Protein AF-A0A353G1X0-F1 (afdb_monomer)

Radius of gyration: 25.72 Å; Cα contacts (8 Å, |Δi|>4): 770; chains: 1; bounding box: 74×75×64 Å

Foldseek 3Di:
DDDDPPPQQALVNLLVVLQVLLVVLLCVVCVVVVVVVVDCPVDDDPVVLCVAFWSVLLLLLLLLLLLLQQLLLLLQCLLLVNLQDGCQLQQLLLQLLLQLLCCVQVPVVVVPPQSLVSLLVRSVVSNVQLVVQCVVVVVNSVSSSVSRVVNNVVSNLNSLVSLVVPVVCNLVSLLQQLWASGGRGNPLSVVSVVQSVVLLVVSLVCLVVSQQCVCPPVSSVVVPRPSVVSSVSSNSSSSSSQSSSCSRTHDAPQSSSQLLLSNVSSPQVGSNSSSPSSSSSSSSLSSSQVSVCVVVCPDPLVSQHSSLSNLLVNLVSCLVSLVVDPPDDPPPVCPPPVPPPPPVPPVVVVVVVVVVVVVVLVCQQQWDADPVRDIDGHDPVCCVVRNQQRVLLSLLVVLVVLLQVLQLLLQCLLLVHNPDGCLLLLLQLLLLVQLLCLLVVPPDCDPVSSCVSSVVRSVVSVVQLVVSCVVVVSNSVSSSSNRNSNNSSSVSVLSSVSSVPDPVSVVSSCVVSVDSSPGGPVNSVVSNVVSVVSVVVSVVCVVVSNQNNVDPVSVD

Solvent-accessible surface area (backbone atoms only — not comparable to full-atom values): 28224 Å² total; per-residue (Å²): 141,78,89,77,86,75,83,69,58,40,29,68,56,51,22,48,50,35,36,50,53,17,49,49,45,45,44,63,69,44,52,89,55,51,64,53,76,76,56,80,82,88,66,94,51,71,66,49,47,44,44,67,26,25,50,50,26,19,52,49,34,29,34,52,42,17,21,32,30,1,36,22,9,40,44,39,18,56,72,51,73,29,80,73,33,22,50,68,42,35,6,24,45,29,18,14,50,28,34,43,52,48,41,64,72,78,38,65,90,50,81,79,61,59,56,43,58,43,7,34,50,22,17,49,52,32,37,49,54,17,48,59,61,8,53,80,58,76,58,36,51,68,50,30,43,48,38,3,46,53,47,21,53,51,30,44,51,53,36,49,52,58,34,68,76,36,72,92,49,30,68,63,54,50,44,38,52,36,3,32,60,84,36,80,41,55,65,58,40,65,58,43,51,62,54,48,52,54,49,48,52,52,54,58,70,39,35,62,67,58,51,42,54,72,60,38,73,69,51,23,42,73,74,71,43,58,62,70,59,55,45,52,52,45,47,52,49,23,47,48,38,41,15,49,38,32,48,72,30,24,41,64,46,47,40,18,34,45,20,30,51,52,20,40,74,21,63,30,75,50,60,66,45,31,70,53,37,2,15,45,29,8,12,11,51,38,28,30,52,48,34,54,47,57,66,71,37,77,63,98,55,76,58,58,25,44,17,19,53,39,21,44,58,33,23,61,53,49,61,69,43,50,86,77,51,86,77,80,81,73,75,67,77,67,72,71,68,70,76,74,71,82,69,70,70,52,70,65,58,54,50,49,52,52,51,51,50,50,52,51,54,54,44,62,69,39,45,44,68,47,99,89,66,48,83,42,72,64,52,77,89,48,43,84,78,44,43,75,64,41,49,18,23,56,46,31,49,50,23,51,52,52,39,54,52,51,50,24,56,50,40,19,33,74,49,69,28,93,77,39,33,51,63,47,44,10,28,50,37,22,19,51,51,16,32,47,49,28,59,72,75,34,98,73,60,46,73,68,48,32,51,51,32,14,49,49,24,22,48,53,41,49,50,53,44,49,62,58,19,64,83,55,73,56,40,49,69,59,41,42,49,47,9,43,29,50,18,44,24,41,49,16,52,50,52,43,48,48,42,69,70,49,73,67,31,55,54,50,53,52,53,72,68,67,56,47,84,83,39,41,59,70,56,16,51,52,38,42,52,50,29,51,54,52,49,52,52,51,60,72,43,37,68,58,54,68,29,59,59,66,38,77,85,61,65,114

pLDDT: mean 83.43, std 12.91, range [32.78, 98.31]

Nearest PDB structures (foldseek):
  5b58-assembly1_B  TM=8.266E-01  e=7.595E-09  Burkholderia cenocepacia J2315
  4dbl-assembly1_B  TM=8.399E-01  e=7.032E-09  Escherichia coli K-12
  5b57-assembly1_A  TM=8.097E-01  e=7.032E-09  Burkholderia cenocepacia J2315
  1l7v-assembly1_B  TM=7.731E-01  e=4.429E-09  Escherichia coli
  4dbl-assembly2_F  TM=8.059E-01  e=1.519E-08  Escherichia coli K-12

Structure (mmCIF, N/CA/C/O backbone):
data_AF-A0A353G1X0-F1
#
_entry.id   AF-A0A353G1X0-F1
#
loop_
_atom_site.group_PDB
_atom_site.id
_atom_site.type_symbol
_atom_site.label_atom_id
_atom_site.label_alt_id
_atom_site.label_comp_id
_atom_site.label_asym_id
_atom_site.label_entity_id
_atom_site.label_seq_id
_atom_site.pdbx_PDB_ins_code
_atom_site.Cartn_x
_atom_site.Cartn_y
_atom_site.Cartn_z
_atom_site.occupancy
_atom_site.B_iso_or_equiv
_atom_site.auth_seq_id
_atom_site.auth_comp_id
_atom_site.auth_asym_id
_atom_site.auth_atom_id
_atom_site.pdbx_PDB_model_num
ATOM 1 N N . MET A 1 1 ? -39.323 1.837 5.795 1.00 32.78 1 MET A N 1
ATOM 2 C CA . MET A 1 1 ? -39.291 0.677 6.709 1.00 32.78 1 MET A CA 1
ATOM 3 C C . MET A 1 1 ? -38.899 -0.532 5.864 1.00 32.78 1 MET A C 1
ATOM 5 O O . MET A 1 1 ? -39.750 -1.093 5.199 1.00 32.78 1 MET A O 1
ATOM 9 N N . LEU A 1 2 ? -37.599 -0.821 5.734 1.00 34.31 2 LEU A N 1
ATOM 10 C CA . LEU A 1 2 ? -37.089 -1.928 4.909 1.00 34.31 2 LEU A CA 1
ATOM 11 C C . LEU A 1 2 ? -36.498 -2.986 5.839 1.00 34.31 2 LEU A C 1
ATOM 13 O O . LEU A 1 2 ? -35.667 -2.683 6.698 1.00 34.31 2 LEU A O 1
ATOM 17 N N . ILE A 1 3 ? -37.014 -4.197 5.680 1.00 37.78 3 ILE A N 1
ATOM 18 C CA . ILE A 1 3 ? -36.817 -5.381 6.508 1.00 37.78 3 ILE A CA 1
ATOM 19 C C . ILE A 1 3 ? -35.321 -5.720 6.578 1.00 37.78 3 ILE A C 1
ATOM 21 O O . ILE A 1 3 ? -34.691 -6.087 5.591 1.00 37.78 3 ILE A O 1
ATOM 25 N N . ARG A 1 4 ? -34.739 -5.553 7.772 1.00 43.59 4 ARG A N 1
ATOM 26 C CA . ARG A 1 4 ? -33.404 -6.043 8.134 1.00 43.59 4 ARG A CA 1
ATOM 27 C C . ARG A 1 4 ? -33.522 -7.523 8.485 1.00 43.59 4 ARG A C 1
ATOM 29 O O . ARG A 1 4 ? -33.844 -7.851 9.622 1.00 43.59 4 ARG A O 1
ATOM 36 N N . THR A 1 5 ? -33.208 -8.410 7.552 1.00 38.62 5 THR A N 1
ATOM 37 C CA . THR A 1 5 ? -32.872 -9.800 7.884 1.00 38.62 5 THR A CA 1
ATOM 38 C C . THR A 1 5 ? -31.467 -9.818 8.494 1.00 38.62 5 THR A C 1
ATOM 40 O O . THR A 1 5 ? -30.458 -9.958 7.805 1.00 38.62 5 THR A O 1
ATOM 43 N N . HIS A 1 6 ? -31.394 -9.566 9.803 1.00 46.25 6 HIS A N 1
ATOM 44 C CA . HIS A 1 6 ? -30.173 -9.666 10.600 1.00 46.25 6 HIS A CA 1
ATOM 45 C C . HIS A 1 6 ? -29.895 -11.128 10.950 1.00 46.25 6 HIS A C 1
ATOM 47 O O . HIS A 1 6 ? -30.206 -11.584 12.042 1.00 46.25 6 HIS A O 1
ATOM 53 N N . THR A 1 7 ? -29.214 -11.837 10.061 1.00 46.59 7 THR A N 1
ATOM 54 C CA . THR A 1 7 ? -28.217 -12.825 10.494 1.00 46.59 7 THR A CA 1
ATOM 55 C C . THR A 1 7 ? -26.862 -12.118 10.501 1.00 46.59 7 THR A C 1
ATOM 57 O O . THR A 1 7 ? -25.974 -12.427 9.709 1.00 46.59 7 THR A O 1
ATOM 60 N N . SER A 1 8 ? -26.719 -11.054 11.306 1.00 64.88 8 SER A N 1
ATOM 61 C CA . SER A 1 8 ? -25.439 -10.347 11.386 1.00 64.88 8 SER A CA 1
ATOM 62 C C . SER A 1 8 ? -24.472 -11.197 12.197 1.00 64.88 8 SER A C 1
ATOM 64 O O . SER A 1 8 ? -24.572 -11.249 13.424 1.00 64.88 8 SER A O 1
ATOM 66 N N . ILE A 1 9 ? -23.553 -11.870 11.509 1.00 77.56 9 ILE A N 1
ATOM 67 C CA . ILE A 1 9 ? -22.416 -12.544 12.134 1.00 77.56 9 ILE A CA 1
ATOM 68 C C . ILE A 1 9 ? -21.716 -11.514 13.031 1.00 77.56 9 ILE A C 1
ATOM 70 O O . ILE A 1 9 ? -21.383 -10.414 12.584 1.00 77.56 9 ILE A O 1
ATOM 74 N N . SER A 1 10 ? -21.566 -11.841 14.313 1.00 91.19 10 SER A N 1
ATOM 75 C CA . SER A 1 10 ? -20.977 -10.935 15.295 1.00 91.19 10 SER A CA 1
ATOM 76 C C . SER A 1 10 ? -19.471 -10.782 15.046 1.00 91.19 10 SER A C 1
ATOM 78 O O . SER A 1 10 ? -18.814 -11.710 14.579 1.00 91.19 10 SER A O 1
ATOM 80 N N . ALA A 1 11 ? -18.893 -9.624 15.373 1.00 91.00 11 ALA A N 1
ATOM 81 C CA . ALA A 1 11 ? -17.448 -9.401 15.244 1.00 91.00 11 ALA A CA 1
ATOM 82 C C . ALA A 1 11 ? -16.581 -10.486 15.928 1.00 91.00 11 ALA A C 1
ATOM 84 O O . ALA A 1 11 ? -15.605 -10.904 15.305 1.00 91.00 11 ALA A O 1
ATOM 85 N N . PRO A 1 12 ? -16.944 -11.013 17.121 1.00 93.38 12 PRO A N 1
ATOM 86 C CA . PRO A 1 12 ? -16.279 -12.180 17.696 1.00 93.38 12 PRO A CA 1
ATOM 87 C C . PRO A 1 12 ? -16.339 -13.422 16.804 1.00 93.38 12 PRO A C 1
ATOM 89 O O . PRO A 1 12 ? -15.327 -14.090 16.627 1.00 93.38 12 PRO A O 1
ATOM 92 N N . ALA A 1 13 ? -17.502 -13.721 16.216 1.00 93.62 13 ALA A N 1
ATOM 93 C CA . ALA A 1 13 ? -17.670 -14.882 15.348 1.00 93.62 13 ALA A CA 1
ATOM 94 C C . ALA A 1 13 ? -16.868 -14.746 14.045 1.00 93.62 13 ALA A C 1
ATOM 96 O O . ALA A 1 13 ? -16.266 -15.720 13.608 1.00 93.62 13 ALA A O 1
ATOM 97 N N . VAL A 1 14 ? -16.790 -13.544 13.457 1.00 94.00 14 VAL A N 1
ATOM 98 C CA . VAL A 1 14 ? -15.938 -13.295 12.279 1.00 94.00 14 VAL A CA 1
ATOM 99 C C . VAL A 1 14 ? -14.457 -13.440 12.627 1.00 94.00 14 VAL A C 1
ATOM 101 O O . VAL A 1 14 ? -13.727 -14.110 11.902 1.00 94.00 14 VAL A O 1
ATOM 104 N N . ALA A 1 15 ? -14.012 -12.839 13.736 1.00 94.94 15 ALA A N 1
ATOM 105 C CA . ALA A 1 15 ? -12.626 -12.941 14.189 1.00 94.94 15 ALA A CA 1
ATOM 106 C C . ALA A 1 15 ? -12.233 -14.402 14.447 1.00 94.94 15 ALA A C 1
ATOM 108 O O . ALA A 1 15 ? -11.213 -14.864 13.945 1.00 94.94 15 ALA A O 1
ATOM 109 N N . MET A 1 16 ? -13.079 -15.137 15.173 1.00 95.06 16 MET A N 1
ATOM 110 C CA . MET A 1 16 ? -12.867 -16.552 15.455 1.00 95.06 16 MET A CA 1
ATOM 111 C C . MET A 1 16 ? -12.892 -17.388 14.175 1.00 95.06 16 MET A C 1
ATOM 113 O O . MET A 1 16 ? -12.013 -18.213 13.986 1.00 95.06 16 MET A O 1
ATOM 117 N N . GLY A 1 17 ? -13.839 -17.148 13.265 1.00 95.56 17 GLY A N 1
ATOM 118 C CA . GLY A 1 17 ? -13.915 -17.861 11.989 1.00 95.56 17 GLY A CA 1
ATOM 119 C C . GLY A 1 17 ? -12.646 -17.700 11.150 1.00 95.56 17 GLY A C 1
ATOM 120 O O . GLY A 1 17 ? -12.100 -18.691 10.679 1.00 95.56 17 GLY A O 1
ATOM 121 N N . LEU A 1 18 ? -12.125 -16.475 11.026 1.00 94.69 18 LEU A N 1
ATOM 122 C CA . LEU A 1 18 ? -10.877 -16.215 10.299 1.00 94.69 18 LEU A CA 1
ATOM 123 C C . LEU A 1 18 ? -9.658 -16.839 10.984 1.00 94.69 18 LEU A C 1
ATOM 125 O O . LEU A 1 18 ? -8.819 -17.425 10.306 1.00 94.69 18 LEU A O 1
ATOM 129 N N . LEU A 1 19 ? -9.566 -16.743 12.314 1.00 95.88 19 LEU A N 1
ATOM 130 C CA . LEU A 1 19 ? -8.476 -17.354 13.080 1.00 95.88 19 LEU A CA 1
ATOM 131 C C . LEU A 1 19 ? -8.524 -18.884 13.030 1.00 95.88 19 LEU A C 1
ATOM 133 O O . LEU A 1 19 ? -7.478 -19.509 12.921 1.00 95.88 19 LEU A O 1
ATOM 137 N N . LEU A 1 20 ? -9.714 -19.488 13.066 1.00 95.62 20 LEU A N 1
ATOM 138 C CA . LEU A 1 20 ? -9.888 -20.933 12.931 1.00 95.62 20 LEU A CA 1
ATOM 139 C C . LEU A 1 20 ? -9.569 -21.405 11.515 1.00 95.62 20 LEU A C 1
ATOM 141 O O . LEU A 1 20 ? -8.879 -22.403 11.369 1.00 95.62 20 LEU A O 1
ATOM 145 N N . MET A 1 21 ? -10.016 -20.693 10.474 1.00 95.06 21 MET A N 1
ATOM 146 C CA . MET A 1 21 ? -9.662 -21.030 9.091 1.00 95.06 21 MET A CA 1
ATOM 147 C C . MET A 1 21 ? -8.153 -20.901 8.856 1.00 95.06 21 MET A C 1
ATOM 149 O O . MET A 1 21 ? -7.542 -21.827 8.334 1.00 95.06 21 MET A O 1
ATOM 153 N N . GLY A 1 22 ? -7.539 -19.791 9.283 1.00 92.81 22 GLY A N 1
ATOM 154 C CA . GLY A 1 22 ? -6.090 -19.602 9.182 1.00 92.81 22 GLY A CA 1
ATOM 155 C C . GLY A 1 22 ? -5.314 -20.627 10.010 1.00 92.81 22 GLY A C 1
ATOM 156 O O . GLY A 1 22 ? -4.346 -21.200 9.528 1.00 92.81 22 GLY A O 1
ATOM 157 N N . GLY A 1 23 ? -5.784 -20.924 11.224 1.00 93.81 23 GLY A N 1
ATOM 158 C CA . GLY A 1 23 ? -5.211 -21.944 12.100 1.00 93.81 23 GLY A CA 1
ATOM 159 C C . GLY A 1 23 ? -5.347 -23.364 11.550 1.00 93.81 23 GLY A C 1
ATOM 160 O O . GLY A 1 23 ? -4.427 -24.156 11.710 1.00 93.81 23 GLY A O 1
ATOM 161 N N . LEU A 1 24 ? -6.446 -23.682 10.859 1.00 94.94 24 LEU A N 1
ATOM 162 C CA . LEU A 1 24 ? -6.628 -24.959 10.168 1.00 94.94 24 LEU A CA 1
ATOM 163 C C . LEU A 1 24 ? -5.620 -25.104 9.023 1.00 94.94 24 LEU A C 1
ATOM 165 O O . LEU A 1 24 ? -4.977 -26.143 8.925 1.00 94.94 24 LEU A O 1
ATOM 169 N N . LEU A 1 25 ? -5.448 -24.075 8.184 1.00 93.12 25 LEU A N 1
ATOM 170 C CA . LEU A 1 25 ? -4.446 -24.113 7.110 1.00 93.12 25 LEU A CA 1
ATOM 171 C C . LEU A 1 25 ? -3.026 -24.225 7.677 1.00 93.12 25 LEU A C 1
ATOM 173 O O . LEU A 1 25 ? -2.271 -25.083 7.228 1.00 93.12 25 LEU A O 1
ATOM 177 N N . ALA A 1 26 ? -2.704 -23.446 8.716 1.00 92.19 26 ALA A N 1
ATOM 178 C CA . ALA A 1 26 ? -1.427 -23.539 9.422 1.00 92.19 26 ALA A CA 1
ATOM 179 C C . ALA A 1 26 ? -1.197 -24.945 9.993 1.00 92.19 26 ALA A C 1
ATOM 181 O O . ALA A 1 26 ? -0.107 -25.503 9.888 1.00 92.19 26 ALA A O 1
ATOM 182 N N . PHE A 1 27 ? -2.235 -25.548 10.574 1.00 92.50 27 PHE A N 1
ATOM 183 C CA . PHE A 1 27 ? -2.170 -26.908 11.085 1.00 92.50 27 PHE A CA 1
ATOM 184 C C . PHE A 1 27 ? -1.917 -27.915 9.964 1.00 92.50 27 PHE A C 1
ATOM 186 O O . PHE A 1 27 ? -1.032 -28.745 10.114 1.00 92.50 27 PHE A O 1
ATOM 193 N N . ILE A 1 28 ? -2.625 -27.825 8.833 1.00 91.44 28 ILE A N 1
ATOM 194 C CA . ILE A 1 28 ? -2.405 -28.715 7.681 1.00 91.44 28 ILE A CA 1
ATOM 195 C C . ILE A 1 28 ? -0.983 -28.547 7.127 1.00 91.44 28 ILE A C 1
ATOM 197 O O . ILE A 1 28 ? -0.349 -29.537 6.771 1.00 91.44 28 ILE A O 1
ATOM 201 N N . HIS A 1 29 ? -0.466 -27.318 7.089 1.00 88.56 29 HIS A N 1
ATOM 202 C CA . HIS A 1 29 ? 0.890 -27.014 6.638 1.00 88.56 29 HIS A CA 1
ATOM 203 C C . HIS A 1 29 ? 1.959 -27.618 7.566 1.00 88.56 29 HIS A C 1
ATOM 205 O O . HIS A 1 29 ? 2.927 -28.198 7.086 1.00 88.56 29 HIS A O 1
ATOM 211 N N . VAL A 1 30 ? 1.771 -27.547 8.888 1.00 89.94 30 VAL A N 1
ATOM 212 C CA . VAL A 1 30 ? 2.735 -28.065 9.881 1.00 89.94 30 VAL A CA 1
ATOM 213 C C . VAL A 1 30 ? 2.563 -29.560 10.161 1.00 89.94 30 VAL A C 1
ATOM 215 O O . VAL A 1 30 ? 3.513 -30.219 10.582 1.00 89.94 30 VAL A O 1
ATOM 218 N N . TRP A 1 31 ? 1.373 -30.119 9.931 1.00 90.19 31 TRP A N 1
ATOM 219 C CA . TRP A 1 31 ? 1.015 -31.499 10.274 1.00 90.19 31 TRP A CA 1
ATOM 220 C C . TRP A 1 31 ? 2.047 -32.556 9.836 1.00 90.19 31 TRP A C 1
ATOM 222 O O . TRP A 1 31 ? 2.406 -33.387 10.675 1.00 90.19 31 TRP A O 1
ATOM 232 N N . PRO A 1 32 ? 2.598 -32.530 8.602 1.00 88.06 32 PRO A N 1
ATOM 233 C CA . PRO A 1 32 ? 3.578 -33.526 8.154 1.00 88.06 32 PRO A CA 1
ATOM 234 C C . PRO A 1 32 ? 4.895 -33.516 8.941 1.00 88.06 32 PRO A C 1
ATOM 236 O O . PRO A 1 32 ? 5.613 -34.519 8.953 1.00 88.06 32 PRO A O 1
ATOM 239 N N . ASP A 1 33 ? 5.229 -32.384 9.562 1.00 86.56 33 ASP A N 1
ATOM 240 C CA . ASP A 1 33 ? 6.465 -32.145 10.306 1.00 86.56 33 ASP A CA 1
ATOM 241 C C . ASP A 1 33 ? 6.234 -32.068 11.825 1.00 86.56 33 ASP A C 1
ATOM 243 O O . ASP A 1 33 ? 7.193 -31.965 12.588 1.00 86.56 33 ASP A O 1
ATOM 247 N N . LEU A 1 34 ? 4.986 -32.170 12.295 1.00 86.44 34 LEU A N 1
ATOM 248 C CA . LEU A 1 34 ? 4.636 -31.978 13.704 1.00 86.44 34 LEU A CA 1
ATOM 249 C C . LEU A 1 34 ? 5.283 -33.028 14.622 1.00 86.44 34 LEU A C 1
ATOM 251 O O . LEU A 1 34 ? 5.772 -32.692 15.700 1.00 86.44 34 LEU A O 1
ATOM 255 N N . SER A 1 35 ? 5.359 -34.287 14.179 1.00 85.25 35 SER A N 1
ATOM 256 C CA . SER A 1 35 ? 6.019 -35.371 14.924 1.00 85.25 35 SER A CA 1
ATOM 257 C C . SER A 1 35 ? 7.525 -35.138 15.114 1.00 85.25 35 SER A C 1
ATOM 259 O O . SER A 1 35 ? 8.102 -35.616 16.093 1.00 85.25 35 SER A O 1
ATOM 261 N N . ARG A 1 36 ? 8.155 -34.338 14.238 1.00 83.88 36 ARG A N 1
ATOM 262 C CA . ARG A 1 36 ? 9.577 -33.952 14.323 1.00 83.88 36 ARG A CA 1
ATOM 263 C C . ARG A 1 36 ? 9.857 -32.962 15.459 1.00 83.88 36 ARG A C 1
ATOM 265 O O . ARG A 1 36 ? 11.015 -32.729 15.799 1.00 83.88 36 ARG A O 1
ATOM 272 N N . LEU A 1 37 ? 8.824 -32.360 16.060 1.00 82.88 37 LEU A N 1
ATOM 273 C CA . LEU A 1 37 ? 8.983 -31.530 17.260 1.00 82.88 37 LEU A CA 1
ATOM 274 C C . LEU A 1 37 ? 9.165 -32.374 18.524 1.00 82.88 37 LEU A C 1
ATOM 276 O O . LEU A 1 37 ? 9.876 -31.951 19.434 1.00 82.88 37 LEU A O 1
ATOM 280 N N . THR A 1 38 ? 8.528 -33.546 18.578 1.00 79.44 38 THR A N 1
ATOM 281 C CA . THR A 1 38 ? 8.500 -34.420 19.758 1.00 79.44 38 THR A CA 1
ATOM 282 C C . THR A 1 38 ? 9.549 -35.526 19.714 1.00 79.44 38 THR A C 1
ATOM 284 O O . THR A 1 38 ? 10.069 -35.902 20.760 1.00 79.44 38 THR A O 1
ATOM 287 N N . VAL A 1 39 ? 9.881 -36.043 18.526 1.00 70.88 39 VAL A N 1
ATOM 288 C CA . VAL A 1 39 ? 10.902 -37.087 18.361 1.00 70.88 39 VAL A CA 1
ATOM 289 C C . VAL A 1 39 ? 12.263 -36.421 18.155 1.00 70.88 39 VAL A C 1
ATOM 291 O O . VAL A 1 39 ? 12.541 -35.844 17.105 1.00 70.88 39 VAL A O 1
ATOM 294 N N . TYR A 1 40 ? 13.099 -36.444 19.195 1.00 66.81 40 TYR A N 1
ATOM 295 C CA . TYR A 1 40 ? 14.468 -35.931 19.148 1.00 66.81 40 TYR A CA 1
ATOM 296 C C . TYR A 1 40 ? 15.435 -37.076 18.833 1.00 66.81 40 TYR A C 1
ATOM 298 O O . TYR A 1 40 ? 15.916 -37.738 19.745 1.00 66.81 40 TYR A O 1
ATOM 306 N N . ASP A 1 41 ? 15.759 -37.280 17.557 1.00 66.62 41 ASP A N 1
ATOM 307 C CA . ASP A 1 41 ? 16.715 -38.326 17.149 1.00 66.62 41 ASP A CA 1
ATOM 308 C C . ASP A 1 41 ? 18.195 -37.905 17.270 1.00 66.62 41 ASP A C 1
ATOM 310 O O . ASP A 1 41 ? 19.085 -38.600 16.790 1.00 66.62 41 ASP A O 1
ATOM 314 N N . GLY A 1 42 ? 18.511 -36.762 17.892 1.00 71.06 42 GLY A N 1
ATOM 315 C CA . GLY A 1 42 ? 19.894 -36.280 18.079 1.00 71.06 42 GLY A CA 1
ATOM 316 C C . GLY A 1 42 ? 20.660 -35.907 16.797 1.00 71.06 42 GLY A C 1
ATOM 317 O O . GLY A 1 42 ? 21.681 -35.228 16.881 1.00 71.06 42 GLY A O 1
ATOM 318 N N . GLY A 1 43 ? 20.170 -36.295 15.616 1.00 78.62 43 GLY A N 1
ATOM 319 C CA . GLY A 1 43 ? 20.731 -35.968 14.306 1.00 78.62 43 GLY A CA 1
ATOM 320 C C . GLY A 1 43 ? 20.281 -34.615 13.738 1.00 78.62 43 GLY A C 1
ATOM 321 O O . GLY A 1 43 ? 19.310 -34.003 14.189 1.00 78.62 43 GLY A O 1
ATOM 322 N N . TYR A 1 44 ? 20.997 -34.150 12.711 1.00 82.00 44 TYR A N 1
ATOM 323 C CA . TYR A 1 44 ? 20.648 -32.957 11.935 1.00 82.00 44 TYR A CA 1
ATOM 324 C C . TYR A 1 44 ? 19.428 -33.233 11.041 1.00 82.00 44 TYR A C 1
ATOM 326 O O . TYR A 1 44 ? 19.529 -33.981 10.071 1.00 82.00 44 TYR A O 1
ATOM 334 N N . ASP A 1 45 ? 18.285 -32.615 11.357 1.00 86.56 45 ASP A N 1
ATOM 335 C CA . ASP A 1 45 ? 17.057 -32.683 10.552 1.00 86.56 45 ASP A CA 1
ATOM 336 C C . ASP A 1 45 ? 16.734 -31.305 9.928 1.00 86.56 45 ASP A C 1
ATOM 338 O O . ASP A 1 45 ? 16.226 -30.411 10.620 1.00 86.56 45 ASP A O 1
ATOM 342 N N . PRO A 1 46 ? 16.980 -31.120 8.614 1.00 85.69 46 PRO A N 1
ATOM 343 C CA . PRO A 1 46 ? 16.670 -29.880 7.905 1.00 85.69 46 PRO A CA 1
ATOM 344 C C . PRO A 1 46 ? 15.198 -29.465 7.997 1.00 85.69 46 PRO A C 1
ATOM 346 O O . PRO A 1 46 ? 14.901 -28.275 8.099 1.00 85.69 46 PRO A O 1
ATOM 349 N N . ARG A 1 47 ? 14.258 -30.420 7.978 1.00 87.38 47 ARG A N 1
ATOM 350 C CA . ARG A 1 47 ? 12.818 -30.112 7.981 1.00 87.38 47 ARG A CA 1
ATOM 351 C C . ARG A 1 47 ? 12.379 -29.571 9.329 1.00 87.38 47 ARG A C 1
ATOM 353 O O . ARG A 1 47 ? 11.643 -28.588 9.395 1.00 87.38 47 ARG A O 1
ATOM 360 N N . ARG A 1 48 ? 12.921 -30.136 10.408 1.00 88.81 48 ARG A N 1
ATOM 361 C CA . ARG A 1 48 ? 12.731 -29.601 11.757 1.00 88.81 48 ARG A CA 1
ATOM 362 C C . ARG A 1 48 ? 13.267 -28.174 11.885 1.00 88.81 48 ARG A C 1
ATOM 364 O O . ARG A 1 48 ? 12.618 -27.340 12.514 1.00 88.81 48 ARG A O 1
ATOM 371 N N . MET A 1 49 ? 14.419 -27.870 11.280 1.00 87.88 49 MET A N 1
ATOM 372 C CA . MET A 1 49 ? 14.968 -26.508 11.287 1.00 87.88 49 MET A CA 1
ATOM 373 C C . MET A 1 49 ? 14.079 -25.525 10.519 1.00 87.88 49 MET A C 1
ATOM 375 O O . MET A 1 49 ? 13.814 -24.435 11.024 1.00 87.88 49 MET A O 1
ATOM 379 N N . VAL A 1 50 ? 13.568 -25.910 9.346 1.00 89.25 50 VAL A N 1
ATOM 380 C CA . VAL A 1 50 ? 12.615 -25.091 8.575 1.00 89.25 50 VAL A CA 1
ATOM 381 C C . VAL A 1 50 ? 11.332 -24.850 9.370 1.00 89.25 50 VAL A C 1
ATOM 383 O O . VAL A 1 50 ? 10.846 -23.718 9.421 1.00 89.25 50 VAL A O 1
ATOM 386 N N . LEU A 1 51 ? 10.803 -25.868 10.052 1.00 90.00 51 LEU A N 1
ATOM 387 C CA . LEU A 1 51 ? 9.623 -25.718 10.899 1.00 90.00 51 LEU A CA 1
ATOM 388 C C . LEU A 1 51 ? 9.874 -24.725 12.049 1.00 90.00 51 LEU A C 1
ATOM 390 O O . LEU A 1 51 ? 9.131 -23.755 12.206 1.00 90.00 51 LEU A O 1
ATOM 394 N N . LEU A 1 52 ? 10.946 -24.929 12.821 1.00 90.62 52 LEU A N 1
ATOM 395 C CA . LEU A 1 52 ? 11.239 -24.147 14.027 1.00 90.62 52 LEU A CA 1
ATOM 396 C C . LEU A 1 52 ? 11.715 -22.719 13.751 1.00 90.62 52 LEU A C 1
ATOM 398 O O . LEU A 1 52 ? 11.393 -21.829 14.534 1.00 90.62 52 LEU A O 1
ATOM 402 N N . TYR A 1 53 ? 12.488 -22.492 12.688 1.00 90.81 53 TYR A N 1
ATOM 403 C CA . TYR A 1 53 ? 13.155 -21.207 12.444 1.00 90.81 53 TYR A CA 1
ATOM 404 C C . TYR A 1 53 ? 12.621 -20.440 11.235 1.00 90.81 53 TYR A C 1
ATOM 406 O O . TYR A 1 53 ? 12.894 -19.247 11.124 1.00 90.81 53 TYR A O 1
ATOM 414 N N . SER A 1 54 ? 11.827 -21.074 10.370 1.00 90.75 54 SER A N 1
ATOM 415 C CA . SER A 1 54 ? 11.191 -20.386 9.244 1.00 90.75 54 SER A CA 1
ATOM 416 C C . SER A 1 54 ? 9.670 -20.354 9.365 1.00 90.75 54 SER A C 1
ATOM 418 O O . SER A 1 54 ? 9.086 -19.274 9.399 1.00 90.75 54 SER A O 1
ATOM 420 N N . THR A 1 55 ? 9.031 -21.512 9.530 1.00 91.50 55 THR A N 1
ATOM 421 C CA . THR A 1 55 ? 7.567 -21.657 9.446 1.00 91.50 55 THR A CA 1
ATOM 422 C C . THR A 1 55 ? 6.852 -21.058 10.660 1.00 91.50 55 THR A C 1
ATOM 424 O O . THR A 1 55 ? 6.018 -20.166 10.514 1.00 91.50 55 THR A O 1
ATOM 427 N N . LEU A 1 56 ? 7.220 -21.469 11.879 1.00 93.94 56 LEU A N 1
ATOM 428 C CA . LEU A 1 56 ? 6.583 -20.958 13.099 1.00 93.94 56 LEU A CA 1
ATOM 429 C C . LEU A 1 56 ? 6.842 -19.453 13.341 1.00 93.94 56 LEU A C 1
ATOM 431 O O . LEU A 1 56 ? 5.884 -18.732 13.639 1.00 93.94 56 LEU A O 1
ATOM 435 N N . PRO A 1 57 ? 8.073 -18.918 13.167 1.00 95.38 57 PRO A N 1
ATOM 436 C CA . PRO A 1 57 ? 8.302 -17.475 13.256 1.00 95.38 57 PRO A CA 1
ATOM 437 C C . PRO A 1 57 ? 7.529 -16.677 12.203 1.00 95.38 57 PRO A C 1
ATOM 439 O O . PRO A 1 57 ? 7.067 -15.573 12.501 1.00 95.38 57 PRO A O 1
ATOM 442 N N . ARG A 1 58 ? 7.352 -17.221 10.991 1.00 94.12 58 ARG A N 1
ATOM 443 C CA . ARG A 1 58 ? 6.551 -16.604 9.924 1.00 94.12 58 ARG A CA 1
ATOM 444 C C . ARG A 1 58 ? 5.083 -16.484 10.330 1.00 94.12 58 ARG A C 1
ATOM 446 O O . ARG A 1 58 ? 4.554 -15.374 10.299 1.00 94.12 58 ARG A O 1
ATOM 453 N N . MET A 1 59 ? 4.474 -17.557 10.840 1.00 95.44 59 MET A N 1
ATOM 454 C CA . MET A 1 59 ? 3.099 -17.543 11.367 1.00 95.44 59 MET A CA 1
ATOM 455 C C . MET A 1 59 ? 2.922 -16.542 12.518 1.00 95.44 59 MET A C 1
ATOM 457 O O . MET A 1 59 ? 1.972 -15.756 12.536 1.00 95.44 59 MET A O 1
ATOM 461 N N . ALA A 1 60 ? 3.862 -16.524 13.470 1.00 97.19 60 ALA A N 1
ATOM 462 C CA . ALA A 1 60 ? 3.838 -15.575 14.583 1.00 97.19 60 ALA A CA 1
ATOM 463 C C . ALA A 1 60 ? 3.932 -14.123 14.087 1.00 97.19 60 ALA A C 1
ATOM 465 O O . ALA A 1 60 ? 3.184 -13.251 14.532 1.00 97.19 60 ALA A O 1
ATOM 466 N N . THR A 1 61 ? 4.813 -13.869 13.121 1.00 96.94 61 THR A N 1
ATOM 467 C CA . THR A 1 61 ? 4.966 -12.554 12.493 1.00 96.94 61 THR A CA 1
ATOM 468 C C . THR A 1 61 ? 3.707 -12.143 11.727 1.00 96.94 61 THR A C 1
ATOM 470 O O . THR A 1 61 ? 3.310 -10.983 11.812 1.00 96.94 61 THR A O 1
ATOM 473 N N . ALA A 1 62 ? 3.040 -13.073 11.037 1.00 96.56 62 ALA A N 1
ATOM 474 C CA . ALA A 1 62 ? 1.779 -12.823 10.339 1.00 96.56 62 ALA A CA 1
ATOM 475 C C . ALA A 1 62 ? 0.678 -12.362 11.309 1.00 96.56 62 ALA A C 1
ATOM 477 O O . ALA A 1 62 ? 0.028 -11.339 11.087 1.00 96.56 62 ALA A O 1
ATOM 478 N N . LEU A 1 63 ? 0.510 -13.067 12.431 1.00 98.00 63 LEU A N 1
ATOM 479 C CA . LEU A 1 63 ? -0.470 -12.712 13.460 1.00 98.00 63 LEU A CA 1
ATOM 480 C C . LEU A 1 63 ? -0.187 -11.331 14.069 1.00 98.00 63 LEU A C 1
ATOM 482 O O . LEU A 1 63 ? -1.088 -10.494 14.164 1.00 98.00 63 LEU A O 1
ATOM 486 N N . LEU A 1 64 ? 1.067 -11.078 14.456 1.00 98.19 64 LEU A N 1
ATOM 487 C CA . LEU A 1 64 ? 1.482 -9.825 15.092 1.00 98.19 64 LEU A CA 1
ATOM 488 C C . LEU A 1 64 ? 1.354 -8.629 14.144 1.00 98.19 64 LEU A C 1
ATOM 490 O O . LEU A 1 64 ? 0.737 -7.621 14.499 1.00 98.19 64 LEU A O 1
ATOM 494 N N . SER A 1 65 ? 1.881 -8.752 12.927 1.00 97.44 65 SER A N 1
ATOM 495 C CA . SER A 1 65 ? 1.814 -7.702 11.908 1.00 97.44 65 SER A CA 1
ATOM 496 C C . SER A 1 65 ? 0.372 -7.407 11.502 1.00 97.44 65 SER A C 1
ATOM 498 O O . SER A 1 65 ? -0.019 -6.243 11.413 1.00 97.44 65 SER A O 1
ATOM 500 N N . GLY A 1 66 ? -0.455 -8.444 11.334 1.00 97.50 66 GLY A N 1
ATOM 501 C CA . GLY A 1 66 ? -1.865 -8.291 10.988 1.00 97.50 66 GLY A CA 1
ATOM 502 C C . GLY A 1 66 ? -2.651 -7.558 12.075 1.00 97.50 66 GLY A C 1
ATOM 503 O O . GLY A 1 66 ? -3.417 -6.637 11.776 1.00 97.50 66 GLY A O 1
ATOM 504 N N . ALA A 1 67 ? -2.407 -7.901 13.345 1.00 98.31 67 ALA A N 1
ATOM 505 C CA . ALA A 1 67 ? -2.999 -7.210 14.486 1.00 98.31 67 ALA A CA 1
ATOM 506 C C . ALA A 1 67 ? -2.569 -5.741 14.567 1.00 98.31 67 ALA A C 1
ATOM 508 O O . ALA A 1 67 ? -3.416 -4.861 14.734 1.00 98.31 67 ALA A O 1
ATOM 509 N N . ALA A 1 68 ? -1.272 -5.465 14.425 1.00 97.88 68 ALA A N 1
ATOM 510 C CA . ALA A 1 68 ? -0.720 -4.119 14.519 1.00 97.88 68 ALA A CA 1
ATOM 511 C C . ALA A 1 68 ? -1.206 -3.197 13.391 1.00 97.88 68 ALA A C 1
ATOM 513 O O . ALA A 1 68 ? -1.618 -2.069 13.669 1.00 97.88 68 ALA A O 1
ATOM 514 N N . LEU A 1 69 ? -1.234 -3.675 12.141 1.00 97.06 69 LEU A N 1
ATOM 515 C CA . LEU A 1 69 ? -1.729 -2.894 11.001 1.00 97.06 69 LEU A CA 1
ATOM 516 C C . LEU A 1 69 ? -3.226 -2.601 11.126 1.00 97.06 69 LEU A C 1
ATOM 518 O O . LEU A 1 69 ? -3.660 -1.471 10.901 1.00 97.06 69 LEU A O 1
ATOM 522 N N . ALA A 1 70 ? -4.028 -3.586 11.539 1.00 97.50 70 ALA A N 1
ATOM 523 C CA . ALA A 1 70 ? -5.454 -3.381 11.778 1.00 97.50 70 ALA A CA 1
ATOM 524 C C . ALA A 1 70 ? -5.729 -2.448 12.968 1.00 97.50 70 ALA A C 1
ATOM 526 O O . ALA A 1 70 ? -6.657 -1.638 12.910 1.00 97.50 70 ALA A O 1
ATOM 527 N N . LEU A 1 71 ? -4.904 -2.501 14.018 1.00 97.88 71 LEU A N 1
ATOM 528 C CA . LEU A 1 71 ? -4.968 -1.556 15.129 1.00 97.88 71 LEU A CA 1
ATOM 529 C C . LEU A 1 71 ? -4.651 -0.129 14.662 1.00 97.88 71 LEU A C 1
ATOM 531 O O . LEU A 1 71 ? -5.456 0.773 14.901 1.00 97.88 71 LEU A O 1
ATOM 535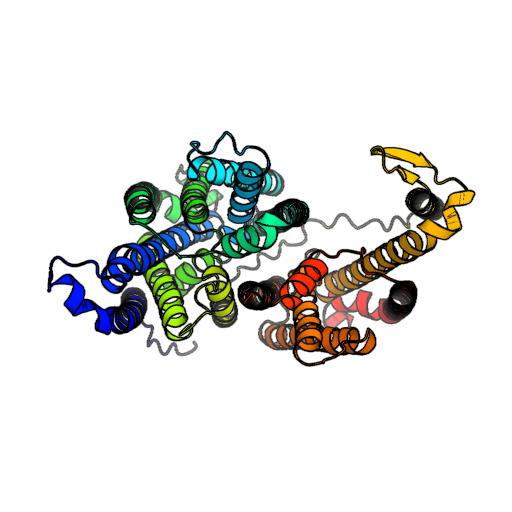 N N . ALA A 1 72 ? -3.537 0.067 13.951 1.00 97.06 72 ALA A N 1
ATOM 536 C CA . ALA A 1 72 ? -3.147 1.358 13.383 1.00 97.06 72 ALA A CA 1
ATOM 537 C C . ALA A 1 72 ? -4.251 1.921 12.476 1.00 97.06 72 ALA A C 1
ATOM 539 O O . ALA A 1 72 ? -4.668 3.069 12.626 1.00 97.06 72 ALA A O 1
ATOM 540 N N . GLY A 1 73 ? -4.801 1.079 11.601 1.00 95.19 73 GLY A N 1
ATOM 541 C CA . GLY A 1 73 ? -5.936 1.411 10.751 1.00 95.19 73 GLY A CA 1
ATOM 542 C C . GLY A 1 73 ? -7.177 1.832 11.537 1.00 95.19 73 GLY A C 1
ATOM 543 O O . GLY A 1 73 ? -7.780 2.858 11.236 1.00 95.19 73 GLY A O 1
ATOM 544 N N . SER A 1 74 ? -7.543 1.105 12.596 1.00 95.50 74 SER A N 1
ATOM 545 C CA . SER A 1 74 ? -8.705 1.456 13.425 1.00 95.50 74 SER A CA 1
ATOM 546 C C . SER A 1 74 ? -8.559 2.830 14.095 1.00 95.50 74 SER A C 1
ATOM 548 O O . SER A 1 74 ? -9.512 3.613 14.113 1.00 95.50 74 SER A O 1
ATOM 550 N N . VAL A 1 75 ? -7.353 3.161 14.572 1.00 95.62 75 VAL A N 1
ATOM 551 C CA . VAL A 1 75 ? -7.039 4.456 15.191 1.00 95.62 75 VAL A CA 1
ATOM 552 C C . VAL A 1 75 ? -7.044 5.575 14.144 1.00 95.62 75 VAL A C 1
ATOM 554 O O . VAL A 1 75 ? -7.678 6.609 14.370 1.00 95.62 75 VAL A O 1
ATOM 557 N N . LEU A 1 76 ? -6.416 5.364 12.979 1.00 92.75 76 LEU A N 1
ATOM 558 C CA . LEU A 1 76 ? -6.405 6.325 11.868 1.00 92.75 76 LEU A CA 1
ATOM 559 C C . LEU A 1 76 ? -7.813 6.622 11.344 1.00 92.75 76 LEU A C 1
ATOM 561 O O . LEU A 1 76 ? -8.178 7.785 11.164 1.00 92.75 76 LEU A O 1
ATOM 565 N N . GLN A 1 77 ? -8.632 5.592 11.135 1.00 91.88 77 GLN A N 1
ATOM 566 C CA . GLN A 1 77 ? -9.993 5.764 10.626 1.00 91.88 77 GLN A CA 1
ATOM 567 C C . GLN A 1 77 ? -10.877 6.531 11.607 1.00 91.88 77 GLN A C 1
ATOM 569 O O . GLN A 1 77 ? -11.683 7.365 11.185 1.00 91.88 77 GLN A O 1
ATOM 574 N N . GLN A 1 78 ? -10.691 6.298 12.909 1.00 91.06 78 GLN A N 1
ATOM 575 C CA . GLN A 1 78 ? -11.404 7.013 13.960 1.00 91.06 78 GLN A CA 1
ATOM 576 C C . GLN A 1 78 ? -10.984 8.486 14.030 1.00 91.06 78 GLN A C 1
ATOM 578 O O . GLN A 1 78 ? -11.827 9.382 13.989 1.00 91.06 78 GLN A O 1
ATOM 583 N N . VAL A 1 79 ? -9.678 8.752 14.115 1.00 89.38 79 VAL A N 1
ATOM 584 C CA . VAL A 1 79 ? -9.150 10.107 14.334 1.00 89.38 79 VAL A CA 1
ATOM 585 C C . VAL A 1 79 ? -9.350 11.018 13.120 1.00 89.38 79 VAL A C 1
ATOM 587 O O . VAL A 1 79 ? -9.592 12.219 13.277 1.00 89.38 79 VAL A O 1
ATOM 590 N N . LEU A 1 80 ? -9.283 10.450 11.912 1.00 85.62 80 LEU A N 1
ATOM 591 C CA . LEU A 1 80 ? -9.505 11.166 10.656 1.00 85.62 80 LEU A CA 1
ATOM 592 C C . LEU A 1 80 ? -10.974 11.170 10.226 1.00 85.62 80 LEU A C 1
ATOM 594 O O . LEU A 1 80 ? -11.303 11.810 9.230 1.00 85.62 80 LEU A O 1
ATOM 598 N N . ARG A 1 81 ? -11.857 10.465 10.948 1.00 83.31 81 ARG A N 1
ATOM 599 C CA . ARG A 1 81 ? -13.265 10.238 10.571 1.00 83.31 81 ARG A CA 1
ATOM 600 C C . ARG A 1 81 ? -13.417 9.828 9.106 1.00 83.31 81 ARG A C 1
ATOM 602 O O . ARG A 1 81 ? -14.337 10.260 8.411 1.00 83.31 81 ARG A O 1
ATOM 609 N N . ASN A 1 82 ? -12.484 9.010 8.640 1.00 82.75 82 ASN A N 1
ATOM 610 C CA . ASN A 1 82 ? -12.437 8.549 7.271 1.00 82.75 82 ASN A CA 1
ATOM 611 C C . ASN A 1 82 ? -12.241 7.038 7.285 1.00 82.75 82 ASN A C 1
ATOM 613 O O . ASN A 1 82 ? -11.160 6.582 7.654 1.00 82.75 82 ASN A O 1
ATOM 617 N N . PRO A 1 83 ? -13.247 6.249 6.874 1.00 81.88 83 PRO A N 1
ATOM 618 C CA . PRO A 1 83 ? -13.142 4.797 6.899 1.00 81.88 83 PRO A CA 1
ATOM 619 C C . PRO A 1 83 ? -12.119 4.252 5.889 1.00 81.88 83 PRO A C 1
ATOM 621 O O . PRO A 1 83 ? -11.906 3.046 5.854 1.00 81.88 83 PRO A O 1
ATOM 624 N N . LEU A 1 84 ? -11.515 5.130 5.082 1.00 79.62 84 LEU A N 1
ATOM 625 C CA . LEU A 1 84 ? -10.505 4.817 4.078 1.00 79.62 84 LEU A CA 1
ATOM 626 C C . LEU A 1 84 ? -9.086 5.145 4.535 1.00 79.62 84 LEU A C 1
ATOM 628 O O . LEU A 1 84 ? -8.142 4.910 3.794 1.00 79.62 84 LEU A O 1
ATOM 632 N N . ALA A 1 85 ? -8.929 5.708 5.733 1.00 85.69 85 ALA A N 1
ATOM 633 C CA . ALA A 1 85 ? -7.610 5.980 6.265 1.00 85.69 85 ALA A CA 1
ATOM 634 C C . ALA A 1 85 ? -6.881 4.671 6.606 1.00 85.69 85 ALA A C 1
ATOM 636 O O . ALA A 1 85 ? -7.388 3.812 7.328 1.00 85.69 85 ALA A O 1
ATOM 637 N N . SER A 1 86 ? -5.661 4.561 6.110 1.00 89.56 86 SER A N 1
ATOM 638 C CA . SER A 1 86 ? -4.669 3.544 6.447 1.00 89.56 86 SER A CA 1
ATOM 639 C C . SER A 1 86 ? -3.270 4.148 6.335 1.00 89.56 86 SER A C 1
ATOM 641 O O . SER A 1 86 ? -3.081 5.215 5.747 1.00 89.56 86 SER A O 1
ATOM 643 N N . ASP A 1 87 ? -2.283 3.443 6.866 1.00 88.38 87 ASP A N 1
ATOM 644 C CA . ASP A 1 87 ? -0.861 3.749 6.727 1.00 88.38 87 ASP A CA 1
ATOM 645 C C . ASP A 1 87 ? -0.426 3.897 5.257 1.00 88.38 87 ASP A C 1
ATOM 647 O O . ASP A 1 87 ? 0.249 4.870 4.910 1.00 88.38 87 ASP A O 1
ATOM 651 N N . THR A 1 88 ? -0.906 3.012 4.378 1.00 85.06 88 THR A N 1
ATOM 652 C CA . THR A 1 88 ? -0.609 3.057 2.938 1.00 85.06 88 THR A CA 1
ATOM 653 C C . THR A 1 88 ? -1.249 4.248 2.221 1.00 85.06 88 THR A C 1
ATOM 655 O O . THR A 1 88 ? -0.630 4.842 1.340 1.00 85.06 88 THR A O 1
ATOM 658 N N . THR A 1 89 ? -2.461 4.656 2.614 1.00 83.25 89 THR A N 1
ATOM 659 C CA . THR A 1 89 ? -3.136 5.827 2.011 1.00 83.25 89 THR A CA 1
ATOM 660 C C . THR A 1 89 ? -2.560 7.165 2.473 1.00 83.25 89 THR A C 1
ATOM 662 O O . THR A 1 89 ? -2.672 8.156 1.759 1.00 83.25 89 THR A O 1
ATOM 665 N N . LEU A 1 90 ? -1.937 7.208 3.655 1.00 84.50 90 LEU A N 1
ATOM 666 C CA . LEU A 1 90 ? -1.307 8.411 4.205 1.00 84.50 90 LEU A CA 1
ATOM 667 C C . LEU A 1 90 ? 0.183 8.530 3.849 1.00 84.50 90 LEU A C 1
ATOM 669 O O . LEU A 1 90 ? 0.841 9.437 4.346 1.00 84.50 90 LEU A O 1
ATOM 673 N N . GLY A 1 91 ? 0.737 7.621 3.043 1.00 85.50 91 GLY A N 1
ATOM 674 C CA . GLY A 1 91 ? 2.154 7.636 2.657 1.00 85.50 91 GLY A CA 1
ATOM 675 C C . GLY A 1 91 ? 3.141 7.342 3.778 1.00 85.50 91 GLY A C 1
ATOM 676 O O . GLY A 1 91 ? 4.344 7.506 3.591 1.00 85.50 91 GLY A O 1
ATOM 677 N N . ILE A 1 92 ? 2.655 6.849 4.918 1.00 90.56 92 ILE A N 1
ATOM 678 C CA . ILE A 1 92 ? 3.478 6.499 6.080 1.00 90.56 92 ILE A CA 1
ATOM 679 C C . ILE A 1 92 ? 4.416 5.344 5.702 1.00 90.56 92 ILE A C 1
ATOM 681 O O . ILE A 1 92 ? 5.634 5.470 5.815 1.00 90.56 92 ILE A O 1
ATOM 685 N N . SER A 1 93 ? 3.864 4.256 5.160 1.00 90.62 93 SER A N 1
ATOM 686 C CA . SER A 1 93 ? 4.624 3.054 4.783 1.00 90.62 93 SER A CA 1
ATOM 687 C C . SER A 1 93 ? 5.566 3.315 3.598 1.00 90.62 93 SER A C 1
ATOM 689 O O . SER A 1 93 ? 6.661 2.761 3.544 1.00 90.62 93 SER A O 1
ATOM 691 N N . ALA A 1 94 ? 5.191 4.222 2.685 1.00 89.88 94 ALA A N 1
ATOM 692 C CA . ALA A 1 94 ? 6.051 4.659 1.583 1.00 89.88 94 ALA A CA 1
ATOM 693 C C . ALA A 1 94 ? 7.277 5.445 2.083 1.00 89.88 94 ALA A C 1
ATOM 695 O O . ALA A 1 94 ? 8.385 5.235 1.590 1.00 89.88 94 ALA A O 1
ATOM 696 N N . GLY A 1 95 ? 7.097 6.302 3.096 1.00 93.19 95 GLY A N 1
ATOM 697 C CA . GLY A 1 95 ? 8.193 7.002 3.770 1.00 93.19 95 GLY A CA 1
ATOM 698 C C . GLY A 1 95 ? 9.150 6.056 4.498 1.00 93.19 95 GLY A C 1
ATOM 699 O O . GLY A 1 95 ? 10.364 6.204 4.367 1.00 93.19 95 GLY A O 1
ATOM 700 N N . ALA A 1 96 ? 8.622 5.057 5.219 1.00 92.56 96 ALA A N 1
ATOM 701 C CA . ALA A 1 96 ? 9.436 3.990 5.814 1.00 92.56 96 ALA A CA 1
ATOM 702 C C . ALA A 1 96 ? 10.253 3.239 4.758 1.00 92.56 96 ALA A C 1
ATOM 704 O O . ALA A 1 96 ? 11.462 3.088 4.921 1.00 92.56 96 ALA A O 1
ATOM 705 N N . ASN A 1 97 ? 9.603 2.797 3.676 1.00 91.06 97 ASN A N 1
ATOM 706 C CA . ASN A 1 97 ? 10.259 2.055 2.603 1.00 91.06 97 ASN A CA 1
ATOM 707 C C . ASN A 1 97 ? 11.399 2.869 1.973 1.00 91.06 97 ASN A C 1
ATOM 709 O O . ASN A 1 97 ? 12.526 2.391 1.884 1.00 91.06 97 ASN A O 1
ATOM 713 N N . LEU A 1 98 ? 11.141 4.132 1.619 1.00 91.94 98 LEU A N 1
ATOM 714 C CA . LEU A 1 98 ? 12.164 5.018 1.067 1.00 91.94 98 LEU A CA 1
ATOM 715 C C . LEU A 1 98 ? 13.351 5.197 2.025 1.00 91.94 98 LEU A C 1
ATOM 717 O O . LEU A 1 98 ? 14.498 5.111 1.595 1.00 91.94 98 LEU A O 1
ATOM 721 N N . ALA A 1 99 ? 13.097 5.437 3.314 1.00 92.19 99 ALA A N 1
ATOM 722 C CA . ALA A 1 99 ? 14.170 5.610 4.291 1.00 92.19 99 ALA A CA 1
ATOM 723 C C . ALA A 1 99 ? 15.022 4.344 4.448 1.00 92.19 99 ALA A C 1
ATOM 725 O O . ALA A 1 99 ? 16.242 4.446 4.557 1.00 92.19 99 ALA A O 1
ATOM 726 N N . LEU A 1 100 ? 14.401 3.162 4.412 1.00 88.88 100 LEU A N 1
ATOM 727 C CA . LEU A 1 100 ? 15.107 1.883 4.472 1.00 88.88 100 LEU A CA 1
ATOM 728 C C . LEU A 1 100 ? 15.939 1.637 3.208 1.00 88.88 100 LEU A C 1
ATOM 730 O O . LEU A 1 100 ? 17.106 1.275 3.327 1.00 88.88 100 LEU A O 1
ATOM 734 N N . VAL A 1 101 ? 15.399 1.930 2.020 1.00 88.06 101 VAL A N 1
ATOM 735 C CA . VAL A 1 101 ? 16.147 1.868 0.750 1.00 88.06 101 VAL A CA 1
ATOM 736 C C . VAL A 1 101 ? 17.344 2.826 0.766 1.00 88.06 101 VAL A C 1
ATOM 738 O O . VAL A 1 101 ? 18.451 2.428 0.411 1.00 88.06 101 VAL A O 1
ATOM 741 N N . ILE A 1 102 ? 17.161 4.070 1.226 1.00 89.25 102 ILE A N 1
ATOM 742 C CA . ILE A 1 102 ? 18.256 5.044 1.357 1.00 89.25 102 ILE A CA 1
ATOM 743 C C . ILE A 1 102 ? 19.309 4.547 2.349 1.00 89.25 102 ILE A C 1
ATOM 745 O O . ILE A 1 102 ? 20.495 4.596 2.040 1.00 89.25 102 ILE A O 1
ATOM 749 N N . ALA A 1 103 ? 18.902 4.064 3.525 1.00 87.62 103 ALA A N 1
ATOM 750 C CA . ALA A 1 103 ? 19.836 3.574 4.534 1.00 87.62 103 ALA A CA 1
ATOM 751 C C . ALA A 1 103 ? 20.661 2.389 4.013 1.00 87.62 103 ALA A C 1
ATOM 753 O O . ALA A 1 103 ? 21.880 2.385 4.167 1.00 87.62 103 ALA A O 1
ATOM 754 N N . MET A 1 104 ? 20.013 1.437 3.335 1.00 80.31 104 MET A N 1
ATOM 755 C CA . MET A 1 104 ? 20.666 0.263 2.752 1.00 80.31 104 MET A CA 1
ATOM 756 C C . MET A 1 104 ? 21.665 0.619 1.644 1.00 80.31 104 MET A C 1
ATOM 758 O O . MET A 1 104 ? 22.716 -0.009 1.556 1.00 80.31 104 MET A O 1
ATOM 762 N N . LEU A 1 105 ? 21.355 1.608 0.799 1.00 82.06 105 LEU A N 1
ATOM 763 C CA . LEU A 1 105 ? 22.188 1.954 -0.360 1.00 82.06 105 LEU A CA 1
ATOM 764 C C . LEU A 1 105 ? 23.264 3.001 -0.049 1.00 82.06 105 LEU A C 1
ATOM 766 O O . LEU A 1 105 ? 24.393 2.881 -0.516 1.00 82.06 105 LEU A O 1
ATOM 770 N N . ALA A 1 106 ? 22.925 4.043 0.713 1.00 79.81 106 ALA A N 1
ATOM 771 C CA . ALA A 1 106 ? 23.804 5.188 0.948 1.00 79.81 106 ALA A CA 1
ATOM 772 C C . ALA A 1 106 ? 24.640 5.061 2.229 1.00 79.81 106 ALA A C 1
ATOM 774 O O . ALA A 1 106 ? 25.703 5.673 2.322 1.00 79.81 106 ALA A O 1
ATOM 775 N N . PHE A 1 107 ? 24.189 4.267 3.206 1.00 79.62 107 PHE A N 1
ATOM 776 C CA . PHE A 1 107 ? 24.864 4.134 4.496 1.00 79.62 107 PHE A CA 1
ATOM 777 C C . PHE A 1 107 ? 25.075 2.672 4.932 1.00 79.62 107 PHE A C 1
ATOM 779 O O . PHE A 1 107 ? 24.645 2.306 6.028 1.00 79.62 107 PHE A O 1
ATOM 786 N N . PRO A 1 108 ? 25.812 1.838 4.164 1.00 71.50 108 PRO A N 1
ATOM 787 C CA . PRO A 1 108 ? 26.125 0.466 4.581 1.00 71.50 108 PRO A CA 1
ATOM 788 C C . PRO A 1 108 ? 26.856 0.390 5.931 1.00 71.50 108 PRO A C 1
ATOM 790 O O . PRO A 1 108 ? 26.747 -0.596 6.643 1.00 71.50 108 PRO A O 1
ATOM 793 N N . ALA A 1 109 ? 27.577 1.447 6.321 1.00 64.94 109 ALA A N 1
ATOM 794 C CA . ALA A 1 109 ? 28.262 1.533 7.614 1.00 64.94 109 ALA A CA 1
ATOM 795 C C . ALA A 1 109 ? 27.309 1.654 8.824 1.00 64.94 109 ALA A C 1
ATOM 797 O O . ALA A 1 109 ? 27.745 1.496 9.961 1.00 64.94 109 ALA A O 1
ATOM 798 N N . LEU A 1 110 ? 26.017 1.932 8.603 1.00 64.19 110 LEU A N 1
ATOM 799 C CA . LEU A 1 110 ? 24.989 1.986 9.646 1.00 64.19 110 LEU A CA 1
ATOM 800 C C . LEU A 1 110 ? 24.323 0.621 9.898 1.00 64.19 110 LEU A C 1
ATOM 802 O O . LEU A 1 110 ? 23.244 0.591 10.487 1.00 64.19 110 LEU A O 1
ATOM 806 N N . ASP A 1 111 ? 24.947 -0.500 9.517 1.00 58.53 111 ASP A N 1
ATOM 807 C CA . ASP A 1 111 ? 24.393 -1.869 9.633 1.00 58.53 111 ASP A CA 1
ATOM 808 C C . ASP A 1 111 ? 24.113 -2.347 11.085 1.00 58.53 111 ASP A C 1
ATOM 810 O O . ASP A 1 111 ? 23.729 -3.488 11.322 1.00 58.53 111 ASP A O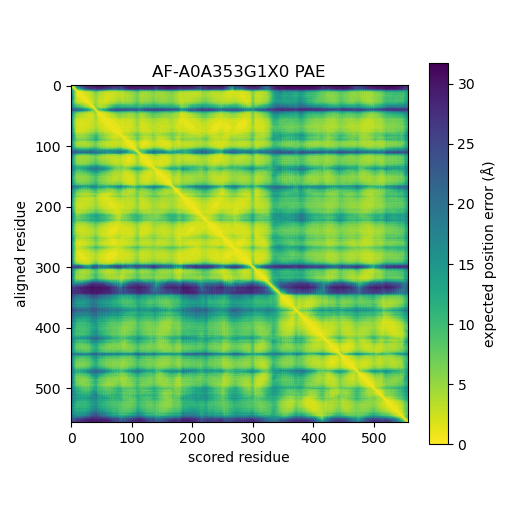 1
ATOM 814 N N . GLY A 1 112 ? 24.257 -1.464 12.082 1.00 59.94 112 GLY A N 1
ATOM 815 C CA . GLY A 1 112 ? 23.844 -1.666 13.477 1.00 59.94 112 GLY A CA 1
ATOM 816 C C . GLY A 1 112 ? 22.757 -0.703 13.982 1.00 59.94 112 GLY A C 1
ATOM 817 O O . GLY A 1 112 ? 22.287 -0.854 15.111 1.00 59.94 112 GLY A O 1
ATOM 818 N N . LEU A 1 113 ? 22.336 0.291 13.188 1.00 68.56 113 LEU A N 1
ATOM 819 C CA . LEU A 1 113 ? 21.224 1.166 13.555 1.00 68.56 113 LEU A CA 1
ATOM 820 C C . LEU A 1 113 ? 19.926 0.350 13.502 1.00 68.56 113 LEU A C 1
ATOM 822 O O . LEU A 1 113 ? 19.662 -0.355 12.527 1.00 68.56 113 LEU A O 1
ATOM 826 N N . SER A 1 114 ? 19.089 0.436 14.540 1.00 80.75 114 SER A N 1
ATOM 827 C CA . SER A 1 114 ? 17.836 -0.323 14.571 1.00 80.75 114 SER A CA 1
ATOM 828 C C . SER A 1 114 ? 16.988 0.017 13.339 1.00 80.75 114 SER A C 1
ATOM 830 O O . SER A 1 114 ? 16.592 1.175 13.178 1.00 80.75 114 SER A O 1
ATOM 832 N N . ARG A 1 115 ? 16.681 -0.982 12.497 1.00 83.38 115 ARG A N 1
ATOM 833 C CA . ARG A 1 115 ? 15.838 -0.825 11.291 1.00 83.38 115 ARG A CA 1
ATOM 834 C C . ARG A 1 115 ? 14.521 -0.109 11.600 1.00 83.38 115 ARG A C 1
ATOM 836 O O . ARG A 1 115 ? 14.055 0.710 10.815 1.00 83.38 115 ARG A O 1
ATOM 843 N N . ASP A 1 116 ? 13.974 -0.350 12.787 1.00 85.94 116 ASP A N 1
ATOM 844 C CA . ASP A 1 116 ? 12.767 0.309 13.287 1.00 85.94 116 ASP A CA 1
ATOM 845 C C . ASP A 1 116 ? 12.917 1.826 13.400 1.00 85.94 116 ASP A C 1
ATOM 847 O O . ASP A 1 116 ? 11.994 2.550 13.046 1.00 85.94 116 ASP A O 1
ATOM 851 N N . ALA A 1 117 ? 14.069 2.328 13.858 1.00 89.75 117 ALA A N 1
ATOM 852 C CA . ALA A 1 117 ? 14.311 3.765 13.969 1.00 89.75 117 ALA A CA 1
ATOM 853 C C . ALA A 1 117 ? 14.381 4.427 12.590 1.00 89.75 117 ALA A C 1
ATOM 855 O O . ALA A 1 117 ? 13.812 5.500 12.405 1.00 89.75 117 ALA A O 1
ATOM 856 N N . VAL A 1 118 ? 15.012 3.769 11.611 1.00 91.56 118 VAL A N 1
ATOM 857 C CA . VAL A 1 118 ? 15.063 4.249 10.220 1.00 91.56 118 VAL A CA 1
ATOM 858 C C . VAL A 1 118 ? 13.659 4.305 9.621 1.00 91.56 118 VAL A C 1
ATOM 860 O O . VAL A 1 118 ? 13.252 5.332 9.076 1.00 91.56 118 VAL A O 1
ATOM 863 N N . ALA A 1 119 ? 12.892 3.225 9.774 1.00 91.50 119 ALA A N 1
ATOM 864 C CA . ALA A 1 119 ? 11.524 3.149 9.277 1.00 91.50 119 ALA A CA 1
ATOM 865 C C . ALA A 1 119 ? 10.616 4.186 9.946 1.00 91.50 119 ALA A C 1
ATOM 867 O O . ALA A 1 119 ? 9.835 4.862 9.272 1.00 91.50 119 ALA A O 1
ATOM 868 N N . LEU A 1 120 ? 10.737 4.342 11.268 1.00 92.50 120 LEU A N 1
ATOM 869 C CA . LEU A 1 120 ? 9.979 5.314 12.047 1.00 92.50 120 LEU A CA 1
ATOM 870 C C . LEU A 1 120 ? 10.329 6.742 11.634 1.00 92.50 120 LEU A C 1
ATOM 872 O O . LEU A 1 120 ? 9.426 7.557 11.474 1.00 92.50 120 LEU A O 1
ATOM 876 N N . PHE A 1 121 ? 11.609 7.034 11.413 1.00 93.50 121 PHE A N 1
ATOM 877 C CA . PHE A 1 121 ? 12.073 8.337 10.950 1.00 93.50 121 PHE A CA 1
ATOM 878 C C . PHE A 1 121 ? 11.509 8.679 9.566 1.00 93.50 121 PHE A C 1
ATOM 880 O O . PHE A 1 121 ? 10.893 9.733 9.399 1.00 93.50 121 PHE A O 1
ATOM 887 N N . GLY A 1 122 ? 11.624 7.763 8.599 1.00 93.62 122 GLY A N 1
ATOM 888 C CA . GLY A 1 122 ? 11.046 7.938 7.263 1.00 93.62 122 GLY A CA 1
ATOM 889 C C . GLY A 1 122 ? 9.531 8.132 7.293 1.00 93.62 122 GLY A C 1
ATOM 890 O O . GLY A 1 122 ? 8.995 9.053 6.673 1.00 93.62 122 GLY A O 1
ATOM 891 N N . SER A 1 123 ? 8.841 7.312 8.086 1.00 93.62 123 SER A N 1
ATOM 892 C CA . SER A 1 123 ? 7.393 7.398 8.292 1.00 93.62 123 SER A CA 1
ATOM 893 C C . SER A 1 123 ? 6.969 8.715 8.943 1.00 93.62 123 SER A C 1
ATOM 895 O O . SER A 1 123 ? 5.966 9.310 8.551 1.00 93.62 123 SER A O 1
ATOM 897 N N . ALA A 1 124 ? 7.729 9.187 9.934 1.00 93.50 124 ALA A N 1
ATOM 898 C CA . ALA A 1 124 ? 7.462 10.434 10.638 1.00 93.50 124 ALA A CA 1
ATOM 899 C C . ALA A 1 124 ? 7.651 11.649 9.725 1.00 93.50 124 ALA A C 1
ATOM 901 O O . ALA A 1 124 ? 6.826 12.559 9.770 1.00 93.50 124 ALA A O 1
ATOM 902 N N . ILE A 1 125 ? 8.676 11.654 8.863 1.00 95.06 125 ILE A N 1
ATOM 903 C CA . ILE A 1 125 ? 8.870 12.710 7.857 1.00 95.06 125 ILE A CA 1
ATOM 904 C C . ILE A 1 125 ? 7.709 12.723 6.863 1.00 95.06 125 ILE A C 1
ATOM 906 O O . ILE A 1 125 ? 7.120 13.780 6.629 1.00 95.06 125 ILE A O 1
ATOM 910 N N . ALA A 1 126 ? 7.344 11.563 6.311 1.00 93.31 126 ALA A N 1
ATOM 911 C CA . ALA A 1 126 ? 6.229 11.467 5.372 1.00 93.31 126 ALA A CA 1
ATOM 912 C C . ALA A 1 126 ? 4.923 11.963 6.009 1.00 93.31 126 ALA A C 1
ATOM 914 O O . ALA A 1 126 ? 4.249 12.836 5.458 1.00 93.31 126 ALA A O 1
ATOM 915 N N . ALA A 1 127 ? 4.611 11.500 7.222 1.00 90.00 127 ALA A N 1
ATOM 916 C CA . ALA A 1 127 ? 3.454 11.975 7.965 1.00 90.00 127 ALA A CA 1
ATOM 917 C C . ALA A 1 127 ? 3.528 13.481 8.246 1.00 90.00 127 ALA A C 1
ATOM 919 O O . ALA A 1 127 ? 2.542 14.186 8.051 1.00 90.00 127 ALA A O 1
ATOM 920 N N . LEU A 1 128 ? 4.680 14.014 8.655 1.00 91.50 128 LEU A N 1
ATOM 921 C CA . LEU A 1 128 ? 4.843 15.446 8.897 1.00 91.50 128 LEU A CA 1
ATOM 922 C C . LEU A 1 128 ? 4.492 16.259 7.645 1.00 91.50 128 LEU A C 1
ATOM 924 O O . LEU A 1 128 ? 3.730 17.220 7.748 1.00 91.50 128 LEU A O 1
ATOM 928 N N . ILE A 1 129 ? 4.969 15.849 6.466 1.00 91.88 129 ILE A N 1
ATOM 929 C CA . ILE A 1 129 ? 4.643 16.497 5.186 1.00 91.88 129 ILE A CA 1
ATOM 930 C C . ILE A 1 129 ? 3.130 16.465 4.932 1.00 91.88 129 ILE A C 1
ATOM 932 O O . ILE A 1 129 ? 2.523 17.510 4.683 1.00 91.88 129 ILE A O 1
ATOM 936 N N . VAL A 1 130 ? 2.497 15.298 5.074 1.00 89.19 130 VAL A N 1
ATOM 937 C CA . VAL A 1 130 ? 1.046 15.130 4.884 1.00 89.19 130 VAL A CA 1
ATOM 938 C C . VAL A 1 130 ? 0.246 16.015 5.840 1.00 89.19 130 VAL A C 1
ATOM 940 O O . VAL A 1 130 ? -0.689 16.705 5.426 1.00 89.19 130 VAL A O 1
ATOM 943 N N . PHE A 1 131 ? 0.631 16.055 7.115 1.00 84.19 131 PHE A N 1
ATOM 944 C CA . PHE A 1 131 ? -0.043 16.858 8.129 1.00 84.19 131 PHE A CA 1
ATOM 945 C C . PHE A 1 131 ? 0.199 18.357 7.943 1.00 84.19 131 PHE A C 1
ATOM 947 O O . PHE A 1 131 ? -0.724 19.130 8.186 1.00 84.19 131 PHE A O 1
ATOM 954 N N . MET A 1 132 ? 1.373 18.789 7.472 1.00 88.44 132 MET A N 1
ATOM 955 C CA . MET A 1 132 ? 1.626 20.193 7.122 1.00 88.44 132 MET A CA 1
ATOM 956 C C . MET A 1 132 ? 0.728 20.655 5.969 1.00 88.44 132 MET A C 1
ATOM 958 O O . MET A 1 132 ? 0.139 21.737 6.041 1.00 88.44 132 MET A O 1
ATOM 962 N N . ILE A 1 133 ? 0.566 19.824 4.934 1.00 85.75 133 ILE A N 1
ATOM 963 C CA . ILE A 1 133 ? -0.338 20.109 3.811 1.00 85.75 133 ILE A CA 1
ATOM 964 C C . ILE A 1 133 ? -1.796 20.124 4.297 1.00 85.75 133 ILE A C 1
ATOM 966 O O . ILE A 1 133 ? -2.546 21.059 4.004 1.00 85.75 133 ILE A O 1
ATOM 970 N N . GLY A 1 134 ? -2.191 19.132 5.099 1.00 80.75 134 GLY A N 1
ATOM 971 C CA . GLY A 1 134 ? -3.540 19.023 5.654 1.00 80.75 134 GLY A CA 1
ATOM 972 C C . GLY A 1 134 ? -3.898 20.143 6.635 1.00 80.75 134 GLY A C 1
ATOM 973 O O . GLY A 1 134 ? -5.039 20.608 6.639 1.00 80.75 134 GLY A O 1
ATOM 974 N N . ALA A 1 135 ? -2.941 20.632 7.428 1.00 80.56 135 ALA A N 1
ATOM 975 C CA . ALA A 1 135 ? -3.152 21.700 8.405 1.00 80.56 135 ALA A CA 1
ATOM 976 C C . ALA A 1 135 ? -3.622 23.001 7.742 1.00 80.56 135 ALA A C 1
ATOM 978 O O . ALA A 1 135 ? -4.524 23.658 8.260 1.00 80.56 135 ALA A O 1
ATOM 979 N N . ARG A 1 136 ? -3.090 23.329 6.554 1.00 80.12 136 ARG A N 1
ATOM 980 C CA . ARG A 1 136 ? -3.518 24.500 5.765 1.00 80.12 136 ARG A CA 1
ATOM 981 C C . ARG A 1 136 ? -4.977 24.418 5.307 1.00 80.12 136 ARG A C 1
ATOM 983 O O . ARG A 1 136 ? -5.578 25.442 5.007 1.00 80.12 136 ARG A O 1
ATOM 990 N N . ARG A 1 137 ? -5.552 23.212 5.263 1.00 76.81 137 ARG A N 1
ATOM 991 C CA . ARG A 1 137 ? -6.947 22.939 4.876 1.00 76.81 137 ARG A CA 1
ATOM 992 C C . ARG A 1 137 ? -7.807 22.481 6.063 1.00 76.81 137 ARG A C 1
ATOM 994 O O . ARG A 1 137 ? -8.783 21.757 5.871 1.00 76.81 137 ARG A O 1
ATOM 1001 N N . GLY A 1 138 ? -7.431 22.853 7.291 1.00 70.88 138 GLY A N 1
ATOM 1002 C CA . GLY A 1 138 ? -8.196 22.543 8.505 1.00 70.88 138 GLY A CA 1
ATOM 1003 C C . GLY A 1 138 ? -8.241 21.053 8.858 1.00 70.88 138 GLY A C 1
ATOM 1004 O O . GLY A 1 138 ? -9.193 20.607 9.492 1.00 70.88 138 GLY A O 1
ATOM 1005 N N . PHE A 1 139 ? -7.237 20.275 8.435 1.00 71.06 139 PHE A N 1
ATOM 1006 C CA . PHE A 1 139 ? -7.205 18.811 8.548 1.00 71.06 139 PHE A CA 1
ATOM 1007 C C . PHE A 1 139 ? -8.419 18.131 7.906 1.00 71.06 139 PHE A C 1
ATOM 1009 O O . PHE A 1 139 ? -8.919 17.129 8.424 1.00 71.06 139 PHE A O 1
ATOM 1016 N N . SER A 1 140 ? -8.908 18.667 6.783 1.00 72.75 140 SER A N 1
ATOM 1017 C CA . SER A 1 140 ? -9.981 17.999 6.054 1.00 72.75 140 SER A CA 1
ATOM 1018 C C . SER A 1 140 ? -9.535 16.578 5.659 1.00 72.75 140 SER A C 1
ATOM 1020 O O . SER A 1 140 ? -8.422 16.403 5.148 1.00 72.75 140 SER A O 1
ATOM 1022 N N . PRO A 1 141 ? -10.364 15.541 5.891 1.00 71.00 141 PRO A N 1
ATOM 1023 C CA . PRO A 1 141 ? -9.961 14.158 5.632 1.00 71.00 141 PRO A CA 1
ATOM 1024 C C . PRO A 1 141 ? -9.565 13.912 4.174 1.00 71.00 141 PRO A C 1
ATOM 1026 O O . PRO A 1 141 ? -8.632 13.165 3.898 1.00 71.00 141 PRO A O 1
ATOM 1029 N N . PHE A 1 142 ? -10.236 14.598 3.250 1.00 71.81 142 PHE A N 1
ATOM 1030 C CA . PHE A 1 142 ? -9.929 14.579 1.824 1.00 71.81 142 PHE A CA 1
ATOM 1031 C C . PHE A 1 142 ? -8.538 15.148 1.510 1.00 71.81 142 PHE A C 1
ATOM 1033 O O . PHE A 1 142 ? -7.777 14.530 0.772 1.00 71.81 142 PHE A O 1
ATOM 1040 N N . ALA A 1 143 ? -8.164 16.287 2.110 1.00 78.25 143 ALA A N 1
ATOM 1041 C CA . ALA A 1 143 ? -6.838 16.870 1.905 1.00 78.25 143 ALA A CA 1
ATOM 1042 C C . ALA A 1 143 ? -5.719 15.975 2.446 1.00 78.25 143 ALA A C 1
ATOM 1044 O O . ALA A 1 143 ? -4.663 15.898 1.829 1.00 78.25 143 ALA A O 1
ATOM 1045 N N . LEU A 1 144 ? -5.951 15.298 3.575 1.00 79.06 144 LEU A N 1
ATOM 1046 C CA . LEU A 1 144 ? -4.975 14.377 4.158 1.00 79.06 144 LEU A CA 1
ATOM 1047 C C . LEU A 1 144 ? -4.773 13.129 3.295 1.00 79.06 144 LEU A C 1
ATOM 1049 O O . LEU A 1 144 ? -3.632 12.735 3.088 1.00 79.06 144 LEU A O 1
ATOM 1053 N N . VAL A 1 145 ? -5.848 12.546 2.753 1.00 76.75 145 VAL A N 1
ATOM 1054 C CA . VAL A 1 145 ? -5.736 11.399 1.834 1.00 76.75 145 VAL A CA 1
ATOM 1055 C C . VAL A 1 145 ? -5.021 11.794 0.545 1.00 76.75 145 VAL A C 1
ATOM 1057 O O . VAL A 1 145 ? -4.133 11.074 0.109 1.00 76.75 145 VAL A O 1
ATOM 1060 N N . LEU A 1 146 ? -5.340 12.953 -0.041 1.00 78.06 146 LEU A N 1
ATOM 1061 C CA . LEU A 1 146 ? -4.653 13.418 -1.249 1.00 78.06 146 LEU A CA 1
ATOM 1062 C C . LEU A 1 146 ? -3.173 13.690 -1.009 1.00 78.06 146 LEU A C 1
ATOM 1064 O O . LEU A 1 146 ? -2.331 13.263 -1.790 1.00 78.06 146 LEU A O 1
ATOM 1068 N N . ALA A 1 147 ? -2.860 14.420 0.062 1.00 85.88 147 ALA A N 1
ATOM 1069 C CA . ALA A 1 147 ? -1.481 14.699 0.427 1.00 85.88 147 ALA A CA 1
ATOM 1070 C C . ALA A 1 147 ? -0.719 13.391 0.677 1.00 85.88 147 ALA A C 1
ATOM 1072 O O . ALA A 1 147 ? 0.400 13.248 0.199 1.00 85.88 147 ALA A O 1
ATOM 1073 N N . GLY A 1 148 ? -1.355 12.431 1.355 1.00 87.88 148 GLY A N 1
ATOM 1074 C CA . GLY A 1 148 ? -0.841 11.079 1.549 1.00 87.88 148 GLY A CA 1
ATOM 1075 C C . GLY A 1 148 ? -0.535 10.370 0.237 1.00 87.88 148 GLY A C 1
ATOM 1076 O O . GLY A 1 148 ? 0.586 9.919 0.051 1.00 87.88 148 GLY A O 1
ATOM 1077 N N . LEU A 1 149 ? -1.485 10.348 -0.700 1.00 83.12 149 LEU A N 1
ATOM 1078 C CA . LEU A 1 149 ? -1.314 9.743 -2.021 1.00 83.12 149 LEU A CA 1
ATOM 1079 C C . LEU A 1 149 ? -0.166 10.390 -2.810 1.00 83.12 149 LEU A C 1
ATOM 1081 O O . LEU A 1 149 ? 0.656 9.677 -3.379 1.00 83.12 149 LEU A O 1
ATOM 1085 N N . ILE A 1 150 ? -0.060 11.723 -2.798 1.00 85.62 150 ILE A N 1
ATOM 1086 C CA . ILE A 1 150 ? 1.045 12.441 -3.451 1.00 85.62 150 ILE A CA 1
ATOM 1087 C C . ILE A 1 150 ? 2.383 12.042 -2.822 1.00 85.62 150 ILE A C 1
ATOM 1089 O O . ILE A 1 150 ? 3.316 11.701 -3.544 1.00 85.62 150 ILE A O 1
ATOM 1093 N N . VAL A 1 151 ? 2.477 12.048 -1.489 1.00 90.44 151 VAL A N 1
ATOM 1094 C CA . VAL A 1 151 ? 3.697 11.656 -0.768 1.00 90.44 151 VAL A CA 1
ATOM 1095 C C . VAL A 1 151 ? 4.048 10.191 -1.039 1.00 90.44 151 VAL A C 1
ATOM 1097 O O . VAL A 1 151 ? 5.213 9.902 -1.298 1.00 90.44 151 VAL A O 1
ATOM 1100 N N . SER A 1 152 ? 3.067 9.283 -1.074 1.00 88.12 152 SER A N 1
ATOM 1101 C CA . SER A 1 152 ? 3.266 7.874 -1.440 1.00 88.12 152 SER A CA 1
ATOM 1102 C C . SER A 1 152 ? 3.891 7.723 -2.821 1.00 88.12 152 SER A C 1
ATOM 1104 O O . SER A 1 152 ? 4.897 7.031 -2.956 1.00 88.12 152 SER A O 1
ATOM 1106 N N . ILE A 1 153 ? 3.319 8.378 -3.838 1.00 84.69 153 ILE A N 1
ATOM 1107 C CA . ILE A 1 153 ? 3.814 8.303 -5.220 1.00 84.69 153 ILE A CA 1
ATOM 1108 C C . ILE A 1 153 ? 5.224 8.892 -5.310 1.00 84.69 153 ILE A C 1
ATOM 1110 O O . ILE A 1 153 ? 6.090 8.320 -5.971 1.00 84.69 153 ILE A O 1
ATOM 1114 N N . TRP A 1 154 ? 5.487 9.999 -4.611 1.00 89.81 154 TRP A N 1
ATOM 1115 C CA . TRP A 1 154 ? 6.794 10.657 -4.618 1.00 89.81 154 TRP A CA 1
ATOM 1116 C C . TRP A 1 154 ? 7.874 9.802 -3.944 1.00 89.81 154 TRP A C 1
ATOM 1118 O O . TRP A 1 154 ? 8.934 9.567 -4.525 1.00 89.81 154 TRP A O 1
ATOM 1128 N N . CYS A 1 155 ? 7.589 9.274 -2.749 1.00 90.06 155 CYS A N 1
ATOM 1129 C CA . CYS A 1 155 ? 8.490 8.373 -2.035 1.00 90.06 155 CYS A CA 1
ATOM 1130 C C . CYS A 1 155 ? 8.716 7.067 -2.804 1.00 90.06 155 CYS A C 1
ATOM 1132 O O . CYS A 1 155 ? 9.855 6.619 -2.909 1.00 90.06 155 CYS A O 1
ATOM 1134 N N . GLY A 1 156 ? 7.656 6.488 -3.375 1.00 86.19 156 GLY A N 1
ATOM 1135 C CA . GLY A 1 156 ? 7.734 5.283 -4.199 1.00 86.19 156 GLY A CA 1
ATOM 1136 C C . GLY A 1 156 ? 8.574 5.491 -5.457 1.00 86.19 156 GLY A C 1
ATOM 1137 O O . GLY A 1 156 ? 9.440 4.672 -5.746 1.00 86.19 156 GLY A O 1
ATOM 1138 N N . SER A 1 157 ? 8.397 6.619 -6.153 1.00 85.12 157 SER A N 1
ATOM 1139 C CA . SER A 1 157 ? 9.193 6.968 -7.338 1.00 85.12 157 SER A CA 1
ATOM 1140 C C . SER A 1 157 ? 10.671 7.147 -6.995 1.00 85.12 157 SER A C 1
ATOM 1142 O O . SER A 1 157 ? 11.535 6.639 -7.704 1.00 85.12 157 SER A O 1
ATOM 1144 N N . LEU A 1 158 ? 10.982 7.826 -5.886 1.00 88.56 158 LEU A N 1
ATOM 1145 C CA . LEU A 1 158 ? 12.368 8.006 -5.454 1.00 88.56 158 LEU A CA 1
ATOM 1146 C C . LEU A 1 158 ? 13.009 6.675 -5.037 1.00 88.56 158 LEU A C 1
ATOM 1148 O O . LEU A 1 158 ? 14.147 6.405 -5.413 1.00 88.56 158 LEU A O 1
ATOM 1152 N N . ALA A 1 159 ? 12.269 5.819 -4.324 1.00 85.19 159 ALA A N 1
ATOM 1153 C CA . ALA A 1 159 ? 12.723 4.474 -3.983 1.00 85.19 159 ALA A CA 1
ATOM 1154 C C . ALA A 1 159 ? 12.972 3.642 -5.250 1.00 85.19 159 ALA A C 1
ATOM 1156 O O . ALA A 1 159 ? 14.024 3.024 -5.369 1.00 85.19 159 ALA A O 1
ATOM 1157 N N . ALA A 1 160 ? 12.062 3.689 -6.228 1.00 79.50 160 ALA A N 1
ATOM 1158 C CA . ALA A 1 160 ? 12.211 2.995 -7.504 1.00 79.50 160 ALA A CA 1
ATOM 1159 C C . ALA A 1 160 ? 13.445 3.469 -8.285 1.00 79.50 160 ALA A C 1
ATOM 1161 O O . ALA A 1 160 ? 14.188 2.634 -8.790 1.00 79.50 160 ALA A O 1
ATOM 1162 N N . ILE A 1 161 ? 13.715 4.781 -8.340 1.00 82.38 161 ILE A N 1
ATOM 1163 C CA . ILE A 1 161 ? 14.929 5.329 -8.971 1.00 82.38 161 ILE A CA 1
ATOM 1164 C C . ILE A 1 161 ? 16.184 4.782 -8.287 1.00 82.38 161 ILE A C 1
ATOM 1166 O O . ILE A 1 161 ? 17.087 4.300 -8.965 1.00 82.38 161 ILE A O 1
ATOM 1170 N N . LEU A 1 162 ? 16.241 4.829 -6.954 1.00 83.69 162 LEU A N 1
ATOM 1171 C CA . LEU A 1 162 ? 17.393 4.336 -6.197 1.00 83.69 162 LEU A CA 1
ATOM 1172 C C . LEU A 1 162 ? 17.625 2.839 -6.420 1.00 83.69 162 LEU A C 1
ATOM 1174 O O . LEU A 1 162 ? 18.765 2.414 -6.595 1.00 83.69 162 LEU A O 1
ATOM 1178 N N . VAL A 1 163 ? 16.547 2.058 -6.451 1.00 78.19 163 VAL A N 1
ATOM 1179 C CA . VAL A 1 163 ? 16.578 0.625 -6.749 1.00 78.19 163 VAL A CA 1
ATOM 1180 C C . VAL A 1 163 ? 17.102 0.401 -8.173 1.00 78.19 163 VAL A C 1
ATOM 1182 O O . VAL A 1 163 ? 18.087 -0.312 -8.337 1.00 78.19 163 VAL A O 1
ATOM 1185 N N . LEU A 1 164 ? 16.540 1.078 -9.182 1.00 75.75 164 LEU A N 1
ATOM 1186 C CA . LEU A 1 164 ? 16.941 0.966 -10.595 1.00 75.75 164 LEU A CA 1
ATOM 1187 C C . LEU A 1 164 ? 18.387 1.388 -10.867 1.00 75.75 164 LEU A C 1
ATOM 1189 O O . LEU A 1 164 ? 19.015 0.852 -11.769 1.00 75.75 164 LEU A O 1
ATOM 1193 N N . MET A 1 165 ? 18.927 2.338 -10.105 1.00 78.44 165 MET A N 1
ATOM 1194 C CA . MET A 1 165 ? 20.336 2.728 -10.213 1.00 78.44 165 MET A CA 1
ATOM 1195 C C . MET A 1 165 ? 21.297 1.672 -9.643 1.00 78.44 165 MET A C 1
ATOM 1197 O O . MET A 1 165 ? 22.501 1.763 -9.875 1.00 78.44 165 MET A O 1
ATOM 1201 N N . ASN A 1 166 ? 20.792 0.691 -8.891 1.00 76.31 166 ASN A N 1
ATOM 1202 C CA . ASN A 1 166 ? 21.579 -0.309 -8.178 1.00 76.31 166 ASN A CA 1
ATOM 1203 C C . ASN A 1 166 ? 21.191 -1.734 -8.609 1.00 76.31 166 ASN A C 1
ATOM 1205 O O . ASN A 1 166 ? 20.666 -2.516 -7.813 1.00 76.31 166 ASN A O 1
ATOM 1209 N N . ASP A 1 167 ? 21.521 -2.088 -9.858 1.00 65.62 167 ASP A N 1
ATOM 1210 C CA . ASP A 1 167 ? 21.178 -3.357 -10.535 1.00 65.62 167 ASP A CA 1
ATOM 1211 C C . ASP A 1 167 ? 21.352 -4.626 -9.681 1.00 65.62 167 ASP A C 1
ATOM 1213 O O . ASP A 1 167 ? 20.552 -5.556 -9.767 1.00 65.62 167 ASP A O 1
ATOM 1217 N N . ARG A 1 168 ? 22.369 -4.672 -8.810 1.00 64.25 168 ARG A N 1
ATOM 1218 C CA . ARG A 1 168 ? 22.653 -5.834 -7.945 1.00 64.25 168 ARG A CA 1
ATOM 1219 C C . ARG A 1 168 ? 21.622 -6.068 -6.838 1.00 64.25 168 ARG A C 1
ATOM 1221 O O . ARG A 1 168 ? 21.455 -7.205 -6.411 1.00 64.25 168 ARG A O 1
ATOM 1228 N N . TYR A 1 169 ? 20.944 -5.022 -6.371 1.00 65.44 169 TYR A N 1
ATOM 1229 C CA . TYR A 1 169 ? 19.975 -5.092 -5.268 1.00 65.44 169 TYR A CA 1
ATOM 1230 C C . TYR A 1 169 ? 18.524 -4.968 -5.749 1.00 65.44 169 TYR A C 1
ATOM 1232 O O . TYR A 1 169 ? 17.593 -5.042 -4.945 1.00 65.44 169 TYR A O 1
ATOM 1240 N N . LEU A 1 170 ? 18.341 -4.810 -7.062 1.00 67.38 170 LEU A N 1
ATOM 1241 C CA . LEU A 1 170 ? 17.105 -4.383 -7.707 1.00 67.38 170 LEU A CA 1
ATOM 1242 C C . LEU A 1 170 ? 15.925 -5.316 -7.385 1.00 67.38 170 LEU A C 1
ATOM 1244 O O . LEU A 1 170 ? 14.914 -4.880 -6.838 1.00 67.38 170 LEU A O 1
ATOM 1248 N N . ALA A 1 171 ? 16.090 -6.619 -7.629 1.00 66.88 171 ALA A N 1
ATOM 1249 C CA . ALA A 1 171 ? 15.040 -7.610 -7.390 1.00 66.88 171 ALA A CA 1
ATOM 1250 C C . ALA A 1 171 ? 14.762 -7.836 -5.892 1.00 66.88 171 ALA A C 1
ATOM 1252 O O . ALA A 1 171 ? 13.606 -7.909 -5.481 1.00 66.88 171 ALA A O 1
ATOM 1253 N N . GLY A 1 172 ? 15.806 -7.901 -5.058 1.00 72.25 172 GLY A N 1
ATOM 1254 C CA . GLY A 1 172 ? 15.664 -8.153 -3.619 1.00 72.25 172 GLY A CA 1
ATOM 1255 C C . GLY A 1 172 ? 14.956 -7.015 -2.879 1.00 72.25 172 GLY A C 1
ATOM 1256 O O . GLY A 1 172 ? 14.039 -7.269 -2.098 1.00 72.25 172 GLY A O 1
ATOM 1257 N N . LEU A 1 173 ? 15.328 -5.761 -3.164 1.00 74.62 173 LEU A N 1
ATOM 1258 C CA . LEU A 1 173 ? 14.679 -4.580 -2.584 1.00 74.62 173 LEU A CA 1
ATOM 1259 C C . LEU A 1 173 ? 13.238 -4.425 -3.073 1.00 74.62 173 LEU A C 1
ATOM 1261 O O . LEU A 1 173 ? 12.377 -4.018 -2.297 1.00 74.62 173 LEU A O 1
ATOM 1265 N N . PHE A 1 174 ? 12.959 -4.783 -4.329 1.00 74.75 174 PHE A N 1
ATOM 1266 C CA . PHE A 1 174 ? 11.605 -4.744 -4.872 1.00 74.75 174 PHE A CA 1
ATOM 1267 C C . PHE A 1 174 ? 10.693 -5.805 -4.234 1.00 74.75 174 PHE A C 1
ATOM 1269 O O . PHE A 1 174 ? 9.592 -5.476 -3.794 1.00 74.75 174 PHE A O 1
ATOM 1276 N N . ILE A 1 175 ? 11.159 -7.056 -4.112 1.00 75.25 175 ILE A N 1
ATOM 1277 C CA . ILE A 1 175 ? 10.401 -8.147 -3.469 1.00 75.25 175 ILE A CA 1
ATOM 1278 C C . ILE A 1 175 ? 10.166 -7.842 -1.985 1.00 75.25 175 ILE A C 1
ATOM 1280 O O . ILE A 1 175 ? 9.052 -8.012 -1.491 1.00 75.25 175 ILE A O 1
ATOM 1284 N N . TRP A 1 176 ? 11.182 -7.350 -1.270 1.00 81.50 176 TRP A N 1
ATOM 1285 C CA . TRP A 1 176 ? 11.022 -6.952 0.130 1.00 81.50 176 TRP A CA 1
ATOM 1286 C C . TRP A 1 176 ? 10.096 -5.733 0.280 1.00 81.50 176 TRP A C 1
ATOM 1288 O O . TRP A 1 176 ? 9.222 -5.728 1.147 1.00 81.50 176 TRP A O 1
ATOM 1298 N N . GLY A 1 177 ? 10.217 -4.735 -0.602 1.00 81.75 177 GLY A N 1
ATOM 1299 C CA . GLY A 1 177 ? 9.350 -3.555 -0.628 1.00 81.75 177 GLY A CA 1
ATOM 1300 C C . GLY A 1 177 ? 7.874 -3.887 -0.874 1.00 81.75 177 GLY A C 1
ATOM 1301 O O . GLY A 1 177 ? 7.007 -3.198 -0.343 1.00 81.75 177 GLY A O 1
ATOM 1302 N N . ALA A 1 178 ? 7.589 -4.975 -1.599 1.00 81.38 178 ALA A N 1
ATOM 1303 C CA . ALA A 1 178 ? 6.242 -5.516 -1.804 1.00 81.38 178 ALA A CA 1
ATOM 1304 C C . ALA A 1 178 ? 5.681 -6.293 -0.591 1.00 81.38 178 ALA A C 1
ATOM 1306 O O . ALA A 1 178 ? 4.545 -6.766 -0.640 1.00 81.38 178 ALA A O 1
ATOM 1307 N N . GLY A 1 179 ? 6.459 -6.421 0.488 1.00 88.69 179 GLY A N 1
ATOM 1308 C CA . GLY A 1 179 ? 6.077 -7.072 1.736 1.00 88.69 179 GLY A CA 1
ATOM 1309 C C . GLY A 1 179 ? 6.325 -8.581 1.724 1.00 88.69 179 GLY A C 1
ATOM 1310 O O . GLY A 1 179 ? 5.689 -9.318 0.972 1.00 88.69 179 GLY A O 1
ATOM 1311 N N . SER A 1 180 ? 7.203 -9.064 2.606 1.00 87.69 180 SER A N 1
ATOM 1312 C CA . SER A 1 180 ? 7.530 -10.484 2.768 1.00 87.69 180 SER A CA 1
ATOM 1313 C C . SER A 1 180 ? 7.494 -10.905 4.235 1.00 87.69 180 SER A C 1
ATOM 1315 O O . SER A 1 180 ? 8.184 -10.341 5.083 1.00 87.69 180 SER A O 1
ATOM 1317 N N . LEU A 1 181 ? 6.707 -11.944 4.525 1.00 90.31 181 LEU A N 1
ATOM 1318 C CA . LEU A 1 181 ? 6.649 -12.571 5.846 1.00 90.31 181 LEU A CA 1
ATOM 1319 C C . LEU A 1 181 ? 7.714 -13.658 6.032 1.00 90.31 181 LEU A C 1
ATOM 1321 O O . LEU A 1 181 ? 7.758 -14.273 7.093 1.00 90.31 181 LEU A O 1
ATOM 1325 N N . ALA A 1 182 ? 8.588 -13.892 5.048 1.00 87.19 182 ALA A N 1
ATOM 1326 C CA . ALA A 1 182 ? 9.649 -14.886 5.158 1.00 87.19 182 ALA A CA 1
ATOM 1327 C C . ALA A 1 182 ? 10.575 -14.575 6.346 1.00 87.19 182 ALA A C 1
ATOM 1329 O O . ALA A 1 182 ? 11.196 -13.515 6.406 1.00 87.19 182 ALA A O 1
ATOM 1330 N N . GLN A 1 183 ? 10.664 -15.514 7.289 1.00 90.00 183 GLN A N 1
ATOM 1331 C CA . GLN A 1 183 ? 11.510 -15.406 8.475 1.00 90.00 183 GLN A CA 1
ATOM 1332 C C . GLN A 1 183 ? 12.594 -16.483 8.469 1.00 90.00 183 GLN A C 1
ATOM 1334 O O . GLN A 1 183 ? 12.418 -17.569 7.912 1.00 90.00 183 GLN A O 1
ATOM 1339 N N . GLN A 1 184 ? 13.714 -16.159 9.114 1.00 88.62 184 GLN A N 1
ATOM 1340 C CA . GLN A 1 184 ? 14.854 -17.063 9.313 1.00 88.62 184 GLN A CA 1
ATOM 1341 C C . GLN A 1 184 ? 15.164 -17.293 10.802 1.00 88.62 184 GLN A C 1
ATOM 1343 O O . GLN A 1 184 ? 16.036 -18.088 11.141 1.00 88.62 184 GLN A O 1
ATOM 1348 N N . SER A 1 185 ? 14.494 -16.571 11.708 1.00 93.19 185 SER A N 1
ATOM 1349 C CA . SER A 1 185 ? 14.667 -16.711 13.154 1.00 93.19 185 SER A CA 1
ATOM 1350 C C . SER A 1 185 ? 13.475 -16.140 13.928 1.00 93.19 185 SER A C 1
ATOM 1352 O O . SER A 1 185 ? 12.643 -15.415 13.383 1.00 93.19 185 SER A O 1
ATOM 1354 N N . TRP A 1 186 ? 13.434 -16.404 15.236 1.00 95.06 186 TRP A N 1
ATOM 1355 C CA . TRP A 1 186 ? 12.454 -15.824 16.163 1.00 95.06 186 TRP A CA 1
ATOM 1356 C C . TRP A 1 186 ? 12.724 -14.359 16.536 1.00 95.06 186 TRP A C 1
ATOM 1358 O O . TRP A 1 186 ? 11.899 -13.751 17.217 1.00 95.06 186 TRP A O 1
ATOM 1368 N N . VAL A 1 187 ? 13.850 -13.780 16.099 1.00 93.44 187 VAL A N 1
ATOM 1369 C CA . VAL A 1 187 ? 14.283 -12.428 16.496 1.00 93.44 187 VAL A CA 1
ATOM 1370 C C . VAL A 1 187 ? 13.208 -11.389 16.183 1.00 93.44 187 VAL A C 1
ATOM 1372 O O . VAL A 1 187 ? 12.860 -10.590 17.048 1.00 93.44 187 VAL A O 1
ATOM 1375 N N . ILE A 1 188 ? 12.639 -11.426 14.976 1.00 92.56 188 ILE A N 1
ATOM 1376 C CA . ILE A 1 188 ? 11.622 -10.465 14.536 1.00 92.56 188 ILE A CA 1
ATOM 1377 C C . ILE A 1 188 ? 10.322 -10.597 15.350 1.00 92.56 188 ILE A C 1
ATOM 1379 O O . ILE A 1 188 ? 9.962 -9.623 16.016 1.00 92.56 188 ILE A O 1
ATOM 1383 N N . PRO A 1 189 ? 9.629 -11.753 15.393 1.00 95.94 189 PRO A N 1
ATOM 1384 C CA . PRO A 1 189 ? 8.377 -11.865 16.145 1.00 95.94 189 PRO A CA 1
ATOM 1385 C C . PRO A 1 189 ? 8.543 -11.605 17.651 1.00 95.94 189 PRO A C 1
ATOM 1387 O O . PRO A 1 189 ? 7.702 -10.926 18.245 1.00 95.94 189 PRO A O 1
ATOM 1390 N N . LEU A 1 190 ? 9.647 -12.048 18.269 1.00 95.75 190 LEU A N 1
ATOM 1391 C CA . LEU A 1 190 ? 9.936 -11.748 19.678 1.00 95.75 190 LEU A CA 1
ATOM 1392 C C . LEU A 1 190 ? 10.209 -10.259 19.924 1.00 95.75 190 LEU A C 1
ATOM 1394 O O . LEU A 1 190 ? 9.869 -9.744 20.986 1.00 95.75 190 LEU A O 1
ATOM 1398 N N . SER A 1 191 ? 10.785 -9.551 18.950 1.00 94.19 191 SER A N 1
ATOM 1399 C CA . SER A 1 191 ? 10.995 -8.102 19.026 1.00 94.19 191 SER A CA 1
ATOM 1400 C C . SER A 1 191 ? 9.699 -7.312 18.801 1.00 94.19 191 SER A C 1
ATOM 1402 O O . SER A 1 191 ? 9.491 -6.272 19.427 1.00 94.19 191 SER A O 1
ATOM 1404 N N . LEU A 1 192 ? 8.811 -7.800 17.928 1.00 95.50 192 LEU A N 1
ATOM 1405 C CA . LEU A 1 192 ? 7.526 -7.172 17.605 1.00 95.50 192 LEU A CA 1
ATOM 1406 C C . LEU A 1 192 ? 6.533 -7.242 18.768 1.00 95.50 192 LEU A C 1
ATOM 1408 O O . LEU A 1 192 ? 5.872 -6.246 19.065 1.00 95.50 192 LEU A O 1
ATOM 1412 N N . LEU A 1 193 ? 6.439 -8.392 19.440 1.00 96.69 193 LEU A N 1
ATOM 1413 C CA . LEU A 1 193 ? 5.451 -8.642 20.490 1.00 96.69 193 LEU A CA 1
ATOM 1414 C C . LEU A 1 193 ? 5.414 -7.553 21.588 1.00 96.69 193 LEU A C 1
ATOM 1416 O O . LEU A 1 193 ? 4.357 -6.940 21.760 1.00 96.69 193 LEU A O 1
ATOM 1420 N N . PRO A 1 194 ? 6.512 -7.236 22.309 1.00 97.06 194 PRO A N 1
ATOM 1421 C CA . PRO A 1 194 ? 6.473 -6.230 23.373 1.00 97.06 194 PRO A CA 1
ATOM 1422 C C . PRO A 1 194 ? 6.188 -4.818 22.841 1.00 97.06 194 PRO A C 1
ATOM 1424 O O . PRO A 1 194 ? 5.486 -4.045 23.494 1.00 97.06 194 PRO A O 1
ATOM 1427 N N . LYS A 1 195 ? 6.673 -4.481 21.637 1.00 96.44 195 LYS A N 1
ATOM 1428 C CA . LYS A 1 195 ? 6.451 -3.167 21.010 1.00 96.44 195 LYS A CA 1
ATOM 1429 C C . LYS A 1 195 ? 4.982 -2.961 20.651 1.00 96.44 195 LYS A C 1
ATOM 1431 O O . LYS A 1 195 ? 4.407 -1.919 20.965 1.00 96.44 195 LYS A O 1
ATOM 1436 N N . ILE A 1 196 ? 4.366 -3.969 20.033 1.00 97.56 196 ILE A N 1
ATOM 1437 C CA . ILE A 1 196 ? 2.950 -3.942 19.659 1.00 97.56 196 ILE A CA 1
ATOM 1438 C C . ILE A 1 196 ? 2.080 -3.907 20.913 1.00 97.56 196 ILE A C 1
ATOM 1440 O O . ILE A 1 196 ? 1.146 -3.113 20.959 1.00 97.56 196 ILE A O 1
ATOM 1444 N N . LEU A 1 197 ? 2.397 -4.692 21.949 1.00 97.62 197 LEU A N 1
ATOM 1445 C CA . LEU A 1 197 ? 1.658 -4.662 23.215 1.00 97.62 197 LEU A CA 1
ATOM 1446 C C . LEU A 1 197 ? 1.730 -3.288 23.896 1.00 97.62 197 LEU A C 1
ATOM 1448 O O . LEU A 1 197 ? 0.700 -2.776 24.336 1.00 97.62 197 LEU A O 1
ATOM 1452 N N . GLY A 1 198 ? 2.908 -2.656 23.932 1.00 97.94 198 GLY A N 1
ATOM 1453 C CA . GLY A 1 198 ? 3.074 -1.307 24.480 1.00 97.94 198 GLY A CA 1
ATOM 1454 C C . GLY A 1 198 ? 2.255 -0.257 23.723 1.00 97.94 198 GLY A C 1
ATOM 1455 O O . GLY A 1 198 ? 1.512 0.518 24.327 1.00 97.94 198 GLY A O 1
ATOM 1456 N N . LEU A 1 199 ? 2.316 -0.264 22.390 1.00 97.69 199 LEU A N 1
ATOM 1457 C CA . LEU A 1 199 ? 1.538 0.656 21.552 1.00 97.69 199 LEU A CA 1
ATOM 1458 C C . LEU A 1 199 ? 0.031 0.366 21.603 1.00 97.69 199 LEU A C 1
ATOM 1460 O O . LEU A 1 199 ? -0.774 1.299 21.599 1.00 97.69 199 LEU A O 1
ATOM 1464 N N . ALA A 1 200 ? -0.362 -0.903 21.713 1.00 97.62 200 ALA A N 1
ATOM 1465 C CA . ALA A 1 200 ? -1.747 -1.299 21.919 1.00 97.62 200 ALA A CA 1
ATOM 1466 C C . ALA A 1 200 ? -2.280 -0.795 23.257 1.00 97.62 200 ALA A C 1
ATOM 1468 O O . ALA A 1 200 ? -3.369 -0.225 23.290 1.00 97.62 200 ALA A O 1
ATOM 1469 N N . ALA A 1 201 ? -1.506 -0.905 24.339 1.00 97.88 201 ALA A N 1
ATOM 1470 C CA . ALA A 1 201 ? -1.881 -0.342 25.632 1.00 97.88 201 ALA A CA 1
ATOM 1471 C C . ALA A 1 201 ? -2.136 1.172 25.530 1.00 97.88 201 ALA A C 1
ATOM 1473 O O . ALA A 1 201 ? -3.174 1.649 25.996 1.00 97.88 201 ALA A O 1
ATOM 1474 N N . ILE A 1 202 ? -1.260 1.915 24.840 1.00 97.50 202 ILE A N 1
ATOM 1475 C CA . ILE A 1 202 ? -1.453 3.351 24.575 1.00 97.50 202 ILE A CA 1
ATOM 1476 C C . ILE A 1 202 ? -2.740 3.590 23.769 1.00 97.50 202 ILE A C 1
ATOM 1478 O O . ILE A 1 202 ? -3.550 4.434 24.151 1.00 97.50 202 ILE A O 1
ATOM 1482 N N . ALA A 1 203 ? -2.995 2.822 22.707 1.00 96.62 203 ALA A N 1
ATOM 1483 C CA . ALA A 1 203 ? -4.234 2.934 21.934 1.00 96.62 203 ALA A CA 1
ATOM 1484 C C . ALA A 1 203 ? -5.489 2.668 22.795 1.00 96.62 203 ALA A C 1
ATOM 1486 O O . ALA A 1 203 ? -6.478 3.399 22.697 1.00 96.62 203 ALA A O 1
ATOM 1487 N N . PHE A 1 204 ? -5.443 1.683 23.699 1.00 96.44 204 PHE A N 1
ATOM 1488 C CA . PHE A 1 204 ? -6.523 1.395 24.647 1.00 96.44 204 PHE A CA 1
ATOM 1489 C C . PHE A 1 204 ? -6.729 2.519 25.669 1.00 96.44 204 PHE A C 1
ATOM 1491 O O . PHE A 1 204 ? -7.876 2.884 25.942 1.00 96.44 204 PHE A O 1
ATOM 1498 N N . LEU A 1 205 ? -5.662 3.132 26.184 1.00 96.56 205 LEU A N 1
ATOM 1499 C CA . LEU A 1 205 ? -5.740 4.322 27.045 1.00 96.56 205 LEU A CA 1
ATOM 1500 C C . LEU A 1 205 ? -6.433 5.493 26.322 1.00 96.56 205 LEU A C 1
ATOM 1502 O O . LEU A 1 205 ? -7.182 6.262 26.928 1.00 96.56 205 LEU A O 1
ATOM 1506 N N . MET A 1 206 ? -6.274 5.579 24.998 1.00 94.81 206 MET A N 1
ATOM 1507 C CA . MET A 1 206 ? -6.916 6.587 24.152 1.00 94.81 206 MET A CA 1
ATOM 1508 C C . MET A 1 206 ? -8.391 6.306 23.814 1.00 94.81 206 MET A C 1
ATOM 1510 O O . MET A 1 206 ? -9.027 7.145 23.175 1.00 94.81 206 MET A O 1
ATOM 1514 N N . THR A 1 207 ? -8.984 5.197 24.276 1.00 95.31 207 THR A N 1
ATOM 1515 C CA . THR A 1 207 ? -10.387 4.824 23.984 1.00 95.31 207 THR A CA 1
ATOM 1516 C C . THR A 1 207 ? -11.371 5.961 24.282 1.00 95.31 207 THR A C 1
ATOM 1518 O O . THR A 1 207 ? -12.240 6.261 23.462 1.00 95.31 207 THR A O 1
ATOM 1521 N N . ARG A 1 208 ? -11.252 6.614 25.448 1.00 93.00 208 ARG A N 1
ATOM 1522 C CA . ARG A 1 208 ? -12.153 7.712 25.849 1.00 93.00 208 ARG A CA 1
ATOM 1523 C C . ARG A 1 208 ? -11.967 8.959 24.964 1.00 93.00 208 ARG A C 1
ATOM 1525 O O . ARG A 1 208 ? -12.954 9.358 24.345 1.00 93.00 208 ARG A O 1
ATOM 1532 N N . PRO A 1 209 ? -10.750 9.531 24.820 1.00 92.94 209 PRO A N 1
ATOM 1533 C CA . PRO A 1 209 ? -10.491 10.625 23.880 1.00 92.94 209 PRO A CA 1
ATOM 1534 C C . PRO A 1 209 ? -10.994 10.357 22.457 1.00 92.94 209 PRO A C 1
ATOM 1536 O O . PRO A 1 209 ? -11.651 11.208 21.865 1.00 92.94 209 PRO A O 1
ATOM 1539 N N . LEU A 1 210 ? -10.738 9.160 21.922 1.00 91.81 210 LEU A N 1
ATOM 1540 C CA . LEU A 1 210 ? -11.142 8.775 20.568 1.00 91.81 210 LEU A CA 1
ATOM 1541 C C . LEU A 1 210 ? -12.664 8.618 20.415 1.00 91.81 210 LEU A C 1
ATOM 1543 O O . LEU A 1 210 ? -13.193 8.903 19.341 1.00 91.81 210 LEU A O 1
ATOM 1547 N N . SER A 1 211 ? -13.370 8.207 21.476 1.00 91.88 211 SER A N 1
ATOM 1548 C CA . SER A 1 211 ? -14.844 8.167 21.498 1.00 91.88 211 SER A CA 1
ATOM 1549 C C . SER A 1 211 ? -15.433 9.577 21.438 1.00 91.88 211 SER A C 1
ATOM 1551 O O . SER A 1 211 ? -16.370 9.831 20.692 1.00 91.88 211 SER A O 1
ATOM 1553 N N . LEU A 1 212 ? -14.866 10.517 22.203 1.00 90.31 212 LEU A N 1
ATOM 1554 C CA . LEU A 1 212 ? -15.330 11.910 22.235 1.00 90.31 212 LEU A CA 1
ATOM 1555 C C . LEU A 1 212 ? -15.131 12.611 20.889 1.00 90.31 212 LEU A C 1
ATOM 1557 O O . LEU A 1 212 ? -15.925 13.473 20.519 1.00 90.31 212 LEU A O 1
ATOM 1561 N N . MET A 1 213 ? -14.124 12.197 20.115 1.00 85.50 213 MET A N 1
ATOM 1562 C CA . MET A 1 213 ? -13.943 12.669 18.746 1.00 85.50 213 MET A CA 1
ATOM 1563 C C . MET A 1 213 ? -15.090 12.263 17.806 1.00 85.50 213 MET A C 1
ATOM 1565 O O . MET A 1 213 ? -15.134 12.788 16.703 1.00 85.50 213 MET A O 1
ATOM 1569 N N . GLU A 1 214 ? -16.048 11.409 18.171 1.00 83.31 214 GLU A N 1
ATOM 1570 C CA . GLU A 1 214 ? -17.235 11.163 17.329 1.00 83.31 214 GLU A CA 1
ATOM 1571 C C . GLU A 1 214 ? -18.224 12.339 17.343 1.00 83.31 214 GLU A C 1
ATOM 1573 O O . GLU A 1 214 ? -18.944 12.540 16.368 1.00 83.31 214 GLU A O 1
ATOM 1578 N N . LEU A 1 215 ? -18.201 13.170 18.393 1.00 83.75 215 LEU A N 1
ATOM 1579 C CA . LEU A 1 215 ? -19.125 14.296 18.606 1.00 83.75 215 LEU A CA 1
ATOM 1580 C C . LEU A 1 215 ? -18.874 15.508 17.687 1.00 83.75 215 LEU A C 1
ATOM 1582 O O . LEU A 1 215 ? -19.556 16.524 17.795 1.00 83.75 215 LEU A O 1
ATOM 1586 N N . GLY A 1 216 ? -17.890 15.439 16.790 1.00 82.56 216 GLY A N 1
ATOM 1587 C CA . GLY A 1 216 ? -17.414 16.606 16.047 1.00 82.56 216 GLY A CA 1
ATOM 1588 C C . GLY A 1 216 ? -16.307 17.358 16.791 1.00 82.56 216 GLY A C 1
ATOM 1589 O O . GLY A 1 216 ? -16.092 17.166 17.985 1.00 82.56 216 GLY A O 1
ATOM 1590 N N . ASP A 1 217 ? -15.561 18.202 16.075 1.00 82.94 217 ASP A N 1
ATOM 1591 C CA . ASP A 1 217 ? -14.407 18.911 16.654 1.00 82.94 217 ASP A CA 1
ATOM 1592 C C . ASP A 1 217 ? -14.877 19.929 17.708 1.00 82.94 217 ASP A C 1
ATOM 1594 O O . ASP A 1 217 ? -14.320 19.960 18.801 1.00 82.94 217 ASP A O 1
ATOM 1598 N N . SER A 1 218 ? -15.967 20.658 17.430 1.00 84.31 218 SER A N 1
ATOM 1599 C CA . SER A 1 218 ? -16.598 21.603 18.365 1.00 84.31 218 SER A CA 1
ATOM 1600 C C . SER A 1 218 ? -17.198 20.918 19.599 1.00 84.31 218 SER A C 1
ATOM 1602 O O . SER A 1 218 ? -17.050 21.416 20.714 1.00 84.31 218 SER A O 1
ATOM 1604 N N . GLY A 1 219 ? -17.844 19.759 19.416 1.00 86.81 219 GLY A N 1
ATOM 1605 C CA . GLY A 1 219 ? -18.424 18.981 20.515 1.00 86.81 219 GLY A CA 1
ATOM 1606 C C . GLY A 1 219 ? -17.352 18.401 21.437 1.00 86.81 219 GLY A C 1
ATOM 1607 O O . GLY A 1 219 ? -17.455 18.503 22.655 1.00 86.81 219 GLY A O 1
ATOM 1608 N N . ALA A 1 220 ? -16.271 17.869 20.861 1.00 87.50 220 ALA A N 1
ATOM 1609 C CA . ALA A 1 220 ? -15.138 17.362 21.626 1.00 87.50 220 ALA A CA 1
ATOM 1610 C C . ALA A 1 220 ? -14.408 18.479 22.395 1.00 87.50 220 ALA A C 1
ATOM 1612 O O . ALA A 1 220 ? -14.097 18.304 23.575 1.00 87.50 220 ALA A O 1
ATOM 1613 N N . SER A 1 221 ? -14.170 19.639 21.766 1.00 88.38 221 SER A N 1
ATOM 1614 C CA . SER A 1 221 ? -13.540 20.779 22.445 1.00 88.38 221 SER A CA 1
ATOM 1615 C C . SER A 1 221 ? -14.409 21.360 23.561 1.00 88.38 221 SER A C 1
ATOM 1617 O O . SER A 1 221 ? -13.870 21.770 24.584 1.00 88.38 221 SER A O 1
ATOM 1619 N N . GLY A 1 222 ? -15.740 21.350 23.404 1.00 88.94 222 GLY A N 1
ATOM 1620 C CA . GLY A 1 222 ? -16.682 21.844 24.416 1.00 88.94 222 GLY A CA 1
ATOM 1621 C C . GLY A 1 222 ? -16.680 21.043 25.724 1.00 88.94 222 GLY A C 1
ATOM 1622 O O . GLY A 1 222 ? -17.032 21.581 26.766 1.00 88.94 222 GLY A O 1
ATOM 1623 N N . ILE A 1 223 ? -16.225 19.785 25.690 1.00 90.69 223 ILE A N 1
ATOM 1624 C CA . ILE A 1 223 ? -16.096 18.902 26.866 1.00 90.69 223 ILE A CA 1
ATOM 1625 C C . ILE A 1 223 ? -14.637 18.906 27.396 1.00 90.69 223 ILE A C 1
ATOM 1627 O O . ILE A 1 223 ? -14.245 18.080 28.215 1.00 90.69 223 ILE A O 1
ATOM 1631 N N . GLY A 1 224 ? -13.797 19.840 26.929 1.00 89.62 224 GLY A N 1
ATOM 1632 C CA . GLY A 1 224 ? -12.418 20.026 27.399 1.00 89.62 224 GLY A CA 1
ATOM 1633 C C . GLY A 1 224 ? -11.364 19.154 26.704 1.00 89.62 224 GLY A C 1
ATOM 1634 O O . GLY A 1 224 ? -10.203 19.147 27.121 1.00 89.62 224 GLY A O 1
ATOM 1635 N N . LEU A 1 225 ? -11.712 18.426 25.632 1.00 91.94 225 LEU A N 1
ATOM 1636 C CA . LEU A 1 225 ? -10.734 17.631 24.886 1.00 91.94 225 LEU A CA 1
ATOM 1637 C C . LEU A 1 225 ? -9.876 18.519 23.977 1.00 91.94 225 LEU A C 1
ATOM 1639 O O . LEU A 1 225 ? -10.372 19.227 23.099 1.00 91.94 225 LEU A O 1
ATOM 1643 N N . SER A 1 226 ? -8.556 18.391 24.092 1.00 90.25 226 SER A N 1
ATOM 1644 C CA . SER A 1 226 ? -7.621 19.021 23.157 1.00 90.25 226 SER A CA 1
ATOM 1645 C C . SER A 1 226 ? -7.527 18.236 21.838 1.00 90.25 226 SER A C 1
ATOM 1647 O O . SER A 1 226 ? -6.584 17.480 21.608 1.00 90.25 226 SER A O 1
ATOM 1649 N N . VAL A 1 227 ? -8.490 18.457 20.933 1.00 87.00 227 VAL A N 1
ATOM 1650 C CA . VAL A 1 227 ? -8.631 17.745 19.640 1.00 87.00 227 VAL A CA 1
ATOM 1651 C C . VAL A 1 227 ? -7.305 17.626 18.879 1.00 87.00 227 VAL A C 1
ATOM 1653 O O . VAL A 1 227 ? -6.954 16.547 18.404 1.00 87.00 227 VAL A O 1
ATOM 1656 N N . LYS A 1 228 ? -6.520 18.712 18.810 1.00 85.56 228 LYS A N 1
ATOM 1657 C CA . LYS A 1 228 ? -5.216 18.727 18.127 1.00 85.56 228 LYS A CA 1
ATOM 1658 C C . LYS A 1 228 ? -4.210 17.758 18.762 1.00 85.56 228 LYS A C 1
ATOM 1660 O O . LYS A 1 228 ? -3.558 17.018 18.033 1.00 85.56 228 LYS A O 1
ATOM 1665 N N . ARG A 1 229 ? -4.090 17.736 20.096 1.00 89.00 229 ARG A N 1
ATOM 1666 C CA . ARG A 1 229 ? -3.139 16.857 20.804 1.00 89.00 229 ARG A CA 1
ATOM 1667 C C . ARG A 1 229 ? -3.556 15.397 20.690 1.00 89.00 229 ARG A C 1
ATOM 1669 O O . ARG A 1 229 ? -2.723 14.560 20.363 1.00 89.00 229 ARG A O 1
ATOM 1676 N N . THR A 1 230 ? -4.843 15.103 20.882 1.00 91.06 230 THR A N 1
ATOM 1677 C CA . THR A 1 230 ? -5.380 13.747 20.698 1.00 91.06 230 THR A CA 1
ATOM 1678 C C . THR A 1 230 ? -5.141 13.251 19.277 1.00 91.06 230 THR A C 1
ATOM 1680 O O . THR A 1 230 ? -4.717 12.111 19.101 1.00 91.06 230 THR A O 1
ATOM 1683 N N . ARG A 1 231 ? -5.339 14.115 18.271 1.00 89.06 231 ARG A N 1
ATOM 1684 C CA . ARG A 1 231 ? -5.084 13.777 16.869 1.00 89.06 231 ARG A CA 1
ATOM 1685 C C . ARG A 1 231 ? -3.617 13.446 16.618 1.00 89.06 231 ARG A C 1
ATOM 1687 O O . ARG A 1 231 ? -3.338 12.395 16.057 1.00 89.06 231 ARG A O 1
ATOM 1694 N N . VAL A 1 232 ? -2.699 14.299 17.074 1.00 88.19 232 VAL A N 1
ATOM 1695 C CA . VAL A 1 232 ? -1.253 14.060 16.940 1.00 88.19 232 VAL A CA 1
ATOM 1696 C C . VAL A 1 232 ? -0.849 12.760 17.636 1.00 88.19 232 VAL A C 1
ATOM 1698 O O . VAL A 1 232 ? -0.196 11.931 17.021 1.00 88.19 232 VAL A O 1
ATOM 1701 N N . MET A 1 233 ? -1.294 12.527 18.872 1.00 92.62 233 MET A N 1
ATOM 1702 C CA . MET A 1 233 ? -0.933 11.321 19.622 1.00 92.62 233 MET A CA 1
ATOM 1703 C C . MET A 1 233 ? -1.459 10.039 18.958 1.00 92.62 233 MET A C 1
ATOM 1705 O O . MET A 1 233 ? -0.716 9.072 18.823 1.00 92.62 233 MET A O 1
ATOM 1709 N N . ALA A 1 234 ? -2.705 10.047 18.476 1.00 93.44 234 ALA A N 1
ATOM 1710 C CA . ALA A 1 234 ? -3.314 8.907 17.786 1.00 93.44 234 ALA A CA 1
ATOM 1711 C C . ALA A 1 234 ? -2.571 8.576 16.485 1.00 93.44 234 ALA A C 1
ATOM 1713 O O . ALA A 1 234 ? -2.329 7.412 16.162 1.00 93.44 234 ALA A O 1
ATOM 1714 N N . VAL A 1 235 ? -2.176 9.618 15.755 1.00 91.25 235 VAL A N 1
ATOM 1715 C CA . VAL A 1 235 ? -1.389 9.508 14.529 1.00 91.25 235 VAL A CA 1
ATOM 1716 C C . VAL A 1 235 ? 0.007 8.975 14.834 1.00 91.25 235 VAL A C 1
ATOM 1718 O O . VAL A 1 235 ? 0.425 8.034 14.175 1.00 91.25 235 VAL A O 1
ATOM 1721 N N . CYS A 1 236 ? 0.692 9.478 15.865 1.00 93.38 236 CYS A N 1
ATOM 1722 C CA . CYS A 1 236 ? 2.002 8.969 16.277 1.00 93.38 236 CYS A CA 1
ATOM 1723 C C . CYS A 1 236 ? 1.958 7.484 16.658 1.00 93.38 236 CYS A C 1
ATOM 1725 O O . CYS A 1 236 ? 2.821 6.727 16.227 1.00 93.38 236 CYS A O 1
ATOM 1727 N N . VAL A 1 237 ? 0.940 7.046 17.409 1.00 96.19 237 VAL A N 1
ATOM 1728 C CA . VAL A 1 237 ? 0.755 5.622 17.750 1.00 96.19 237 VAL A CA 1
ATOM 1729 C C . VAL A 1 237 ? 0.545 4.781 16.491 1.00 96.19 237 VAL A C 1
ATOM 1731 O O . VAL A 1 237 ? 1.146 3.720 16.348 1.00 96.19 237 VAL A O 1
ATOM 1734 N N . SER A 1 238 ? -0.267 5.272 15.555 1.00 95.50 238 SER A N 1
ATOM 1735 C CA . SER A 1 238 ? -0.540 4.572 14.295 1.00 95.50 238 SER A CA 1
ATOM 1736 C C . SER A 1 238 ? 0.697 4.493 13.396 1.00 95.50 238 SER A C 1
ATOM 1738 O O . SER A 1 238 ? 0.965 3.442 12.823 1.00 95.50 238 SER A O 1
ATOM 1740 N N . ILE A 1 239 ? 1.471 5.581 13.314 1.00 94.56 239 ILE A N 1
ATOM 1741 C CA . ILE A 1 239 ? 2.757 5.634 12.609 1.00 94.56 239 ILE A CA 1
ATOM 1742 C C . ILE A 1 239 ? 3.735 4.645 13.232 1.00 94.56 239 ILE A C 1
ATOM 1744 O O . ILE A 1 239 ? 4.358 3.889 12.502 1.00 94.56 239 ILE A O 1
ATOM 1748 N N . ALA A 1 240 ? 3.854 4.614 14.561 1.00 95.81 240 ALA A N 1
ATOM 1749 C CA . ALA A 1 240 ? 4.769 3.707 15.243 1.00 95.81 240 ALA A CA 1
ATOM 1750 C C . ALA A 1 240 ? 4.410 2.234 14.999 1.00 95.81 240 ALA A C 1
ATOM 1752 O O . ALA A 1 240 ? 5.290 1.442 14.673 1.00 95.81 240 ALA A O 1
ATOM 1753 N N . LEU A 1 241 ? 3.121 1.881 15.086 1.00 96.69 241 LEU A N 1
ATOM 1754 C CA . LEU A 1 241 ? 2.638 0.534 14.768 1.00 96.69 241 LEU A CA 1
ATOM 1755 C C . LEU A 1 241 ? 2.962 0.150 13.318 1.00 96.69 241 LEU A C 1
ATOM 1757 O O . LEU A 1 241 ? 3.541 -0.907 13.082 1.00 96.69 241 LEU A O 1
ATOM 1761 N N . ALA A 1 242 ? 2.628 1.013 12.353 1.00 95.12 242 ALA A N 1
ATOM 1762 C CA . ALA A 1 242 ? 2.866 0.743 10.937 1.00 95.12 242 ALA A CA 1
ATOM 1763 C C . ALA A 1 242 ? 4.364 0.690 10.591 1.00 95.12 242 ALA A C 1
ATOM 1765 O O . ALA A 1 242 ? 4.785 -0.185 9.839 1.00 95.12 242 ALA A O 1
ATOM 1766 N N . ALA A 1 243 ? 5.179 1.581 11.159 1.00 94.19 243 ALA A N 1
ATOM 1767 C CA . ALA A 1 243 ? 6.615 1.655 10.903 1.00 94.19 243 ALA A CA 1
ATOM 1768 C C . ALA A 1 243 ? 7.367 0.431 11.437 1.00 94.19 243 ALA A C 1
ATOM 1770 O O . ALA A 1 243 ? 8.220 -0.092 10.729 1.00 94.19 243 ALA A O 1
ATOM 1771 N N . ILE A 1 244 ? 7.029 -0.046 12.642 1.00 94.56 244 ILE A N 1
ATOM 1772 C CA . ILE A 1 244 ? 7.643 -1.240 13.249 1.00 94.56 244 ILE A CA 1
ATOM 1773 C C . ILE A 1 244 ? 7.257 -2.517 12.487 1.00 94.56 244 ILE A C 1
ATOM 1775 O O . ILE A 1 244 ? 8.052 -3.445 12.381 1.00 94.56 244 ILE A O 1
ATOM 1779 N N . VAL A 1 245 ? 6.047 -2.579 11.924 1.00 95.06 245 VAL A N 1
ATOM 1780 C CA . VAL A 1 245 ? 5.684 -3.674 11.013 1.00 95.06 245 VAL A CA 1
ATOM 1781 C C . VAL A 1 245 ? 6.441 -3.539 9.691 1.00 95.06 245 VAL A C 1
ATOM 1783 O O . VAL A 1 245 ? 7.051 -4.498 9.230 1.00 95.06 245 VAL A O 1
ATOM 1786 N N . THR A 1 246 ? 6.472 -2.340 9.106 1.00 92.81 246 THR A N 1
ATOM 1787 C CA . THR A 1 246 ? 7.123 -2.099 7.809 1.00 92.81 246 THR A CA 1
ATOM 1788 C C . THR A 1 246 ? 8.632 -2.359 7.861 1.00 92.81 246 THR A C 1
ATOM 1790 O O . THR A 1 246 ? 9.186 -2.907 6.914 1.00 92.81 246 THR A O 1
ATOM 1793 N N . SER A 1 247 ? 9.311 -2.033 8.967 1.00 91.50 247 SER A N 1
ATOM 1794 C CA . SER A 1 247 ? 10.735 -2.351 9.158 1.00 91.50 247 SER A CA 1
ATOM 1795 C C . SER A 1 247 ? 11.009 -3.852 9.222 1.00 91.50 247 SER A C 1
ATOM 1797 O O . SER A 1 247 ? 12.069 -4.298 8.782 1.00 91.50 247 SER A O 1
ATOM 1799 N N . ALA A 1 248 ? 10.072 -4.622 9.777 1.00 91.06 248 ALA A N 1
ATOM 1800 C CA . ALA A 1 248 ? 10.211 -6.055 9.978 1.00 91.06 248 ALA A CA 1
ATOM 1801 C C . ALA A 1 248 ? 9.912 -6.860 8.707 1.00 91.06 248 ALA A C 1
ATOM 1803 O O . ALA A 1 248 ? 10.649 -7.789 8.385 1.00 91.06 248 ALA A O 1
ATOM 1804 N N . VAL A 1 249 ? 8.833 -6.516 7.998 1.00 91.38 249 VAL A N 1
ATOM 1805 C CA . VAL A 1 249 ? 8.272 -7.357 6.924 1.00 91.38 249 VAL A CA 1
ATOM 1806 C C . VAL A 1 249 ? 8.020 -6.617 5.613 1.00 91.38 249 VAL A C 1
ATOM 1808 O O . VAL A 1 249 ? 7.456 -7.195 4.691 1.00 91.38 249 VAL A O 1
ATOM 1811 N N . GLY A 1 250 ? 8.440 -5.357 5.496 1.00 91.25 250 GLY A N 1
ATOM 1812 C CA . GLY A 1 250 ? 8.153 -4.528 4.326 1.00 91.25 250 GLY A CA 1
ATOM 1813 C C . GLY A 1 250 ? 6.707 -4.024 4.299 1.00 91.25 250 GLY A C 1
ATOM 1814 O O . GLY A 1 250 ? 5.968 -4.115 5.283 1.00 91.25 250 GLY A O 1
ATOM 1815 N N . VAL A 1 251 ? 6.290 -3.442 3.172 1.00 90.25 251 VAL A N 1
ATOM 1816 C CA . VAL A 1 251 ? 4.973 -2.798 3.066 1.00 90.25 251 VAL A CA 1
ATOM 1817 C C . VAL A 1 251 ? 3.885 -3.847 2.832 1.00 90.25 251 VAL A C 1
ATOM 1819 O O . VAL A 1 251 ? 3.779 -4.415 1.750 1.00 90.25 251 VAL A O 1
ATOM 1822 N N . ILE A 1 252 ? 3.031 -4.072 3.834 1.00 91.31 252 ILE A N 1
ATOM 1823 C CA . ILE A 1 252 ? 1.839 -4.924 3.710 1.00 91.31 252 ILE A CA 1
ATOM 1824 C C . ILE A 1 252 ? 0.596 -4.040 3.599 1.00 91.31 252 ILE A C 1
ATOM 1826 O O . ILE A 1 252 ? 0.199 -3.364 4.548 1.00 91.31 252 ILE A O 1
ATOM 1830 N N . GLY A 1 253 ? -0.037 -4.058 2.426 1.00 87.38 253 GLY A N 1
ATOM 1831 C CA . GLY A 1 253 ? -1.224 -3.255 2.144 1.00 87.38 253 GLY A CA 1
ATOM 1832 C C . GLY A 1 253 ? -2.538 -3.871 2.631 1.00 87.38 253 GLY A C 1
ATOM 1833 O O . GLY A 1 253 ? -2.627 -5.053 2.960 1.00 87.38 253 GLY A O 1
ATOM 1834 N N . PHE A 1 254 ? -3.590 -3.047 2.611 1.00 87.50 254 PHE A N 1
ATOM 1835 C CA . PHE A 1 254 ? -5.010 -3.398 2.786 1.00 87.50 254 PHE A CA 1
ATOM 1836 C C . PHE A 1 254 ? -5.462 -3.921 4.155 1.00 87.50 254 PHE A C 1
ATOM 1838 O O . PHE A 1 254 ? -6.606 -3.653 4.522 1.00 87.50 254 PHE A O 1
ATOM 1845 N N . ILE A 1 255 ? -4.613 -4.570 4.955 1.00 94.38 255 ILE A N 1
ATOM 1846 C CA . ILE A 1 255 ? -5.013 -5.105 6.270 1.00 94.38 255 ILE A CA 1
ATOM 1847 C C . ILE A 1 255 ? -5.546 -3.995 7.191 1.00 94.38 255 ILE A C 1
ATOM 1849 O O . ILE A 1 255 ? -6.653 -4.109 7.723 1.00 94.38 255 ILE A O 1
ATOM 1853 N N . GLY A 1 256 ? -4.812 -2.881 7.307 1.00 92.25 256 GLY A N 1
ATOM 1854 C CA . GLY A 1 256 ? -5.221 -1.714 8.100 1.00 92.25 256 GLY A CA 1
ATOM 1855 C C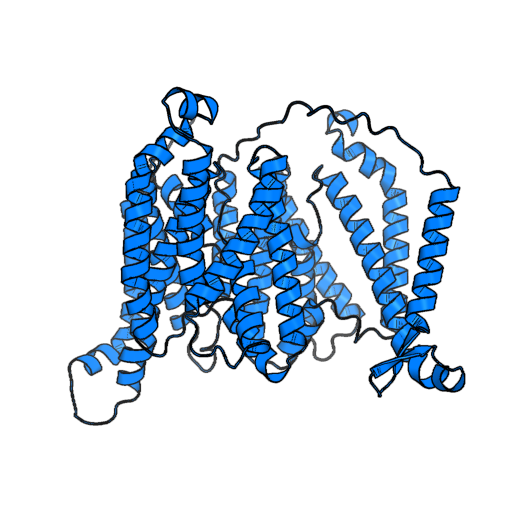 . GLY A 1 256 ? -6.481 -1.012 7.584 1.00 92.25 256 GLY A C 1
ATOM 1856 O O . GLY A 1 256 ? -7.209 -0.379 8.344 1.00 92.25 256 GLY A O 1
ATOM 1857 N N . LEU A 1 257 ? -6.790 -1.159 6.298 1.00 90.19 257 LEU A N 1
ATOM 1858 C CA . LEU A 1 257 ? -7.981 -0.576 5.686 1.00 90.19 257 LEU A CA 1
ATOM 1859 C C . LEU A 1 257 ? -9.221 -1.453 5.923 1.00 90.19 257 LEU A C 1
ATOM 1861 O O . LEU A 1 257 ? -10.273 -0.973 6.353 1.00 90.19 257 LEU A O 1
ATOM 1865 N N . ILE A 1 258 ? -9.076 -2.749 5.661 1.00 92.06 258 ILE A N 1
ATOM 1866 C CA . ILE A 1 258 ? -10.162 -3.720 5.563 1.00 92.06 258 ILE A CA 1
ATOM 1867 C C . ILE A 1 258 ? -10.618 -4.219 6.928 1.00 92.06 258 ILE A C 1
ATOM 1869 O O . ILE A 1 258 ? -11.821 -4.229 7.198 1.00 92.06 258 ILE A O 1
ATOM 1873 N N . ALA A 1 259 ? -9.689 -4.633 7.793 1.00 95.25 259 ALA A N 1
ATOM 1874 C CA . ALA A 1 259 ? -10.034 -5.316 9.038 1.00 95.25 259 ALA A CA 1
ATOM 1875 C C . ALA A 1 259 ? -10.942 -4.471 9.961 1.00 95.25 259 ALA A C 1
ATOM 1877 O O . ALA A 1 259 ? -11.967 -4.994 10.415 1.00 95.25 259 ALA A O 1
ATOM 1878 N N . PRO A 1 260 ? -10.691 -3.158 10.174 1.00 94.19 260 PRO A N 1
ATOM 1879 C CA . PRO A 1 260 ? -11.618 -2.303 10.923 1.00 94.19 260 PRO A CA 1
ATOM 1880 C C . PRO A 1 260 ? -12.989 -2.175 10.245 1.00 94.19 260 PRO A C 1
ATOM 1882 O O . PRO A 1 260 ? -14.030 -2.135 10.908 1.00 94.19 260 PRO A O 1
ATOM 1885 N N . GLY A 1 261 ? -13.013 -2.147 8.910 1.00 91.50 261 GLY A N 1
ATOM 1886 C CA . GLY A 1 261 ? -14.243 -2.138 8.125 1.00 91.50 261 GLY A CA 1
ATOM 1887 C C . GLY A 1 261 ? -15.076 -3.404 8.332 1.00 91.50 261 GLY A C 1
ATOM 1888 O O . GLY A 1 261 ? -16.271 -3.296 8.612 1.00 91.50 261 GLY A O 1
ATOM 1889 N N . ILE A 1 262 ? -14.455 -4.587 8.267 1.00 93.25 262 ILE A N 1
ATOM 1890 C CA . ILE A 1 262 ? -15.118 -5.872 8.538 1.00 93.25 262 ILE A CA 1
ATOM 1891 C C . ILE A 1 262 ? -15.643 -5.884 9.974 1.00 93.25 262 ILE A C 1
ATOM 1893 O O . ILE A 1 262 ? -16.815 -6.190 10.190 1.00 93.25 262 ILE A O 1
ATOM 1897 N N . ALA A 1 263 ? -14.831 -5.459 10.947 1.00 94.44 263 ALA A N 1
ATOM 1898 C CA . ALA A 1 263 ? -15.245 -5.364 12.344 1.00 94.44 263 ALA A CA 1
ATOM 1899 C C . ALA A 1 263 ? -16.500 -4.482 12.513 1.00 94.44 263 ALA A C 1
ATOM 1901 O O . ALA A 1 263 ? -17.433 -4.854 13.230 1.00 94.44 263 ALA A O 1
ATOM 1902 N N . ARG A 1 264 ? -16.574 -3.332 11.819 1.00 90.81 264 ARG A N 1
ATOM 1903 C CA . ARG A 1 264 ? -17.752 -2.440 11.857 1.00 90.81 264 ARG A CA 1
ATOM 1904 C C . ARG A 1 264 ? -18.985 -3.087 11.235 1.00 90.81 264 ARG A C 1
ATOM 1906 O O . ARG A 1 264 ? -20.076 -2.966 11.800 1.00 90.81 264 ARG A O 1
ATOM 1913 N N . LEU A 1 265 ? -18.825 -3.758 10.092 1.00 90.12 265 LEU A N 1
ATOM 1914 C CA . LEU A 1 265 ? -19.914 -4.470 9.415 1.00 90.12 265 LEU A CA 1
ATOM 1915 C C . LEU A 1 265 ? -20.438 -5.642 10.259 1.00 90.12 265 LEU A C 1
ATOM 1917 O O . LEU A 1 265 ? -21.645 -5.861 10.291 1.00 90.12 265 LEU A O 1
ATOM 1921 N N . ALA A 1 266 ? -19.558 -6.306 11.012 1.00 91.00 266 ALA A N 1
ATOM 1922 C CA . ALA A 1 266 ? -19.880 -7.377 11.956 1.00 91.00 266 ALA A CA 1
ATOM 1923 C C . ALA A 1 266 ? -20.416 -6.874 13.320 1.00 91.00 266 ALA A C 1
ATOM 1925 O O . ALA A 1 266 ? -20.615 -7.645 14.257 1.00 91.00 266 ALA A O 1
ATOM 1926 N N . GLY A 1 267 ? -20.654 -5.565 13.466 1.00 89.19 267 GLY A N 1
ATOM 1927 C CA . GLY A 1 267 ? -21.337 -4.988 14.628 1.00 89.19 267 GLY A CA 1
ATOM 1928 C C . GLY A 1 267 ? -20.442 -4.365 15.705 1.00 89.19 267 GLY A C 1
ATOM 1929 O O . GLY A 1 267 ? -20.978 -3.759 16.635 1.00 89.19 267 GLY A O 1
ATOM 1930 N N . ALA A 1 268 ? -19.110 -4.403 15.581 1.00 91.62 268 ALA A N 1
ATOM 1931 C CA . ALA A 1 268 ? -18.209 -3.690 16.492 1.00 91.62 268 ALA A CA 1
ATOM 1932 C C . ALA A 1 268 ? -18.241 -2.178 16.204 1.00 91.62 268 ALA A C 1
ATOM 1934 O O . ALA A 1 268 ? -17.388 -1.647 15.509 1.00 91.62 268 ALA A O 1
ATOM 1935 N N . ARG A 1 269 ? -19.260 -1.456 16.674 1.00 86.69 269 ARG A N 1
ATOM 1936 C CA . ARG A 1 269 ? -19.437 -0.028 16.333 1.00 86.69 269 ARG A CA 1
ATOM 1937 C C . ARG A 1 269 ? -18.760 0.945 17.291 1.00 86.69 269 ARG A C 1
ATOM 1939 O O . ARG A 1 269 ? -18.540 2.085 16.917 1.00 86.69 269 ARG A O 1
ATOM 1946 N N . ARG A 1 270 ? -18.451 0.517 18.517 1.00 90.75 270 ARG A N 1
ATOM 1947 C CA . ARG A 1 270 ? -17.796 1.362 19.529 1.00 90.75 270 ARG A CA 1
ATOM 1948 C C . ARG A 1 270 ? -16.283 1.288 19.358 1.00 90.75 270 ARG A C 1
ATOM 1950 O O . ARG A 1 270 ? -15.769 0.193 19.121 1.00 90.75 270 ARG A O 1
ATOM 1957 N N . ILE A 1 271 ? -15.559 2.378 19.600 1.00 92.12 271 ILE A N 1
ATOM 1958 C CA . ILE A 1 271 ? -14.091 2.370 19.488 1.00 92.12 271 ILE A CA 1
ATOM 1959 C C . ILE A 1 271 ? -13.438 1.298 20.374 1.00 92.12 271 ILE A C 1
ATOM 1961 O O . ILE A 1 271 ? -12.595 0.557 19.891 1.00 92.12 271 ILE A O 1
ATOM 1965 N N . LYS A 1 272 ? -13.913 1.083 21.612 1.00 94.56 272 LYS A N 1
ATOM 1966 C CA . LYS A 1 272 ? -13.413 -0.014 22.468 1.00 94.56 272 LYS A CA 1
ATOM 1967 C C . LYS A 1 272 ? -13.535 -1.382 21.786 1.00 94.56 272 LYS A C 1
ATOM 1969 O O . LYS A 1 272 ? -12.618 -2.186 21.852 1.00 94.56 272 LYS A O 1
ATOM 1974 N N . SER A 1 273 ? -14.668 -1.645 21.130 1.00 94.31 273 SER A N 1
ATOM 1975 C CA . SER A 1 273 ? -14.874 -2.899 20.396 1.00 94.31 273 SER A CA 1
ATOM 1976 C C . SER A 1 273 ? -14.033 -2.973 19.120 1.00 94.31 273 SER A C 1
ATOM 1978 O O . SER A 1 273 ? -13.568 -4.051 18.772 1.00 94.31 273 SER A O 1
ATOM 1980 N N . GLN A 1 274 ? -13.794 -1.843 18.451 1.00 95.06 274 GLN A N 1
ATOM 1981 C CA . GLN A 1 274 ? -12.916 -1.760 17.282 1.00 95.06 274 GLN A CA 1
ATOM 1982 C C . GLN A 1 274 ? -11.460 -2.064 17.644 1.00 95.06 274 GLN A C 1
ATOM 1984 O O . GLN A 1 274 ? -10.847 -2.889 16.978 1.00 95.06 274 GLN A O 1
ATOM 1989 N N . LEU A 1 275 ? -10.948 -1.491 18.738 1.00 96.38 275 LEU A N 1
ATOM 1990 C CA . LEU A 1 275 ? -9.580 -1.722 19.223 1.00 96.38 275 LEU A CA 1
ATOM 1991 C C . LEU A 1 275 ? -9.322 -3.175 19.661 1.00 96.38 275 LEU A C 1
ATOM 1993 O O . LEU A 1 275 ? -8.170 -3.564 19.793 1.00 96.38 275 LEU A O 1
ATOM 1997 N N . ILE A 1 276 ? -10.370 -3.978 19.883 1.00 96.94 276 ILE A N 1
ATOM 1998 C CA . ILE A 1 276 ? -10.261 -5.407 20.223 1.00 96.94 276 ILE A CA 1
ATOM 1999 C C . ILE A 1 276 ? -10.428 -6.273 18.972 1.00 96.94 276 ILE A C 1
ATOM 2001 O O . ILE A 1 276 ? -9.572 -7.094 18.655 1.00 96.94 276 ILE A O 1
ATOM 2005 N N . TRP A 1 277 ? -11.539 -6.103 18.252 1.00 97.62 277 TRP A N 1
ATOM 2006 C CA . TRP A 1 277 ? -11.919 -7.033 17.189 1.00 97.62 277 TRP A CA 1
ATOM 2007 C C . TRP A 1 277 ? -11.240 -6.741 15.856 1.00 97.62 277 TRP A C 1
ATOM 2009 O O . TRP A 1 277 ? -10.991 -7.681 15.107 1.00 97.62 277 TRP A O 1
ATOM 2019 N N . ALA A 1 278 ? -10.904 -5.482 15.549 1.00 97.31 278 ALA A N 1
ATOM 2020 C CA . ALA A 1 278 ? -10.186 -5.180 14.314 1.00 97.31 278 ALA A CA 1
ATOM 2021 C C . ALA A 1 278 ? -8.779 -5.810 14.302 1.00 97.31 278 ALA A C 1
ATOM 2023 O O . ALA A 1 278 ? -8.473 -6.467 13.309 1.00 97.31 278 ALA A O 1
ATOM 2024 N N . PRO A 1 279 ? -7.963 -5.727 15.376 1.00 98.25 279 PRO A N 1
ATOM 2025 C CA . PRO A 1 279 ? -6.678 -6.429 15.437 1.00 98.25 279 PRO A CA 1
ATOM 2026 C C . PRO A 1 279 ? -6.795 -7.947 15.280 1.00 98.25 279 PRO A C 1
ATOM 2028 O O . PRO A 1 279 ? -6.043 -8.536 14.513 1.00 98.25 279 PRO A O 1
ATOM 2031 N N . LEU A 1 280 ? -7.768 -8.587 15.937 1.00 98.12 280 LEU A N 1
ATOM 2032 C CA . LEU A 1 280 ? -7.969 -10.038 15.816 1.00 98.12 280 LEU A CA 1
ATOM 2033 C C . LEU A 1 280 ? -8.383 -10.454 14.398 1.00 98.12 280 LEU A C 1
ATOM 2035 O O . LEU A 1 280 ? -7.886 -11.447 13.875 1.00 98.12 280 LEU A O 1
ATOM 2039 N N . ILE A 1 281 ? -9.251 -9.669 13.753 1.00 97.88 281 ILE A N 1
ATOM 2040 C CA . ILE A 1 281 ? -9.613 -9.871 12.345 1.00 97.88 281 ILE A CA 1
ATOM 2041 C C . ILE A 1 281 ? -8.393 -9.654 11.447 1.00 97.88 281 ILE A C 1
ATOM 2043 O O . ILE A 1 281 ? -8.172 -10.445 10.541 1.00 97.88 281 ILE A O 1
ATOM 2047 N N . GLY A 1 282 ? -7.583 -8.622 11.696 1.00 97.31 282 GLY A N 1
ATOM 2048 C CA . GLY A 1 282 ? -6.357 -8.356 10.941 1.00 97.31 282 GLY A CA 1
ATOM 2049 C C . GLY A 1 282 ? -5.336 -9.486 11.046 1.00 97.31 282 GLY A C 1
ATOM 2050 O O . GLY A 1 282 ? -4.787 -9.904 10.031 1.00 97.31 282 GLY A O 1
ATOM 2051 N N . ALA A 1 283 ? -5.136 -10.019 12.254 1.00 98.06 283 ALA A N 1
ATOM 2052 C CA . ALA A 1 283 ? -4.292 -11.183 12.507 1.00 98.06 283 ALA A CA 1
ATOM 2053 C C . ALA A 1 283 ? -4.798 -12.420 11.753 1.00 98.06 283 ALA A C 1
ATOM 2055 O O . ALA A 1 283 ? -4.029 -13.065 11.046 1.00 98.06 283 ALA A O 1
ATOM 2056 N N . GLY A 1 284 ? -6.101 -12.711 11.849 1.00 97.00 284 GLY A N 1
ATOM 2057 C CA . GLY A 1 284 ? -6.725 -13.828 11.140 1.00 97.00 284 GLY A CA 1
ATOM 2058 C C . GLY A 1 284 ? -6.662 -13.686 9.619 1.00 97.00 284 GLY A C 1
ATOM 2059 O O . GLY A 1 284 ? -6.332 -14.651 8.942 1.00 97.00 284 GLY A O 1
ATOM 2060 N N . LEU A 1 285 ? -6.917 -12.491 9.074 1.00 95.94 285 LEU A N 1
ATOM 2061 C CA . LEU A 1 285 ? -6.814 -12.224 7.634 1.00 95.94 285 LEU A CA 1
ATOM 2062 C C . LEU A 1 285 ? -5.393 -12.433 7.118 1.00 95.94 285 LEU A C 1
ATOM 2064 O O . LEU A 1 285 ? -5.218 -13.068 6.079 1.00 95.94 285 LEU A O 1
ATOM 2068 N N . LEU A 1 286 ? -4.392 -11.885 7.814 1.00 96.19 286 LEU A N 1
ATOM 2069 C CA . LEU A 1 286 ? -3.011 -11.973 7.353 1.00 96.19 286 LEU A CA 1
ATOM 2070 C C . LEU A 1 286 ? -2.477 -13.405 7.470 1.00 96.19 286 LEU A C 1
ATOM 2072 O O . LEU A 1 286 ? -1.870 -13.881 6.518 1.00 96.19 286 LEU A O 1
ATOM 2076 N N . LEU A 1 287 ? -2.778 -14.110 8.569 1.00 96.31 287 LEU A N 1
ATOM 2077 C CA . LEU A 1 287 ? -2.440 -15.529 8.719 1.00 96.31 287 LEU A CA 1
ATOM 2078 C C . LEU A 1 287 ? -3.117 -16.381 7.639 1.00 96.31 287 LEU A C 1
ATOM 2080 O O . LEU A 1 287 ? -2.449 -17.146 6.959 1.00 96.31 287 LEU A O 1
ATOM 2084 N N . LEU A 1 288 ? -4.430 -16.222 7.441 1.00 94.94 288 LEU A N 1
ATOM 2085 C CA . LEU A 1 288 ? -5.170 -16.964 6.419 1.00 94.94 288 LEU A CA 1
ATOM 2086 C C . LEU A 1 288 ? -4.581 -16.736 5.023 1.00 94.94 288 LEU A C 1
ATOM 2088 O O . LEU A 1 288 ? -4.463 -17.678 4.248 1.00 94.94 288 LEU A O 1
ATOM 2092 N N . THR A 1 289 ? -4.211 -15.492 4.713 1.00 92.50 289 THR A N 1
ATOM 2093 C CA . THR A 1 289 ? -3.612 -15.135 3.423 1.00 92.50 289 THR A CA 1
ATOM 2094 C C . THR A 1 289 ? -2.240 -15.780 3.245 1.00 92.50 289 THR A C 1
ATOM 2096 O O . THR A 1 289 ? -1.966 -16.338 2.185 1.00 92.50 289 THR A O 1
ATOM 2099 N N . ASP A 1 290 ? -1.387 -15.717 4.270 1.00 91.88 290 ASP A N 1
ATOM 2100 C CA . ASP A 1 290 ? -0.033 -16.269 4.215 1.00 91.88 290 ASP A CA 1
ATOM 2101 C C . ASP A 1 290 ? -0.033 -17.801 4.123 1.00 91.88 290 ASP A C 1
ATOM 2103 O O . ASP A 1 290 ? 0.702 -18.367 3.317 1.00 91.88 290 ASP A O 1
ATOM 2107 N N . GLU A 1 291 ? -0.912 -18.473 4.869 1.00 91.00 291 GLU A N 1
ATOM 2108 C CA . GLU A 1 291 ? -1.025 -19.933 4.828 1.00 91.00 291 GLU A CA 1
ATOM 2109 C C . GLU A 1 291 ? -1.687 -20.428 3.544 1.00 91.00 291 GLU A C 1
ATOM 2111 O O . GLU A 1 291 ? -1.216 -21.391 2.944 1.00 91.00 291 GLU A O 1
ATOM 2116 N N . ALA A 1 292 ? -2.730 -19.750 3.052 1.00 89.75 292 ALA A N 1
ATOM 2117 C CA . ALA A 1 292 ? -3.313 -20.077 1.751 1.00 89.75 292 ALA A CA 1
ATOM 2118 C C . ALA A 1 292 ? -2.273 -19.948 0.627 1.00 89.75 292 ALA A C 1
ATOM 2120 O O . ALA A 1 292 ? -2.209 -20.800 -0.259 1.00 89.75 292 ALA A O 1
ATOM 2121 N N . LEU A 1 293 ? -1.425 -18.916 0.694 1.00 86.94 293 LEU A N 1
ATOM 2122 C CA . LEU A 1 293 ? -0.299 -18.754 -0.219 1.00 86.94 293 LEU A CA 1
ATOM 2123 C C . LEU A 1 293 ? 0.701 -19.906 -0.087 1.00 86.94 293 LEU A C 1
ATOM 2125 O O . LEU A 1 293 ? 1.098 -20.470 -1.103 1.00 86.94 293 LEU A O 1
ATOM 2129 N N . ALA A 1 294 ? 1.088 -20.274 1.137 1.00 83.25 294 ALA A N 1
ATOM 2130 C CA . ALA A 1 294 ? 2.023 -21.369 1.380 1.00 83.25 294 ALA A CA 1
ATOM 2131 C C . ALA A 1 294 ? 1.511 -22.714 0.835 1.00 83.25 294 ALA A C 1
ATOM 2133 O O . ALA A 1 294 ? 2.292 -23.476 0.269 1.00 83.25 294 ALA A O 1
ATOM 2134 N N . MET A 1 295 ? 0.201 -22.979 0.921 1.00 82.38 295 MET A N 1
ATOM 2135 C CA . MET A 1 295 ? -0.398 -24.194 0.357 1.00 82.38 295 MET A CA 1
ATOM 2136 C C . MET A 1 295 ? -0.340 -24.228 -1.176 1.00 82.38 295 MET A C 1
ATOM 2138 O O . MET A 1 295 ? -0.063 -25.275 -1.759 1.00 82.38 295 MET A O 1
ATOM 2142 N N . VAL A 1 296 ? -0.596 -23.091 -1.834 1.00 80.88 296 VAL A N 1
ATOM 2143 C CA . VAL A 1 296 ? -0.583 -22.981 -3.305 1.00 80.88 296 VAL A CA 1
ATOM 2144 C C . VAL A 1 296 ? 0.844 -22.958 -3.858 1.00 80.88 296 VAL A C 1
ATOM 2146 O O . VAL A 1 296 ? 1.095 -23.468 -4.946 1.00 80.88 296 VAL A O 1
ATOM 2149 N N . ALA A 1 297 ? 1.796 -22.395 -3.114 1.00 72.62 297 ALA A N 1
ATOM 2150 C CA . ALA A 1 297 ? 3.186 -22.233 -3.528 1.00 72.62 297 ALA A CA 1
ATOM 2151 C C . ALA A 1 297 ? 4.032 -23.515 -3.359 1.00 72.62 297 ALA A C 1
ATOM 2153 O O . ALA A 1 297 ? 5.177 -23.450 -2.909 1.00 72.62 297 ALA A O 1
ATOM 2154 N N . THR A 1 298 ? 3.501 -24.686 -3.724 1.00 56.62 298 THR A N 1
ATOM 2155 C CA . THR A 1 298 ? 4.217 -25.969 -3.638 1.00 56.62 298 THR A CA 1
ATOM 2156 C C . THR A 1 298 ? 5.292 -26.068 -4.742 1.00 56.62 298 THR A C 1
ATOM 2158 O O . T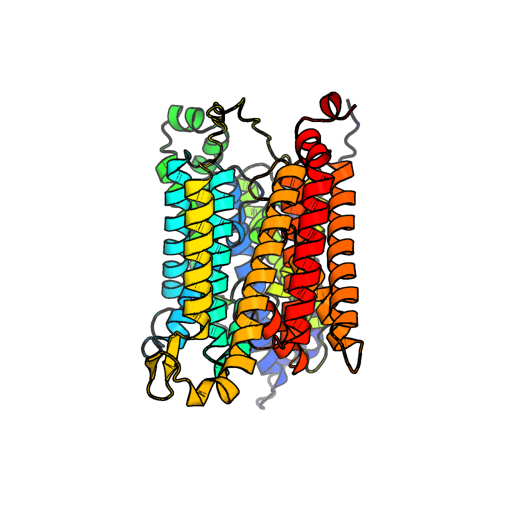HR A 1 298 ? 4.990 -26.405 -5.883 1.00 56.62 298 THR A O 1
ATOM 2161 N N . GLY A 1 299 ? 6.560 -25.754 -4.428 1.00 56.72 299 GLY A N 1
ATOM 2162 C CA . GLY A 1 299 ? 7.707 -25.855 -5.356 1.00 56.72 299 GLY A CA 1
ATOM 2163 C C . GLY A 1 299 ? 8.738 -24.720 -5.223 1.00 56.72 299 GLY A C 1
ATOM 2164 O O . GLY A 1 299 ? 8.802 -24.052 -4.196 1.00 56.72 299 GLY A O 1
ATOM 2165 N N . ASN A 1 300 ? 9.528 -24.452 -6.278 1.00 48.78 300 ASN A N 1
ATOM 2166 C CA . ASN A 1 300 ? 10.523 -23.353 -6.352 1.00 48.78 300 ASN A CA 1
ATOM 2167 C C . ASN A 1 300 ? 9.915 -21.924 -6.295 1.00 48.78 300 ASN A C 1
ATOM 2169 O O . ASN A 1 300 ? 10.625 -20.937 -6.469 1.00 48.78 300 ASN A O 1
ATOM 2173 N N . THR A 1 301 ? 8.612 -21.790 -6.038 1.00 51.03 301 THR A N 1
ATOM 2174 C CA . THR A 1 301 ? 7.834 -20.537 -5.989 1.00 51.03 301 THR A CA 1
ATOM 2175 C C . THR A 1 301 ? 7.771 -19.895 -4.593 1.00 51.03 301 THR A C 1
ATOM 2177 O O . THR A 1 301 ? 6.914 -19.056 -4.329 1.00 51.03 301 THR A O 1
ATOM 2180 N N . LEU A 1 302 ? 8.684 -20.259 -3.686 1.00 53.28 302 LEU A N 1
ATOM 2181 C CA . LEU A 1 302 ? 8.714 -19.847 -2.270 1.00 53.28 302 LEU A CA 1
ATOM 2182 C C . LEU A 1 302 ? 8.978 -18.344 -2.011 1.00 53.28 302 LEU A C 1
ATOM 2184 O O . LEU A 1 302 ? 9.005 -17.926 -0.854 1.00 53.28 302 LEU A O 1
ATOM 2188 N N . PHE A 1 303 ? 9.150 -17.527 -3.055 1.00 62.72 303 PHE A N 1
ATOM 2189 C CA . PHE A 1 303 ? 9.517 -16.107 -2.948 1.00 62.72 303 PHE A CA 1
ATOM 2190 C C . PHE A 1 303 ? 8.375 -15.124 -3.238 1.00 62.72 303 PHE A C 1
ATOM 2192 O O . PHE A 1 303 ? 8.628 -13.927 -3.369 1.00 62.72 303 PHE A O 1
ATOM 2199 N N . LEU A 1 304 ? 7.122 -15.589 -3.325 1.00 76.81 304 LEU A N 1
ATOM 2200 C CA . LEU A 1 304 ? 5.990 -14.686 -3.541 1.00 76.81 304 LEU A CA 1
ATOM 2201 C C . LEU A 1 304 ? 5.823 -13.713 -2.354 1.00 76.81 304 LEU A C 1
ATOM 2203 O O . LEU A 1 304 ? 5.653 -14.168 -1.219 1.00 76.81 304 LEU A O 1
ATOM 2207 N N . PRO A 1 305 ? 5.846 -12.385 -2.586 1.00 83.81 305 PRO A N 1
ATOM 2208 C CA . PRO A 1 305 ? 5.690 -11.402 -1.523 1.00 83.81 305 PRO A CA 1
ATOM 2209 C C . PRO A 1 305 ? 4.259 -11.438 -0.982 1.00 83.81 305 PRO A C 1
ATOM 2211 O O . PRO A 1 305 ? 3.302 -11.126 -1.698 1.00 83.81 305 PRO A O 1
ATOM 2214 N N . THR A 1 306 ? 4.096 -11.808 0.293 1.00 85.94 306 THR A N 1
ATOM 2215 C CA . THR A 1 306 ? 2.775 -11.895 0.927 1.00 85.94 306 THR A CA 1
ATOM 2216 C C . THR A 1 306 ? 2.017 -10.565 0.852 1.00 85.94 306 THR A C 1
ATOM 2218 O O . THR A 1 306 ? 0.801 -10.579 0.686 1.00 85.94 306 THR A O 1
ATOM 2221 N N . GLY A 1 307 ? 2.701 -9.415 0.902 1.00 85.81 307 GLY A N 1
ATOM 2222 C CA . GLY A 1 307 ? 2.059 -8.098 0.794 1.00 85.81 307 GLY A CA 1
ATOM 2223 C C . GLY A 1 307 ? 1.414 -7.826 -0.573 1.00 85.81 307 GLY A C 1
ATOM 2224 O O . GLY A 1 307 ? 0.368 -7.176 -0.645 1.00 85.81 307 GLY A O 1
ATOM 2225 N N . ALA A 1 308 ? 1.956 -8.390 -1.657 1.00 84.94 308 ALA A N 1
ATOM 2226 C CA . ALA A 1 308 ? 1.296 -8.361 -2.959 1.00 84.94 308 ALA A CA 1
ATOM 2227 C C . ALA A 1 308 ? 0.022 -9.219 -2.934 1.00 84.94 308 ALA A C 1
ATOM 2229 O O . ALA A 1 308 ? -1.045 -8.773 -3.348 1.00 84.94 308 ALA A O 1
ATOM 2230 N N . ILE A 1 309 ? 0.086 -10.422 -2.362 1.00 88.25 309 ILE A N 1
ATOM 2231 C CA . ILE A 1 309 ? -1.081 -11.312 -2.260 1.00 88.25 309 ILE A CA 1
ATOM 2232 C C . ILE A 1 309 ? -2.186 -10.696 -1.388 1.00 88.25 309 ILE A C 1
ATOM 2234 O O . ILE A 1 309 ? -3.365 -10.778 -1.740 1.00 88.25 309 ILE A O 1
ATOM 2238 N N . THR A 1 310 ? -1.839 -10.002 -0.298 1.00 88.38 310 THR A N 1
ATOM 2239 C CA . THR A 1 310 ? -2.837 -9.296 0.522 1.00 88.38 310 THR A CA 1
ATOM 2240 C C . THR A 1 310 ? -3.493 -8.147 -0.234 1.00 88.38 310 THR A C 1
ATOM 2242 O O . THR A 1 310 ? -4.683 -7.910 -0.038 1.00 88.38 310 THR A O 1
ATOM 2245 N N . ALA A 1 311 ? -2.771 -7.447 -1.113 1.00 84.69 311 ALA A N 1
ATOM 2246 C CA . ALA A 1 311 ? -3.355 -6.433 -1.987 1.00 84.69 311 ALA A CA 1
ATOM 2247 C C . ALA A 1 311 ? -4.255 -7.049 -3.072 1.00 84.69 311 ALA A C 1
ATOM 2249 O O . ALA A 1 311 ? -5.359 -6.549 -3.300 1.00 84.69 311 ALA A O 1
ATOM 2250 N N . PHE A 1 312 ? -3.843 -8.177 -3.657 1.00 85.31 312 PHE A N 1
ATOM 2251 C CA . PHE A 1 312 ? -4.631 -8.920 -4.641 1.00 85.31 312 PHE A CA 1
ATOM 2252 C C . PHE A 1 312 ? -5.977 -9.398 -4.073 1.00 85.31 312 PHE A C 1
ATOM 2254 O O . PHE A 1 312 ? -7.010 -9.243 -4.718 1.00 85.31 312 PHE A O 1
ATOM 2261 N N . LEU A 1 313 ? -5.991 -9.923 -2.843 1.00 86.00 313 LEU A N 1
ATOM 2262 C CA . LEU A 1 313 ? -7.222 -10.341 -2.157 1.00 86.00 313 LEU A CA 1
ATOM 2263 C C . LEU A 1 313 ? -7.989 -9.164 -1.537 1.00 86.00 313 LEU A C 1
ATOM 2265 O O . LEU A 1 313 ? -9.222 -9.156 -1.490 1.00 86.00 313 LEU A O 1
ATOM 2269 N N . GLY A 1 314 ? -7.264 -8.160 -1.048 1.00 85.00 314 GLY A N 1
ATOM 2270 C CA . GLY A 1 314 ? -7.827 -7.018 -0.343 1.00 85.00 314 GLY A CA 1
ATOM 2271 C C . GLY A 1 314 ? -8.636 -6.095 -1.249 1.00 85.00 314 GLY A C 1
ATOM 2272 O O . GLY A 1 314 ? -9.693 -5.609 -0.845 1.00 85.00 314 GLY A O 1
ATOM 2273 N N . ALA A 1 315 ? -8.193 -5.882 -2.486 1.00 85.19 315 ALA A N 1
ATOM 2274 C CA . ALA A 1 315 ? -8.882 -5.015 -3.433 1.00 85.19 315 ALA A CA 1
ATOM 2275 C C . ALA A 1 315 ? -10.318 -5.482 -3.765 1.00 85.19 315 ALA A C 1
ATOM 2277 O O . ALA A 1 315 ? -11.243 -4.693 -3.543 1.00 85.19 315 ALA A O 1
ATOM 2278 N N . PRO A 1 316 ? -10.575 -6.740 -4.187 1.00 86.19 316 PRO A N 1
ATOM 2279 C CA . PRO A 1 316 ? -11.936 -7.251 -4.366 1.00 86.19 316 PRO A CA 1
ATOM 2280 C C . PRO A 1 316 ? -12.794 -7.114 -3.108 1.00 86.19 316 PRO A C 1
ATOM 2282 O O . PRO A 1 316 ? -13.961 -6.725 -3.178 1.00 86.19 316 PRO A O 1
ATOM 2285 N N . LEU A 1 317 ? -12.217 -7.387 -1.937 1.00 86.06 317 LEU A N 1
ATOM 2286 C CA . LEU A 1 317 ? -12.952 -7.324 -0.683 1.00 86.06 317 LEU A CA 1
ATOM 2287 C C . LEU A 1 317 ? -13.321 -5.879 -0.303 1.00 86.06 317 LEU A C 1
ATOM 2289 O O . LEU A 1 317 ? -14.446 -5.627 0.133 1.00 86.06 317 LEU A O 1
ATOM 2293 N N . LEU A 1 318 ? -12.438 -4.912 -0.562 1.00 84.69 318 LEU A N 1
ATOM 2294 C CA . LEU A 1 318 ? -12.743 -3.486 -0.443 1.00 84.69 318 LEU A CA 1
ATOM 2295 C C . LEU A 1 318 ? -13.875 -3.075 -1.397 1.00 84.69 318 LEU A C 1
ATOM 2297 O O . LEU A 1 318 ? -14.815 -2.402 -0.966 1.00 84.69 318 LEU A O 1
ATOM 2301 N N . LEU A 1 319 ? -13.832 -3.519 -2.659 1.00 83.25 319 LEU A N 1
ATOM 2302 C CA . LEU A 1 319 ? -14.880 -3.244 -3.650 1.00 83.25 319 LEU A CA 1
ATOM 2303 C C . LEU A 1 319 ? -16.248 -3.786 -3.213 1.00 83.25 319 LEU A C 1
ATOM 2305 O O . LEU A 1 319 ? -17.263 -3.104 -3.355 1.00 83.25 319 LEU A O 1
ATOM 2309 N N . LEU A 1 320 ? -16.281 -4.979 -2.617 1.00 84.06 320 LEU A N 1
ATOM 2310 C CA . LEU A 1 320 ? -17.501 -5.576 -2.064 1.00 84.06 320 LEU A CA 1
ATOM 2311 C C . LEU A 1 320 ? -18.029 -4.817 -0.835 1.00 84.06 320 LEU A C 1
ATOM 2313 O O . LEU A 1 320 ? -19.240 -4.784 -0.592 1.00 84.06 320 LEU A O 1
ATOM 2317 N N . MET A 1 321 ? -17.144 -4.195 -0.055 1.00 80.88 321 MET A N 1
ATOM 2318 C CA . MET A 1 321 ? -17.506 -3.430 1.140 1.00 80.88 321 MET A CA 1
ATOM 2319 C C . MET A 1 321 ? -17.950 -1.996 0.833 1.00 80.88 321 MET A C 1
ATOM 2321 O O . MET A 1 321 ? -18.798 -1.468 1.559 1.00 80.88 321 MET A O 1
ATOM 2325 N N . LEU A 1 322 ? -17.439 -1.379 -0.239 1.00 77.56 322 LEU A N 1
ATOM 2326 C CA . LEU A 1 322 ? -17.709 0.015 -0.622 1.00 77.56 322 LEU A CA 1
ATOM 2327 C C . LEU A 1 322 ? -19.203 0.399 -0.611 1.00 77.56 322 LEU A C 1
ATOM 2329 O O . LEU A 1 322 ? -19.536 1.422 -0.005 1.00 77.56 322 LEU A O 1
ATOM 2333 N N . PRO A 1 323 ? -20.139 -0.394 -1.181 1.00 74.81 323 PRO A N 1
ATOM 2334 C CA . PRO A 1 323 ? -21.566 -0.060 -1.164 1.00 74.81 323 PRO A CA 1
ATOM 2335 C C . PRO A 1 323 ? -22.166 0.012 0.246 1.00 74.81 323 PRO A C 1
ATOM 2337 O O . PRO A 1 323 ? -23.149 0.715 0.473 1.00 74.81 323 PRO A O 1
ATOM 2340 N N . ARG A 1 324 ? -21.580 -0.719 1.204 1.00 75.50 324 ARG A N 1
ATOM 2341 C CA . ARG A 1 324 ? -22.037 -0.791 2.601 1.00 75.50 324 ARG A CA 1
ATOM 2342 C C . ARG A 1 324 ? -21.381 0.270 3.488 1.00 75.50 324 ARG A C 1
ATOM 2344 O O . ARG A 1 324 ? -21.826 0.481 4.618 1.00 75.50 324 ARG A O 1
ATOM 2351 N N . MET A 1 325 ? -20.341 0.947 3.000 1.00 69.69 325 MET A N 1
ATOM 2352 C CA . MET A 1 325 ? -19.642 2.002 3.727 1.00 69.69 325 MET A CA 1
ATOM 2353 C C . MET A 1 325 ? -20.369 3.340 3.559 1.00 69.69 325 MET A C 1
ATOM 2355 O O . MET A 1 325 ? -20.626 3.816 2.452 1.00 69.69 325 MET A O 1
ATOM 2359 N N . ARG A 1 326 ? -20.693 3.979 4.688 1.00 62.03 326 ARG A N 1
ATOM 2360 C CA . ARG A 1 326 ? -21.214 5.351 4.709 1.00 62.03 326 ARG A CA 1
ATOM 2361 C C . ARG A 1 326 ? -20.051 6.321 4.530 1.00 62.03 326 ARG A C 1
ATOM 2363 O O . ARG A 1 326 ? -19.438 6.738 5.508 1.00 62.03 326 ARG A O 1
ATOM 2370 N N . ILE A 1 327 ? -19.737 6.652 3.285 1.00 61.34 327 ILE A N 1
ATOM 2371 C CA . ILE A 1 327 ? -18.843 7.768 2.975 1.00 61.34 327 ILE A CA 1
ATOM 2372 C C . ILE A 1 327 ? -19.697 9.032 3.105 1.00 61.34 327 ILE A C 1
ATOM 2374 O O . ILE A 1 327 ? -20.640 9.227 2.341 1.00 61.34 327 ILE A O 1
ATOM 2378 N N . SER A 1 328 ? -19.456 9.821 4.153 1.00 49.56 328 SER A N 1
ATOM 2379 C CA . SER A 1 328 ? -20.221 11.043 4.402 1.00 49.56 328 SER A CA 1
ATOM 2380 C C . SER A 1 328 ? -19.813 12.107 3.385 1.00 49.56 328 SER A C 1
ATOM 2382 O O . SER A 1 328 ? -18.747 12.710 3.513 1.00 49.56 328 SER A O 1
ATOM 2384 N N . HIS A 1 329 ? -20.660 12.339 2.381 1.00 44.34 329 HIS A N 1
ATOM 2385 C CA . HIS A 1 329 ? -20.585 13.529 1.542 1.00 44.34 329 HIS A CA 1
ATOM 2386 C C . HIS A 1 329 ? -20.944 14.734 2.412 1.00 44.34 329 HIS A C 1
ATOM 2388 O O . HIS A 1 329 ? -22.114 15.063 2.601 1.00 44.34 329 HIS A O 1
ATOM 2394 N N . LYS A 1 330 ? -19.939 15.438 2.930 1.00 41.28 330 LYS A N 1
ATOM 2395 C CA . LYS A 1 330 ? -20.125 16.876 3.093 1.00 41.28 330 LYS A CA 1
ATOM 2396 C C . LYS A 1 330 ? -19.958 17.464 1.705 1.00 41.28 330 LYS A C 1
ATOM 2398 O O . LYS A 1 330 ? -18.835 17.699 1.271 1.00 41.28 330 LYS A O 1
ATOM 2403 N N . VAL A 1 331 ? -21.079 17.671 1.012 1.00 38.44 331 VAL A N 1
ATOM 2404 C CA . VAL A 1 331 ? -21.148 18.716 -0.010 1.00 38.44 331 VAL A CA 1
ATOM 2405 C C . VAL A 1 331 ? -20.638 19.957 0.702 1.00 38.44 331 VAL A C 1
ATOM 2407 O O . VAL A 1 331 ? -21.297 20.448 1.615 1.00 38.44 331 VAL A O 1
ATOM 2410 N N . ASN A 1 332 ? -19.418 20.388 0.394 1.00 38.09 332 ASN A N 1
ATOM 2411 C CA . ASN A 1 332 ? -19.010 21.723 0.776 1.00 38.09 332 ASN A CA 1
ATOM 2412 C C . ASN A 1 332 ? -19.939 22.609 -0.062 1.00 38.09 332 ASN A C 1
ATOM 2414 O O . ASN A 1 332 ? -19.819 22.561 -1.290 1.00 38.09 332 ASN A O 1
ATOM 2418 N N . PRO A 1 333 ? -20.923 23.307 0.537 1.00 36.12 333 PRO A N 1
ATOM 2419 C CA . PRO A 1 333 ? -21.749 24.221 -0.227 1.00 36.12 333 PRO A CA 1
ATOM 2420 C C . PRO A 1 333 ? -20.770 25.255 -0.745 1.00 36.12 333 PRO A C 1
ATOM 2422 O O . PRO A 1 333 ? -20.185 25.950 0.079 1.00 36.12 333 PRO A O 1
ATOM 2425 N N . ALA A 1 334 ? -20.496 25.199 -2.053 1.00 39.44 334 ALA A N 1
ATOM 2426 C CA . ALA A 1 334 ? -19.553 26.023 -2.793 1.00 39.44 334 ALA A CA 1
ATOM 2427 C C . ALA A 1 334 ? -18.651 26.840 -1.859 1.00 39.44 334 ALA A C 1
ATOM 2429 O O . ALA A 1 334 ? -18.978 27.983 -1.542 1.00 39.44 334 ALA A O 1
ATOM 2430 N N . ALA A 1 335 ? -17.545 26.250 -1.375 1.00 40.34 335 ALA A N 1
ATOM 2431 C CA . ALA A 1 335 ? -16.436 27.077 -0.914 1.00 40.34 335 ALA A CA 1
ATOM 2432 C C . ALA A 1 335 ? -16.171 27.980 -2.102 1.00 40.34 335 ALA A C 1
ATOM 2434 O O . ALA A 1 335 ? -15.754 27.447 -3.129 1.00 40.34 335 ALA A O 1
ATOM 2435 N N . SER A 1 336 ? -16.614 29.238 -1.984 1.00 37.41 336 SER A N 1
ATOM 2436 C CA . SER A 1 336 ? -16.788 30.206 -3.057 1.00 37.41 336 SER A CA 1
ATOM 2437 C C . SER A 1 336 ? -15.738 29.915 -4.099 1.00 37.41 336 SER A C 1
ATOM 2439 O O . SER A 1 336 ? -14.570 30.226 -3.855 1.00 37.41 336 SER A O 1
ATOM 2441 N N . GLN A 1 337 ? -16.115 29.208 -5.175 1.00 42.75 337 GLN A N 1
ATOM 2442 C CA . GLN A 1 337 ? -15.199 29.060 -6.289 1.00 42.75 337 GLN A CA 1
ATOM 2443 C C . GLN A 1 337 ? -14.876 30.514 -6.594 1.00 42.75 337 GLN A C 1
ATOM 2445 O O . GLN A 1 337 ? -15.825 31.265 -6.864 1.00 42.75 337 GLN A O 1
ATOM 2450 N N . PRO A 1 338 ? -13.624 30.985 -6.420 1.00 39.56 338 PRO A N 1
ATOM 2451 C CA . PRO A 1 338 ? -13.303 32.294 -6.943 1.00 39.56 338 PRO A CA 1
ATOM 2452 C C . PRO A 1 338 ? -13.746 32.169 -8.386 1.00 39.56 338 PRO A C 1
ATOM 2454 O O . PRO A 1 338 ? -13.275 31.239 -9.045 1.00 39.56 338 PRO A O 1
ATOM 2457 N N . LYS A 1 339 ? -14.759 32.957 -8.805 1.00 41.00 339 LYS A N 1
ATOM 2458 C CA . LYS A 1 339 ? -15.237 32.980 -10.192 1.00 41.00 339 LYS A CA 1
ATOM 2459 C C . LYS A 1 339 ? -13.961 32.915 -10.987 1.00 41.00 339 LYS A C 1
ATOM 2461 O O . LYS A 1 339 ? -13.162 33.844 -10.843 1.00 41.00 339 LYS A O 1
ATOM 2466 N N . ALA A 1 340 ? -13.697 31.781 -11.638 1.00 46.62 340 ALA A N 1
ATOM 2467 C CA . ALA A 1 340 ? -12.444 31.603 -12.329 1.00 46.62 340 ALA A CA 1
ATOM 2468 C C . ALA A 1 340 ? -12.529 32.678 -13.390 1.00 46.62 340 ALA A C 1
ATOM 2470 O O . ALA A 1 340 ? -13.282 32.543 -14.351 1.00 46.62 340 ALA A O 1
ATOM 2471 N N . SER A 1 341 ? -11.903 33.829 -13.128 1.00 44.31 341 SER A N 1
ATOM 2472 C CA . SER A 1 341 ? -11.828 34.882 -14.107 1.00 44.31 341 SER A CA 1
ATOM 2473 C C . SER A 1 341 ? -11.158 34.155 -15.242 1.00 44.31 341 SER A C 1
ATOM 2475 O O . SER A 1 341 ? -10.034 33.672 -15.059 1.00 44.31 341 SER A O 1
ATOM 2477 N N . SER A 1 342 ? -11.876 33.967 -16.343 1.00 51.22 342 SER A N 1
ATOM 2478 C CA . SER A 1 342 ? -11.331 33.456 -17.582 1.00 51.22 342 SER A CA 1
ATOM 2479 C C . SER A 1 342 ? -10.334 34.507 -18.053 1.00 51.22 342 SER A C 1
ATOM 2481 O O . SER A 1 342 ? -10.594 35.297 -18.960 1.00 51.22 342 SER A O 1
ATOM 2483 N N . ARG A 1 343 ? -9.195 34.588 -17.362 1.00 52.00 343 ARG A N 1
ATOM 2484 C CA . ARG A 1 343 ? -7.987 35.200 -17.858 1.00 52.00 343 ARG A CA 1
ATOM 2485 C C . ARG A 1 343 ? -7.591 34.252 -18.964 1.00 52.00 343 ARG A C 1
ATOM 2487 O O . ARG A 1 343 ? -6.878 33.281 -18.736 1.00 52.00 343 ARG A O 1
ATOM 2494 N N . HIS A 1 344 ? -8.167 34.492 -20.138 1.00 53.44 344 HIS A N 1
ATOM 2495 C CA . HIS A 1 344 ? -7.589 34.067 -21.392 1.00 53.44 344 HIS A CA 1
ATOM 2496 C C . HIS A 1 344 ? -6.116 34.439 -21.261 1.00 53.44 344 HIS A C 1
ATOM 2498 O O . HIS A 1 344 ? -5.795 35.623 -21.130 1.00 53.44 344 HIS A O 1
ATOM 2504 N N . GLY A 1 345 ? -5.251 33.432 -21.107 1.00 58.28 345 GLY A N 1
ATOM 2505 C CA . GLY A 1 345 ? -3.819 33.672 -21.033 1.00 58.28 345 GLY A CA 1
ATOM 2506 C C . GLY A 1 345 ? -3.471 34.546 -22.225 1.00 58.28 345 GLY A C 1
ATOM 2507 O O . GLY A 1 345 ? -3.948 34.274 -23.330 1.00 58.28 345 GLY A O 1
ATOM 2508 N N . SER A 1 346 ? -2.748 35.644 -21.998 1.00 77.31 346 SER A N 1
ATOM 2509 C CA . SER A 1 346 ? -2.383 36.509 -23.113 1.00 77.31 346 SER A CA 1
ATOM 2510 C C . SER A 1 346 ? -1.695 35.635 -24.171 1.00 77.31 346 SER A C 1
ATOM 2512 O O . SER A 1 346 ? -0.897 34.763 -23.808 1.00 77.31 346 SER A O 1
ATOM 2514 N N . PRO A 1 347 ? -1.993 35.811 -25.470 1.00 81.56 347 PRO A N 1
ATOM 2515 C CA . PRO A 1 347 ? -1.354 35.016 -26.521 1.00 81.56 347 PRO A CA 1
ATOM 2516 C C . PRO A 1 347 ? 0.178 35.106 -26.430 1.00 81.56 347 PRO A C 1
ATOM 2518 O O . PRO A 1 347 ? 0.879 34.156 -26.760 1.00 81.56 347 PRO A O 1
ATOM 2521 N N . LEU A 1 348 ? 0.683 36.211 -25.871 1.00 83.94 348 LEU A N 1
ATOM 2522 C CA . LEU A 1 348 ? 2.081 36.422 -25.528 1.00 83.94 348 LEU A CA 1
ATOM 2523 C C . LEU A 1 348 ? 2.618 35.439 -24.471 1.00 83.94 348 LEU A C 1
ATOM 2525 O O . LEU A 1 348 ? 3.715 34.924 -24.644 1.00 83.94 348 LEU A O 1
ATOM 2529 N N . LEU A 1 349 ? 1.873 35.150 -23.397 1.00 85.31 349 LEU A N 1
ATOM 2530 C CA . LEU A 1 349 ? 2.280 34.174 -22.375 1.00 85.31 349 LEU A CA 1
ATOM 2531 C C . LEU A 1 349 ? 2.296 32.748 -22.932 1.00 85.31 349 LEU A C 1
ATOM 2533 O O . LEU A 1 349 ? 3.206 31.983 -22.617 1.00 85.31 349 LEU A O 1
ATOM 2537 N N . LEU A 1 350 ? 1.320 32.401 -23.778 1.00 86.19 350 LEU A N 1
ATOM 2538 C CA . LEU A 1 350 ? 1.297 31.106 -24.459 1.00 86.19 350 LEU A CA 1
ATOM 2539 C C . LEU A 1 350 ? 2.493 30.976 -25.413 1.00 86.19 350 LEU A C 1
ATOM 2541 O O . LEU A 1 350 ? 3.221 29.989 -25.351 1.00 86.19 350 LEU A O 1
ATOM 2545 N N . ALA A 1 351 ? 2.733 31.997 -26.242 1.00 87.50 351 ALA A N 1
ATOM 2546 C CA . ALA A 1 351 ? 3.875 32.037 -27.148 1.00 87.50 351 ALA A CA 1
ATOM 2547 C C . ALA A 1 351 ? 5.199 31.952 -26.378 1.00 87.50 351 ALA A C 1
ATOM 2549 O O . ALA A 1 351 ? 6.058 31.156 -26.738 1.00 87.50 351 ALA A O 1
ATOM 2550 N N . ALA A 1 352 ? 5.345 32.693 -25.275 1.00 89.75 352 ALA A N 1
ATOM 2551 C CA . ALA A 1 352 ? 6.523 32.624 -24.417 1.00 89.75 352 ALA A CA 1
ATOM 2552 C C . ALA A 1 352 ? 6.729 31.217 -23.834 1.00 89.75 352 ALA A C 1
ATOM 2554 O O . ALA A 1 352 ? 7.840 30.696 -23.893 1.00 89.75 352 ALA A O 1
ATOM 2555 N N . ALA A 1 353 ? 5.672 30.570 -23.333 1.00 88.12 353 ALA A N 1
ATOM 2556 C CA . ALA A 1 353 ? 5.749 29.202 -22.823 1.00 88.12 353 ALA A CA 1
ATOM 2557 C C . ALA A 1 353 ? 6.151 28.197 -23.917 1.00 88.12 353 ALA A C 1
ATOM 2559 O O . ALA A 1 353 ? 7.016 27.354 -23.680 1.00 88.12 353 ALA A O 1
ATOM 2560 N N . CYS A 1 354 ? 5.588 28.313 -25.125 1.00 88.81 354 CYS A N 1
ATOM 2561 C CA . CYS A 1 354 ? 5.968 27.490 -26.276 1.00 88.81 354 CYS A CA 1
ATOM 2562 C C . CYS A 1 354 ? 7.429 27.714 -26.690 1.00 88.81 354 CYS A C 1
ATOM 2564 O O . CYS A 1 354 ? 8.139 26.745 -26.949 1.00 88.81 354 CYS A O 1
ATOM 2566 N N . THR A 1 355 ? 7.902 28.963 -26.703 1.00 90.62 355 THR A N 1
ATOM 2567 C CA . THR A 1 355 ? 9.299 29.295 -27.017 1.00 90.62 355 THR A CA 1
ATOM 2568 C C . THR A 1 355 ? 10.253 28.726 -25.972 1.00 90.62 355 THR A C 1
ATOM 2570 O O . THR A 1 355 ? 11.248 28.101 -26.327 1.00 90.62 355 THR A O 1
ATOM 2573 N N . VAL A 1 356 ? 9.938 28.874 -24.681 1.00 92.25 356 VAL A N 1
ATOM 2574 C CA . VAL A 1 356 ? 10.729 28.282 -23.591 1.00 92.25 356 VAL A CA 1
ATOM 2575 C C . VAL A 1 356 ? 10.770 26.761 -23.723 1.00 92.25 356 VAL A C 1
ATOM 2577 O O . VAL A 1 356 ? 11.843 26.168 -23.635 1.00 92.25 356 VAL A O 1
ATOM 2580 N N . LEU A 1 357 ? 9.631 26.122 -23.995 1.00 89.25 357 LEU A N 1
ATOM 2581 C CA . LEU A 1 357 ? 9.558 24.677 -24.194 1.00 89.25 357 LEU A CA 1
ATOM 2582 C C . LEU A 1 357 ? 10.399 24.216 -25.392 1.00 89.25 357 LEU A C 1
ATOM 2584 O O . LEU A 1 357 ? 11.104 23.214 -25.299 1.00 89.25 357 LEU A O 1
ATOM 2588 N N . PHE A 1 358 ? 10.368 24.962 -26.496 1.00 89.94 358 PHE A N 1
ATOM 2589 C CA . PHE A 1 358 ? 11.179 24.687 -27.680 1.00 89.94 358 PHE A CA 1
ATOM 2590 C C . PHE A 1 358 ? 12.682 24.800 -27.386 1.00 89.94 358 PHE A C 1
ATOM 2592 O O . PHE A 1 358 ? 13.450 23.909 -27.748 1.00 89.94 358 PHE A O 1
ATOM 2599 N N . ILE A 1 359 ? 13.096 25.846 -26.662 1.00 91.31 359 ILE A N 1
ATOM 2600 C CA . ILE A 1 359 ? 14.485 26.022 -26.216 1.00 91.31 359 ILE A CA 1
ATOM 2601 C C . ILE A 1 359 ? 14.913 24.860 -25.315 1.00 91.31 359 ILE A C 1
ATOM 2603 O O . ILE A 1 359 ? 16.001 24.318 -25.501 1.00 91.31 359 ILE A O 1
ATOM 2607 N N . LEU A 1 360 ? 14.064 24.440 -24.373 1.00 90.00 360 LEU A N 1
ATOM 2608 C CA . LEU A 1 360 ? 14.350 23.305 -23.494 1.00 90.00 360 LEU A CA 1
ATOM 2609 C C . LEU A 1 360 ? 14.482 21.996 -24.282 1.00 90.00 360 LEU A C 1
ATOM 2611 O O . LEU A 1 360 ? 15.429 21.252 -24.047 1.00 90.00 360 LEU A O 1
ATOM 2615 N N . LEU A 1 361 ? 13.598 21.733 -25.251 1.00 88.88 361 LEU A N 1
ATOM 2616 C CA . LEU A 1 361 ? 13.680 20.550 -26.116 1.00 88.88 361 LEU A CA 1
ATOM 2617 C C . LEU A 1 361 ? 15.002 20.513 -26.891 1.00 88.88 361 LEU A C 1
ATOM 2619 O O . LEU A 1 361 ? 15.704 19.502 -26.853 1.00 88.88 361 LEU A O 1
ATOM 2623 N N . ILE A 1 362 ? 15.393 21.624 -27.520 1.00 88.81 362 ILE A N 1
ATOM 2624 C CA . ILE A 1 362 ? 16.697 21.741 -28.188 1.00 88.81 362 ILE A CA 1
ATOM 2625 C C . ILE A 1 362 ? 17.830 21.525 -27.180 1.00 88.81 362 ILE A C 1
ATOM 2627 O O . ILE A 1 362 ? 18.735 20.728 -27.426 1.00 88.81 362 ILE A O 1
ATOM 2631 N N . GLY A 1 363 ? 17.752 22.172 -26.016 1.00 88.44 363 GLY A N 1
ATOM 2632 C CA . GLY A 1 363 ? 18.717 22.021 -24.932 1.00 88.44 363 GLY A CA 1
ATOM 2633 C C . GLY A 1 363 ? 18.925 20.559 -24.539 1.00 88.44 363 GLY A C 1
ATOM 2634 O O . GLY A 1 363 ? 20.063 20.113 -24.467 1.00 88.44 363 GLY A O 1
ATOM 2635 N N . THR A 1 364 ? 17.855 19.776 -24.379 1.00 86.62 364 THR A N 1
ATOM 2636 C CA . THR A 1 364 ? 17.953 18.349 -24.014 1.00 86.62 364 THR A CA 1
ATOM 2637 C C . THR A 1 364 ? 18.591 17.464 -25.088 1.00 86.62 364 THR A C 1
ATOM 2639 O O . THR A 1 364 ? 19.166 16.425 -24.764 1.00 86.62 364 THR A O 1
ATOM 2642 N N . LEU A 1 365 ? 18.528 17.855 -26.365 1.00 88.69 365 LEU A N 1
ATOM 2643 C CA . LEU A 1 365 ? 19.163 17.102 -27.449 1.00 88.69 365 LEU A CA 1
ATOM 2644 C C . LEU A 1 365 ? 20.680 17.312 -27.453 1.00 88.69 365 LEU A C 1
ATOM 2646 O O . LEU A 1 365 ? 21.442 16.346 -27.565 1.00 88.69 365 LEU A O 1
ATOM 2650 N N . PHE A 1 366 ? 21.115 18.563 -27.292 1.00 89.75 366 PHE A N 1
ATOM 2651 C CA . PHE A 1 366 ? 22.515 18.948 -27.476 1.00 89.75 366 PHE A CA 1
ATOM 2652 C C . PHE A 1 366 ? 23.313 19.046 -26.174 1.00 89.75 366 PHE A C 1
ATOM 2654 O O . PHE A 1 366 ? 24.521 18.835 -26.203 1.00 89.75 366 PHE A O 1
ATOM 2661 N N . LEU A 1 367 ? 22.687 19.304 -25.028 1.00 88.81 367 LEU A N 1
ATOM 2662 C CA . LEU A 1 367 ? 23.359 19.337 -23.730 1.00 88.81 367 LEU A CA 1
ATOM 2663 C C . LEU A 1 367 ? 23.359 17.938 -23.104 1.00 88.81 367 LEU A C 1
ATOM 2665 O O . LEU A 1 367 ? 22.335 17.260 -23.065 1.00 88.81 367 LEU A O 1
ATOM 2669 N N . GLY A 1 368 ? 24.500 17.470 -22.609 1.00 83.81 368 GLY A N 1
ATOM 2670 C CA . GLY A 1 368 ? 24.547 16.226 -21.842 1.00 83.81 368 GLY A CA 1
ATOM 2671 C C . GLY A 1 368 ? 25.889 15.998 -21.169 1.00 83.81 368 GLY A C 1
ATOM 2672 O O . GLY A 1 368 ? 26.779 16.841 -21.252 1.00 83.81 368 GLY A O 1
ATOM 2673 N N . ARG A 1 369 ? 26.026 14.850 -20.500 1.00 82.56 369 ARG A N 1
ATOM 2674 C CA . ARG A 1 369 ? 27.291 14.457 -19.880 1.00 82.56 369 ARG A CA 1
ATOM 2675 C C . ARG A 1 369 ? 28.185 13.702 -20.852 1.00 82.56 369 ARG A C 1
ATOM 2677 O O . ARG A 1 369 ? 27.716 12.781 -21.524 1.00 82.56 369 ARG A O 1
ATOM 2684 N N . ALA A 1 370 ? 29.445 14.108 -20.913 1.00 79.50 370 ALA A N 1
ATOM 2685 C CA . ALA A 1 370 ? 30.503 13.379 -21.590 1.00 79.50 370 ALA A CA 1
ATOM 2686 C C . ALA A 1 370 ? 30.973 12.177 -20.730 1.00 79.50 370 ALA A C 1
ATOM 2688 O O . ALA A 1 370 ? 30.573 12.068 -19.565 1.00 79.50 370 ALA A O 1
ATOM 2689 N N . PRO A 1 371 ? 31.745 11.220 -21.289 1.00 78.88 371 PRO A N 1
ATOM 2690 C CA . PRO A 1 371 ? 32.169 10.006 -20.574 1.00 78.88 371 PRO A CA 1
ATOM 2691 C C . PRO A 1 371 ? 32.999 10.262 -19.305 1.00 78.88 371 PRO A C 1
ATOM 2693 O O . PRO A 1 371 ? 33.003 9.444 -18.393 1.00 78.88 371 PRO A O 1
ATOM 2696 N N . ASP A 1 372 ? 33.667 11.410 -19.239 1.00 81.44 372 ASP A N 1
ATOM 2697 C CA . ASP A 1 372 ? 34.394 11.961 -18.089 1.00 81.44 372 ASP A CA 1
ATOM 2698 C C . ASP A 1 372 ? 33.468 12.583 -17.019 1.00 81.44 372 ASP A C 1
ATOM 2700 O O . ASP A 1 372 ? 33.924 13.014 -15.963 1.00 81.44 372 ASP A O 1
ATOM 2704 N N . GLY A 1 373 ? 32.157 12.634 -17.271 1.00 78.88 373 GLY A N 1
ATOM 2705 C CA . GLY A 1 373 ? 31.144 13.154 -16.355 1.00 78.88 373 GLY A CA 1
ATOM 2706 C C . GLY A 1 373 ? 30.931 14.668 -16.428 1.00 78.88 373 GLY A C 1
ATOM 2707 O O . GLY A 1 373 ? 30.050 15.179 -15.727 1.00 78.88 373 GLY A O 1
ATOM 2708 N N . THR A 1 374 ? 31.672 15.387 -17.277 1.00 88.06 374 THR A N 1
ATOM 2709 C CA . THR A 1 374 ? 31.519 16.837 -17.452 1.00 88.06 374 THR A CA 1
ATOM 2710 C C . THR A 1 374 ? 30.290 17.168 -18.299 1.00 88.06 374 THR A C 1
ATOM 2712 O O . THR A 1 374 ? 29.862 16.392 -19.156 1.00 88.06 374 THR A O 1
ATOM 2715 N N . TRP A 1 375 ? 29.663 18.317 -18.035 1.00 86.94 375 TRP A N 1
ATOM 2716 C CA . TRP A 1 375 ? 28.561 18.808 -18.862 1.00 86.94 375 TRP A CA 1
ATOM 2717 C C . TRP A 1 375 ? 29.122 19.487 -20.107 1.00 86.94 375 TRP A C 1
ATOM 2719 O O . TRP A 1 375 ? 29.829 20.486 -20.005 1.00 86.94 375 TRP A O 1
ATOM 2729 N N . THR A 1 376 ? 28.772 18.969 -21.280 1.00 87.94 376 THR A N 1
ATOM 2730 C CA . THR A 1 376 ? 29.279 19.466 -22.563 1.00 87.94 376 THR A CA 1
ATOM 2731 C C . THR A 1 376 ? 28.156 19.627 -23.578 1.00 87.94 376 THR A C 1
ATOM 2733 O O . THR A 1 376 ? 27.165 18.889 -23.557 1.00 87.94 376 THR A O 1
ATOM 2736 N N . ILE A 1 377 ? 28.332 20.573 -24.501 1.00 88.00 377 ILE A N 1
ATOM 2737 C CA . ILE A 1 377 ? 27.483 20.705 -25.686 1.00 88.00 377 ILE A CA 1
ATOM 2738 C C . ILE A 1 377 ? 27.989 19.728 -26.750 1.00 88.00 377 ILE A C 1
ATOM 2740 O O . ILE A 1 377 ? 29.183 19.666 -27.040 1.00 88.00 377 ILE A O 1
ATOM 2744 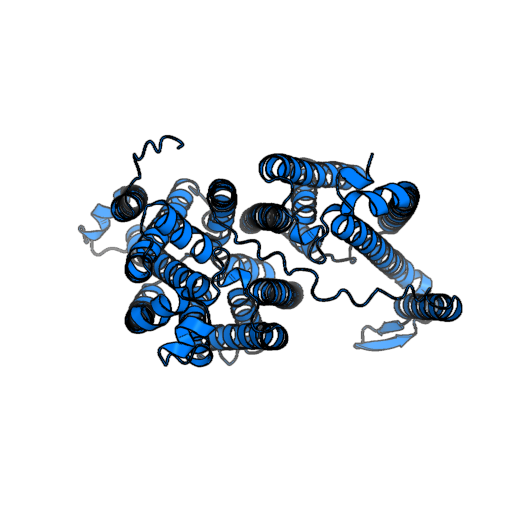N N . LEU A 1 378 ? 27.072 18.961 -27.334 1.00 86.75 378 LEU A N 1
ATOM 2745 C CA . LEU A 1 378 ? 27.365 17.919 -28.307 1.00 86.75 378 LEU A CA 1
ATOM 2746 C C . LEU A 1 378 ? 27.965 18.511 -29.591 1.00 86.75 378 LEU A C 1
ATOM 2748 O O . LEU A 1 378 ? 27.272 19.155 -30.386 1.00 86.75 378 LEU A O 1
ATOM 2752 N N . ALA A 1 379 ? 29.249 18.238 -29.820 1.00 86.38 379 ALA A N 1
ATOM 2753 C CA . ALA A 1 379 ? 29.950 18.650 -31.029 1.00 86.38 379 ALA A CA 1
ATOM 2754 C C . ALA A 1 379 ? 29.336 18.008 -32.285 1.00 86.38 379 ALA A C 1
ATOM 2756 O O . ALA A 1 379 ? 28.905 16.852 -32.265 1.00 86.38 379 ALA A O 1
ATOM 2757 N N . LYS A 1 380 ? 29.369 18.735 -33.411 1.00 87.31 380 LYS A N 1
ATOM 2758 C CA . LYS A 1 380 ? 28.802 18.296 -34.700 1.00 87.31 380 LYS A CA 1
ATOM 2759 C C . LYS A 1 380 ? 29.291 16.916 -35.148 1.00 87.31 380 LYS A C 1
ATOM 2761 O O . LYS A 1 380 ? 28.511 16.130 -35.674 1.00 87.31 380 LYS A O 1
ATOM 2766 N N . ALA A 1 381 ? 30.557 16.598 -34.885 1.00 86.31 381 ALA A N 1
ATOM 2767 C CA . ALA A 1 381 ? 31.153 15.306 -35.224 1.00 86.31 381 ALA A CA 1
ATOM 2768 C C . ALA A 1 381 ? 30.456 14.109 -34.547 1.00 86.31 381 ALA A C 1
ATOM 2770 O O . ALA A 1 381 ? 30.453 13.010 -35.089 1.00 86.31 381 ALA A O 1
ATOM 2771 N N . GLN A 1 382 ? 29.834 14.313 -33.382 1.00 85.00 382 GLN A N 1
ATOM 2772 C CA . GLN A 1 382 ? 29.166 13.253 -32.623 1.00 85.00 382 GLN A CA 1
ATOM 2773 C C . GLN A 1 382 ? 27.663 13.155 -32.910 1.00 85.00 382 GLN A C 1
ATOM 2775 O O . GLN A 1 382 ? 26.998 12.254 -32.397 1.00 85.00 382 GLN A O 1
ATOM 2780 N N . TRP A 1 383 ? 27.110 14.044 -33.743 1.00 89.38 383 TRP A N 1
ATOM 2781 C CA . TRP A 1 383 ? 25.676 14.072 -34.039 1.00 89.38 383 TRP A CA 1
ATOM 2782 C C . TRP A 1 383 ? 25.182 12.748 -34.621 1.00 89.38 383 TRP A C 1
ATOM 2784 O O . TRP A 1 383 ? 24.181 12.222 -34.142 1.00 89.38 383 TRP A O 1
ATOM 2794 N N . ALA A 1 384 ? 25.919 12.175 -35.577 1.00 88.12 384 ALA A N 1
ATOM 2795 C CA . ALA A 1 384 ? 25.560 10.910 -36.217 1.00 88.12 384 ALA A CA 1
ATOM 2796 C C . ALA A 1 384 ? 25.520 9.724 -35.237 1.00 88.12 384 ALA A C 1
ATOM 2798 O O . ALA A 1 384 ? 24.729 8.806 -35.421 1.00 88.12 384 ALA A O 1
ATOM 2799 N N . ASN A 1 385 ? 26.320 9.768 -34.168 1.00 87.19 385 ASN A N 1
ATOM 2800 C CA . ASN A 1 385 ? 26.434 8.667 -33.212 1.00 87.19 385 ASN A CA 1
ATOM 2801 C C . ASN A 1 385 ? 25.487 8.820 -32.015 1.00 87.19 385 ASN A C 1
ATOM 2803 O O . ASN A 1 385 ? 25.106 7.825 -31.408 1.00 87.19 385 ASN A O 1
ATOM 2807 N N . VAL A 1 386 ? 25.110 10.052 -31.654 1.00 87.75 386 VAL A N 1
ATOM 2808 C CA . VAL A 1 386 ? 24.370 10.341 -30.413 1.00 87.75 386 VAL A CA 1
ATOM 2809 C C . VAL A 1 386 ? 22.913 10.738 -30.667 1.00 87.75 386 VAL A C 1
ATOM 2811 O O . VAL A 1 386 ? 22.028 10.306 -29.922 1.00 87.75 386 VAL A O 1
ATOM 2814 N N . LEU A 1 387 ? 22.624 11.528 -31.710 1.00 89.50 387 LEU A N 1
ATOM 2815 C CA . LEU A 1 387 ? 21.255 11.980 -31.991 1.00 89.50 387 LEU A CA 1
ATOM 2816 C C . LEU A 1 387 ? 20.275 10.832 -32.280 1.00 89.50 387 LEU A C 1
ATOM 2818 O O . LEU A 1 387 ? 19.157 10.927 -31.770 1.00 89.50 387 LEU A O 1
ATOM 2822 N N . PRO A 1 388 ? 20.645 9.731 -32.972 1.00 90.75 388 PRO A N 1
ATOM 2823 C CA . PRO A 1 388 ? 19.733 8.601 -33.171 1.00 90.75 388 PRO A CA 1
ATOM 2824 C C . PRO A 1 388 ? 19.221 7.971 -31.870 1.00 90.75 388 PRO A C 1
ATOM 2826 O O . PRO A 1 388 ? 18.122 7.427 -31.853 1.00 90.75 388 PRO A O 1
ATOM 2829 N N . TYR A 1 389 ? 19.972 8.089 -30.769 1.00 86.50 389 TYR A N 1
ATOM 2830 C CA . TYR A 1 389 ? 19.563 7.589 -29.454 1.00 86.50 389 TYR A CA 1
ATOM 2831 C C . TYR A 1 389 ? 18.888 8.651 -28.584 1.00 86.50 389 TYR A C 1
ATOM 2833 O O . TYR A 1 389 ? 18.081 8.302 -27.732 1.00 86.50 389 TYR A O 1
ATOM 2841 N N . ARG A 1 390 ? 19.202 9.945 -28.748 1.00 90.38 390 ARG A N 1
ATOM 2842 C CA . ARG A 1 390 ? 18.585 11.023 -27.946 1.00 90.38 390 ARG A CA 1
ATOM 2843 C C . ARG A 1 390 ? 17.256 11.496 -28.518 1.00 90.38 390 ARG A C 1
ATOM 2845 O O . ARG A 1 390 ? 16.303 11.694 -27.768 1.00 90.38 390 ARG A O 1
ATOM 2852 N N . PHE A 1 391 ? 17.189 11.666 -29.834 1.00 91.06 391 PHE A N 1
ATOM 2853 C CA . PHE A 1 391 ? 16.045 12.270 -30.509 1.00 91.06 391 PHE A CA 1
ATOM 2854 C C . PHE A 1 391 ? 14.742 11.483 -30.299 1.00 91.06 391 PHE A C 1
ATOM 2856 O O . PHE A 1 391 ? 13.771 12.091 -29.838 1.00 91.06 391 PHE A O 1
ATOM 2863 N N . PRO A 1 392 ? 14.699 10.146 -30.492 1.00 93.12 392 PRO A N 1
ATOM 2864 C CA . PRO A 1 392 ? 13.482 9.382 -30.229 1.00 93.12 392 PRO A CA 1
ATOM 2865 C C . PRO A 1 392 ? 13.044 9.423 -28.762 1.00 93.12 392 PRO A C 1
ATOM 2867 O O . PRO A 1 392 ? 11.850 9.465 -28.480 1.00 93.12 392 PRO A O 1
ATOM 2870 N N . ARG A 1 393 ? 13.992 9.468 -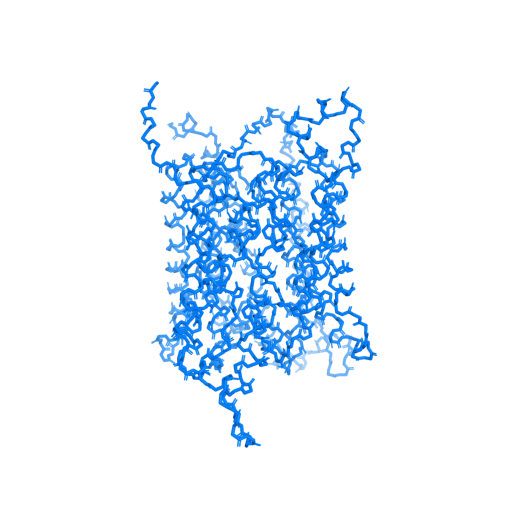27.817 1.00 90.81 393 ARG A N 1
ATOM 2871 C CA . ARG A 1 393 ? 13.698 9.505 -26.376 1.00 90.81 393 ARG A CA 1
ATOM 2872 C C . ARG A 1 393 ? 13.064 10.823 -25.950 1.00 90.81 393 ARG A C 1
ATOM 2874 O O . ARG A 1 393 ? 12.087 10.807 -25.207 1.00 90.81 393 ARG A O 1
ATOM 2881 N N . VAL A 1 394 ? 13.595 11.947 -26.435 1.00 91.50 394 VAL A N 1
ATOM 2882 C CA . VAL A 1 394 ? 13.056 13.288 -26.152 1.00 91.50 394 VAL A CA 1
ATOM 2883 C C . VAL A 1 394 ? 11.655 13.437 -26.744 1.00 91.50 394 VAL A C 1
ATOM 2885 O O . VAL A 1 394 ? 10.737 13.873 -26.052 1.00 91.50 394 VAL A O 1
ATOM 2888 N N . ILE A 1 395 ? 11.461 13.010 -27.994 1.00 91.62 395 ILE A N 1
ATOM 2889 C CA . ILE A 1 395 ? 10.147 13.054 -28.648 1.00 91.62 395 ILE A CA 1
ATOM 2890 C C . ILE A 1 395 ? 9.154 12.109 -27.973 1.00 91.62 395 ILE A C 1
ATOM 2892 O O . ILE A 1 395 ? 8.012 12.496 -27.735 1.00 91.62 395 ILE A O 1
ATOM 2896 N N . GLY A 1 396 ? 9.585 10.896 -27.622 1.00 91.00 396 GLY A N 1
ATOM 2897 C CA . GLY A 1 396 ? 8.765 9.939 -26.887 1.00 91.00 396 GLY A CA 1
ATOM 2898 C C . GLY A 1 396 ? 8.313 10.489 -25.534 1.00 91.00 396 GLY A C 1
ATOM 2899 O O . GLY A 1 396 ? 7.129 10.414 -25.217 1.00 91.00 396 GLY A O 1
ATOM 2900 N N . ALA A 1 397 ? 9.222 11.113 -24.774 1.00 90.06 397 ALA A N 1
ATOM 2901 C CA . ALA A 1 397 ? 8.898 11.773 -23.507 1.00 90.06 397 ALA A CA 1
ATOM 2902 C C . ALA A 1 397 ? 7.873 12.903 -23.694 1.00 90.06 397 ALA A C 1
ATOM 2904 O O . ALA A 1 397 ? 6.899 12.996 -22.947 1.00 90.06 397 ALA A O 1
ATOM 2905 N N . PHE A 1 398 ? 8.072 13.739 -24.717 1.00 90.56 398 PHE A N 1
ATOM 2906 C CA . PHE A 1 398 ? 7.168 14.837 -25.045 1.00 90.56 398 PHE A CA 1
ATOM 2907 C C . PHE A 1 398 ? 5.763 14.338 -25.421 1.00 90.56 398 PHE A C 1
ATOM 2909 O O . PHE A 1 398 ? 4.770 14.813 -24.868 1.00 90.56 398 PHE A O 1
ATOM 2916 N N . ALA A 1 399 ? 5.671 13.342 -26.308 1.00 91.50 399 ALA A N 1
ATOM 2917 C CA . ALA A 1 399 ? 4.402 12.748 -26.725 1.00 91.50 399 ALA A CA 1
ATOM 2918 C C . ALA A 1 399 ? 3.674 12.059 -25.557 1.00 91.50 399 ALA A C 1
ATOM 2920 O O . ALA A 1 399 ? 2.466 12.228 -25.398 1.00 91.50 399 ALA A O 1
ATOM 2921 N N . ALA A 1 400 ? 4.400 11.333 -24.701 1.00 89.56 400 ALA A N 1
ATOM 2922 C CA . ALA A 1 400 ? 3.835 10.718 -23.502 1.00 89.56 400 ALA A CA 1
ATOM 2923 C C . ALA A 1 400 ? 3.268 11.767 -22.532 1.00 89.56 400 ALA A C 1
ATOM 2925 O O . ALA A 1 400 ? 2.127 11.636 -22.089 1.00 89.56 400 ALA A O 1
ATOM 2926 N N . GLY A 1 401 ? 4.015 12.845 -22.260 1.00 90.06 401 GLY A N 1
ATOM 2927 C CA . GLY A 1 401 ? 3.549 13.948 -21.414 1.00 90.06 401 GLY A CA 1
ATOM 2928 C C . GLY A 1 401 ? 2.295 14.631 -21.967 1.00 90.06 401 GLY A C 1
ATOM 2929 O O . GLY A 1 401 ? 1.357 14.911 -21.221 1.00 90.06 401 GLY A O 1
ATOM 2930 N N . MET A 1 402 ? 2.236 14.829 -23.286 1.00 90.12 402 MET A N 1
ATOM 2931 C CA . MET A 1 402 ? 1.064 15.362 -23.983 1.00 90.12 402 MET A CA 1
ATOM 2932 C C . MET A 1 402 ? -0.171 14.465 -23.811 1.00 90.12 402 MET A C 1
ATOM 2934 O O . MET A 1 402 ? -1.249 14.962 -23.482 1.00 90.12 402 MET A O 1
ATOM 2938 N N . MET A 1 403 ? -0.018 13.148 -23.983 1.00 90.50 403 MET A N 1
ATOM 2939 C CA . MET A 1 403 ? -1.108 12.185 -23.799 1.00 90.50 403 MET A CA 1
ATOM 2940 C C . MET A 1 403 ? -1.581 12.117 -22.343 1.00 90.50 403 MET A C 1
ATOM 2942 O O . MET A 1 403 ? -2.785 12.160 -22.097 1.00 90.50 403 MET A O 1
ATOM 2946 N N . LEU A 1 404 ? -0.660 12.068 -21.373 1.00 88.94 404 LEU A N 1
ATOM 2947 C CA . LEU A 1 404 ? -1.001 12.052 -19.945 1.00 88.94 404 LEU A CA 1
ATOM 2948 C C . LEU A 1 404 ? -1.751 13.322 -19.526 1.00 88.94 404 LEU A C 1
ATOM 2950 O O . LEU A 1 404 ? -2.745 13.234 -18.805 1.00 88.94 404 LEU A O 1
ATOM 2954 N N . ALA A 1 405 ? -1.330 14.491 -20.021 1.00 87.81 405 ALA A N 1
ATOM 2955 C CA . ALA A 1 405 ? -2.023 15.753 -19.776 1.00 87.81 405 ALA A CA 1
ATOM 2956 C C . ALA A 1 405 ? -3.432 15.769 -20.393 1.00 87.81 405 ALA A C 1
ATOM 2958 O O . ALA A 1 405 ? -4.392 16.168 -19.729 1.00 87.81 405 ALA A O 1
ATOM 2959 N N . ALA A 1 406 ? -3.578 15.290 -21.635 1.00 89.69 406 ALA A N 1
ATOM 2960 C CA . ALA A 1 406 ? -4.874 15.187 -22.300 1.00 89.69 406 ALA A CA 1
ATOM 2961 C C . ALA A 1 406 ? -5.829 14.264 -21.526 1.00 89.69 406 ALA A C 1
ATOM 2963 O O . ALA A 1 406 ? -6.926 14.685 -21.154 1.00 89.69 406 ALA A O 1
ATOM 2964 N N . VAL A 1 407 ? -5.386 13.048 -21.194 1.00 88.94 407 VAL A N 1
ATOM 2965 C CA . VAL A 1 407 ? -6.174 12.069 -20.431 1.00 88.94 407 VAL A CA 1
ATOM 2966 C C . VAL A 1 407 ? -6.533 12.603 -19.045 1.00 88.94 407 VAL A C 1
ATOM 2968 O O . VAL A 1 407 ? -7.691 12.508 -18.648 1.00 88.94 407 VAL A O 1
ATOM 2971 N N . GLY A 1 408 ? -5.587 13.218 -18.329 1.00 87.19 408 GLY A N 1
ATOM 2972 C CA . GLY A 1 408 ? -5.853 13.854 -17.037 1.00 87.19 408 GLY A CA 1
ATOM 2973 C C . GLY A 1 408 ? -6.944 14.920 -17.139 1.00 87.19 408 GLY A C 1
ATOM 2974 O O . GLY A 1 408 ? -7.911 14.885 -16.385 1.00 87.19 408 GLY A O 1
ATOM 2975 N N . SER A 1 409 ? -6.858 15.808 -18.134 1.00 84.25 409 SER A N 1
ATOM 2976 C CA . SER A 1 409 ? -7.868 16.852 -18.344 1.00 84.25 409 SER A CA 1
ATOM 2977 C C . SER A 1 409 ? -9.260 16.288 -18.661 1.00 84.25 409 SER A C 1
ATOM 2979 O O . SER A 1 409 ? -10.259 16.792 -18.145 1.00 84.25 409 SER A O 1
ATOM 2981 N N . ILE A 1 410 ? -9.334 15.213 -19.455 1.00 87.31 410 ILE A N 1
ATOM 2982 C CA . ILE A 1 410 ? -10.585 14.521 -19.779 1.00 87.31 410 ILE A CA 1
ATOM 2983 C C . ILE A 1 410 ? -11.174 13.887 -18.520 1.00 87.31 410 ILE A C 1
ATOM 2985 O O . ILE A 1 410 ? -12.341 14.113 -18.211 1.00 87.31 410 ILE A O 1
ATOM 2989 N N . LEU A 1 411 ? -10.377 13.118 -17.775 1.00 83.94 411 LEU A N 1
ATOM 2990 C CA . LEU A 1 411 ? -10.844 12.397 -16.592 1.00 83.94 411 LEU A CA 1
ATOM 2991 C C . LEU A 1 411 ? -11.289 13.353 -15.480 1.00 83.94 411 LEU A C 1
ATOM 2993 O O . LEU A 1 411 ? -12.334 13.124 -14.874 1.00 83.94 411 LEU A O 1
ATOM 2997 N N . GLN A 1 412 ? -10.559 14.447 -15.246 1.00 83.25 412 GLN A N 1
ATOM 2998 C CA . GLN A 1 412 ? -10.939 15.468 -14.261 1.00 83.25 412 GLN A CA 1
ATOM 2999 C C . GLN A 1 412 ? -12.277 16.125 -14.604 1.00 83.25 412 GLN A C 1
ATOM 3001 O O . GLN A 1 412 ? -13.103 16.330 -13.717 1.00 83.25 412 GLN A O 1
ATOM 3006 N N . ARG A 1 413 ? -12.524 16.399 -15.891 1.00 81.19 413 ARG A N 1
ATOM 3007 C CA . ARG A 1 413 ? -13.806 16.939 -16.366 1.00 81.19 413 ARG A CA 1
ATOM 3008 C C . ARG A 1 413 ? -14.922 15.908 -16.238 1.00 81.19 413 ARG A C 1
ATOM 3010 O O . ARG A 1 413 ? -15.918 16.186 -15.585 1.00 81.19 413 ARG A O 1
ATOM 3017 N N . LEU A 1 414 ? -14.736 14.702 -16.777 1.00 78.06 414 LEU A N 1
ATOM 3018 C CA . LEU A 1 414 ? -15.749 13.638 -16.749 1.00 78.06 414 LEU A CA 1
ATOM 3019 C C . LEU A 1 414 ? -16.179 13.248 -15.332 1.00 78.06 414 LEU A C 1
ATOM 3021 O O . LEU A 1 414 ? -17.343 12.934 -15.109 1.00 78.06 414 LEU A O 1
ATOM 3025 N N . THR A 1 415 ? -15.245 13.249 -14.382 1.00 73.19 415 THR A N 1
ATOM 3026 C CA . THR A 1 415 ? -15.519 12.853 -12.994 1.00 73.19 415 THR A CA 1
ATOM 3027 C C . THR A 1 415 ? -15.855 14.029 -12.078 1.00 73.19 415 THR A C 1
ATOM 3029 O O . THR A 1 415 ? -16.241 13.802 -10.934 1.00 73.19 415 THR A O 1
ATOM 3032 N N . GLY A 1 416 ? -15.671 15.275 -12.528 1.00 71.88 416 GLY A N 1
ATOM 3033 C CA . GLY A 1 416 ? -15.779 16.460 -11.672 1.00 71.88 416 GLY A CA 1
ATOM 3034 C C . GLY A 1 416 ? -14.794 16.454 -10.495 1.00 71.88 416 GLY A C 1
ATOM 3035 O O . GLY A 1 416 ? -15.064 17.068 -9.463 1.00 71.88 416 GLY A O 1
ATOM 3036 N N . ASN A 1 417 ? -13.677 15.727 -10.613 1.00 71.62 417 ASN A N 1
ATOM 3037 C CA . ASN A 1 417 ? -12.719 15.519 -9.534 1.00 71.62 417 ASN A CA 1
ATOM 3038 C C . ASN A 1 417 ? -11.300 15.850 -9.996 1.00 71.62 417 ASN A C 1
ATOM 3040 O O . ASN A 1 417 ? -10.734 15.162 -10.842 1.00 71.62 417 ASN A O 1
ATOM 3044 N N . GLU A 1 418 ? -10.696 16.865 -9.379 1.00 73.00 418 GLU A N 1
ATOM 3045 C CA . GLU A 1 418 ? -9.319 17.304 -9.652 1.00 73.00 418 GLU A CA 1
ATOM 3046 C C . GLU A 1 418 ? -8.274 16.195 -9.423 1.00 73.00 418 GLU A C 1
ATOM 3048 O O . GLU A 1 418 ? -7.174 16.258 -9.964 1.00 73.00 418 GLU A O 1
ATOM 3053 N N . MET A 1 419 ? -8.610 15.159 -8.644 1.00 70.88 419 MET A N 1
ATOM 3054 C CA . MET A 1 419 ? -7.735 14.009 -8.386 1.00 70.88 419 MET A CA 1
ATOM 3055 C C . MET A 1 419 ? -7.768 12.946 -9.477 1.00 70.88 419 MET A C 1
ATOM 3057 O O . MET A 1 419 ? -6.973 12.008 -9.426 1.00 70.88 419 MET A O 1
ATOM 3061 N N . ALA A 1 420 ? -8.713 13.021 -10.415 1.00 77.12 420 ALA A N 1
ATOM 3062 C CA . ALA A 1 420 ? -8.846 11.987 -11.422 1.00 77.12 420 ALA A CA 1
ATOM 3063 C C . ALA A 1 420 ? -7.637 12.013 -12.360 1.00 77.12 420 ALA A C 1
ATOM 3065 O O . ALA A 1 420 ? -7.364 12.990 -13.053 1.00 77.12 420 ALA A O 1
ATOM 3066 N N . SER A 1 421 ? -6.907 10.910 -12.376 1.00 84.31 421 SER A N 1
ATOM 3067 C CA . SER A 1 421 ? -5.796 10.666 -13.283 1.00 84.31 421 SER A CA 1
ATOM 3068 C C . SER A 1 421 ? -5.827 9.192 -13.695 1.00 84.31 421 SER A C 1
ATOM 3070 O O . SER A 1 421 ? -6.393 8.369 -12.965 1.00 84.31 421 SER A O 1
ATOM 3072 N N . PRO A 1 422 ? -5.251 8.825 -14.853 1.00 84.00 422 PRO A N 1
ATOM 3073 C CA . PRO A 1 422 ? -5.278 7.438 -15.317 1.00 84.00 422 PRO A CA 1
ATOM 3074 C C . PRO A 1 422 ? -4.557 6.483 -14.354 1.00 84.00 422 PRO A C 1
ATOM 3076 O O . PRO A 1 422 ? -4.945 5.322 -14.240 1.00 84.00 422 PRO A O 1
ATOM 3079 N N . GLU A 1 423 ? -3.562 6.981 -13.619 1.00 78.62 423 GLU A N 1
ATOM 3080 C CA . GLU A 1 423 ? -2.837 6.231 -12.591 1.00 78.62 423 GLU A CA 1
ATOM 3081 C C . GLU A 1 423 ? -3.715 5.965 -11.366 1.00 78.62 423 GLU A C 1
ATOM 3083 O O . GLU A 1 423 ? -3.850 4.820 -10.945 1.00 78.62 423 GLU A O 1
ATOM 3088 N N . VAL A 1 424 ? -4.388 6.995 -10.835 1.00 78.81 424 VAL A N 1
ATOM 3089 C CA . VAL A 1 424 ? -5.231 6.843 -9.636 1.00 78.81 424 VAL A CA 1
ATOM 3090 C C . VAL A 1 424 ? -6.486 6.017 -9.937 1.00 78.81 424 VAL A C 1
ATOM 3092 O O . VAL A 1 424 ? -6.984 5.300 -9.072 1.00 78.81 424 VAL A O 1
ATOM 3095 N N . LEU A 1 425 ? -6.985 6.066 -11.175 1.00 80.38 425 LEU A N 1
ATOM 3096 C CA . LEU A 1 425 ? -8.083 5.216 -11.633 1.00 80.38 425 LEU A CA 1
ATOM 3097 C C . LEU A 1 425 ? -7.649 3.767 -11.934 1.00 80.38 425 LEU A C 1
ATOM 3099 O O . LEU A 1 425 ? -8.506 2.943 -12.224 1.00 80.38 425 LEU A O 1
ATOM 3103 N N . GLY A 1 426 ? -6.356 3.433 -11.886 1.00 82.19 426 GLY A N 1
ATOM 3104 C CA . GLY A 1 426 ? -5.855 2.090 -12.207 1.00 82.19 426 GLY A CA 1
ATOM 3105 C C . GLY A 1 426 ? -5.851 1.752 -13.705 1.00 82.19 426 GLY A C 1
ATOM 3106 O O . GLY A 1 426 ? -5.525 0.626 -14.077 1.00 82.19 426 GLY A O 1
ATOM 3107 N N . ILE A 1 427 ? -6.177 2.711 -14.581 1.00 88.06 427 ILE A N 1
ATOM 3108 C CA . ILE A 1 427 ? -6.183 2.536 -16.044 1.00 88.06 427 ILE A CA 1
ATOM 3109 C C . ILE A 1 427 ? -4.762 2.242 -16.535 1.00 88.06 427 ILE A C 1
ATOM 3111 O O . ILE A 1 427 ? -4.565 1.328 -17.335 1.00 88.06 427 ILE A O 1
ATOM 3115 N N . SER A 1 428 ? -3.768 2.970 -16.009 1.00 87.38 428 SER A N 1
ATOM 3116 C CA . SER A 1 428 ? -2.354 2.728 -16.321 1.00 87.38 428 SER A CA 1
ATOM 3117 C C . SER A 1 428 ? -1.921 1.318 -15.908 1.00 87.38 428 SER A C 1
ATOM 3119 O O . SER A 1 428 ? -1.321 0.615 -16.712 1.00 87.38 428 SER A O 1
ATOM 3121 N N . ALA A 1 429 ? -2.296 0.861 -14.707 1.00 83.38 429 ALA A N 1
ATOM 3122 C CA . ALA A 1 429 ? -1.987 -0.491 -14.233 1.00 83.38 429 ALA A CA 1
ATOM 3123 C C . ALA A 1 429 ? -2.668 -1.582 -15.089 1.00 83.38 429 ALA A C 1
ATOM 3125 O O . ALA A 1 429 ? -2.069 -2.621 -15.373 1.00 83.38 429 ALA A O 1
ATOM 3126 N N . GLY A 1 430 ? -3.886 -1.320 -15.581 1.00 88.38 430 GLY A N 1
ATOM 3127 C CA . GLY A 1 430 ? -4.573 -2.178 -16.551 1.00 88.38 430 GLY A CA 1
ATOM 3128 C C . GLY A 1 430 ? -3.816 -2.299 -17.870 1.00 88.38 430 GLY A C 1
ATOM 3129 O O . GLY A 1 430 ? -3.643 -3.407 -18.381 1.00 88.38 430 GLY A O 1
ATOM 3130 N N . ALA A 1 431 ? -3.301 -1.182 -18.393 1.00 89.44 431 ALA A N 1
ATOM 3131 C CA . ALA A 1 431 ? -2.442 -1.196 -19.572 1.00 89.44 431 ALA A CA 1
ATOM 3132 C C . ALA A 1 431 ? -1.149 -1.985 -19.326 1.00 89.44 431 ALA A C 1
ATOM 3134 O O . ALA A 1 431 ? -0.768 -2.793 -20.173 1.00 89.44 431 ALA A O 1
ATOM 3135 N N . THR A 1 432 ? -0.515 -1.810 -18.161 1.00 87.25 432 THR A N 1
ATOM 3136 C CA . THR A 1 432 ? 0.695 -2.548 -17.771 1.00 87.25 432 THR A CA 1
ATOM 3137 C C . THR A 1 432 ? 0.468 -4.052 -17.800 1.00 87.25 432 THR A C 1
ATOM 3139 O O . THR A 1 432 ? 1.267 -4.777 -18.389 1.00 87.25 432 THR A O 1
ATOM 3142 N N . ILE A 1 433 ? -0.633 -4.540 -17.221 1.00 87.38 433 ILE A N 1
ATOM 3143 C CA . ILE A 1 433 ? -0.960 -5.970 -17.266 1.00 87.38 433 ILE A CA 1
ATOM 3144 C C . ILE A 1 433 ? -1.264 -6.432 -18.681 1.00 87.38 433 ILE A C 1
ATOM 3146 O O . ILE A 1 433 ? -0.813 -7.507 -19.058 1.00 87.38 433 ILE A O 1
ATOM 3150 N N . GLY A 1 434 ? -1.960 -5.629 -19.486 1.00 89.75 434 GLY A N 1
ATOM 3151 C CA . GLY A 1 434 ? -2.161 -5.932 -20.901 1.00 89.75 434 GLY A CA 1
ATOM 3152 C C . GLY A 1 434 ? -0.831 -6.147 -21.629 1.00 89.75 434 GLY A C 1
ATOM 3153 O O . GLY A 1 434 ? -0.590 -7.209 -22.200 1.00 89.75 434 GLY A O 1
ATOM 3154 N N . VAL A 1 435 ? 0.081 -5.177 -21.542 1.00 88.06 435 VAL A N 1
ATOM 3155 C CA . VAL A 1 435 ? 1.429 -5.269 -22.131 1.00 88.06 435 VAL A CA 1
ATOM 3156 C C . VAL A 1 435 ? 2.205 -6.460 -21.567 1.00 88.06 435 VAL A C 1
ATOM 3158 O O . VAL A 1 435 ? 2.879 -7.167 -22.314 1.00 88.06 435 VAL A O 1
ATOM 3161 N N . THR A 1 436 ? 2.073 -6.726 -20.269 1.00 86.50 436 THR A N 1
ATOM 3162 C CA . THR A 1 436 ? 2.697 -7.879 -19.617 1.00 86.50 436 THR A CA 1
ATOM 3163 C C . THR A 1 436 ? 2.160 -9.187 -20.196 1.00 86.50 436 THR A C 1
ATOM 3165 O O . THR A 1 436 ? 2.938 -10.032 -20.620 1.00 86.50 436 THR A O 1
ATOM 3168 N N . LEU A 1 437 ? 0.845 -9.342 -20.339 1.00 87.88 437 LEU A N 1
ATOM 3169 C CA . LEU A 1 437 ? 0.246 -10.508 -20.990 1.00 87.88 437 LEU A CA 1
ATOM 3170 C C . LEU A 1 437 ? 0.750 -10.674 -22.427 1.00 87.88 437 LEU A C 1
ATOM 3172 O O . LEU A 1 437 ? 1.064 -11.793 -22.819 1.00 87.88 437 LEU A O 1
ATOM 3176 N N . ALA A 1 438 ? 0.914 -9.590 -23.191 1.00 88.38 438 ALA A N 1
ATOM 3177 C CA . ALA A 1 438 ? 1.511 -9.672 -24.524 1.00 88.38 438 ALA A CA 1
ATOM 3178 C C . ALA A 1 438 ? 2.954 -10.205 -24.486 1.00 88.38 438 ALA A C 1
ATOM 3180 O O . ALA A 1 438 ? 3.310 -11.037 -25.315 1.00 88.38 438 ALA A O 1
ATOM 3181 N N . LEU A 1 439 ? 3.772 -9.761 -23.526 1.00 85.94 439 LEU A N 1
ATOM 3182 C CA . LEU A 1 439 ? 5.159 -10.218 -23.350 1.00 85.94 439 LEU A CA 1
ATOM 3183 C C . LEU A 1 439 ? 5.265 -11.693 -22.936 1.00 85.94 439 LEU A C 1
ATOM 3185 O O . LEU A 1 439 ? 6.231 -12.371 -23.287 1.00 85.94 439 LEU A O 1
ATOM 3189 N N . PHE A 1 440 ? 4.301 -12.196 -22.166 1.00 84.12 440 PHE A N 1
ATOM 3190 C CA . PHE A 1 440 ? 4.317 -13.578 -21.685 1.00 84.12 440 PHE A CA 1
ATOM 3191 C C . PHE A 1 440 ? 3.648 -14.556 -22.661 1.00 84.12 440 PHE A C 1
ATOM 3193 O O . PHE A 1 440 ? 4.144 -15.670 -22.823 1.00 84.12 440 PHE A O 1
ATOM 3200 N N . LEU A 1 441 ? 2.575 -14.144 -23.344 1.00 86.81 441 LEU A N 1
ATOM 3201 C CA . LEU A 1 441 ? 1.805 -14.999 -24.256 1.00 86.81 441 LEU A CA 1
ATOM 3202 C C . LEU A 1 441 ? 2.365 -15.036 -25.682 1.00 86.81 441 LEU A C 1
ATOM 3204 O O . LEU A 1 441 ? 2.186 -16.038 -26.372 1.00 86.81 441 LEU A O 1
ATOM 3208 N N . LEU A 1 442 ? 3.014 -13.963 -26.149 1.00 85.81 442 LEU A N 1
ATOM 3209 C CA . LEU A 1 442 ? 3.519 -13.876 -27.520 1.00 85.81 442 LEU A CA 1
ATOM 3210 C C . LEU A 1 442 ? 5.048 -14.034 -27.558 1.00 85.81 442 LEU A C 1
ATOM 3212 O O . LEU A 1 442 ? 5.748 -13.326 -26.837 1.00 85.81 442 LEU A O 1
ATOM 3216 N N . PRO A 1 443 ? 5.597 -14.885 -28.448 1.00 75.56 443 PRO A N 1
ATOM 3217 C CA . PRO A 1 443 ? 7.047 -15.036 -28.618 1.00 75.56 443 PRO A CA 1
ATOM 3218 C C . PRO A 1 443 ? 7.755 -13.748 -29.065 1.00 75.56 443 PRO A C 1
ATOM 3220 O O . PRO A 1 443 ? 8.912 -13.527 -28.721 1.00 75.56 443 PRO A O 1
ATOM 3223 N N . ALA A 1 444 ? 7.058 -12.894 -29.824 1.00 75.81 444 ALA A N 1
ATOM 3224 C CA . ALA A 1 444 ? 7.538 -11.592 -30.274 1.00 75.81 444 ALA A CA 1
ATOM 3225 C C . ALA A 1 444 ? 6.425 -10.544 -30.130 1.00 75.81 444 ALA A C 1
ATOM 3227 O O . ALA A 1 444 ? 5.581 -10.371 -31.012 1.00 75.81 444 ALA A O 1
ATOM 3228 N N . SER A 1 445 ? 6.408 -9.826 -29.005 1.00 73.50 445 SER A N 1
ATOM 3229 C CA . SER A 1 445 ? 5.474 -8.716 -28.807 1.00 73.50 445 SER A CA 1
ATOM 3230 C C . SER A 1 445 ? 5.964 -7.475 -29.570 1.00 73.50 445 SER A C 1
ATOM 3232 O O . SER A 1 445 ? 6.747 -6.678 -29.050 1.00 73.50 445 SER A O 1
ATOM 3234 N N . GLY A 1 446 ? 5.532 -7.309 -30.820 1.00 80.88 446 GLY A N 1
ATOM 3235 C CA . GLY A 1 446 ? 5.735 -6.059 -31.559 1.00 80.88 446 GLY A CA 1
ATOM 3236 C C . GLY A 1 446 ? 4.950 -4.889 -30.946 1.00 80.88 446 GLY A C 1
ATOM 3237 O O . GLY A 1 446 ? 4.049 -5.090 -30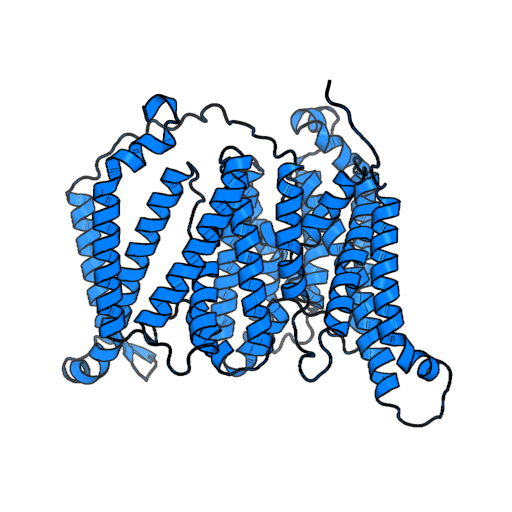.130 1.00 80.88 446 GLY A O 1
ATOM 3238 N N . VAL A 1 447 ? 5.241 -3.656 -31.379 1.00 78.44 447 VAL A N 1
ATOM 3239 C CA . VAL A 1 447 ? 4.578 -2.428 -30.883 1.00 78.44 447 VAL A CA 1
ATOM 3240 C C . VAL A 1 447 ? 3.053 -2.509 -31.011 1.00 78.44 447 VAL A C 1
ATOM 3242 O O . VAL A 1 447 ? 2.337 -2.149 -30.084 1.00 78.44 447 VAL A O 1
ATOM 3245 N N . VAL A 1 448 ? 2.548 -3.047 -32.124 1.00 84.31 448 VAL A N 1
ATOM 3246 C CA . VAL A 1 448 ? 1.104 -3.205 -32.366 1.00 84.31 448 VAL A CA 1
ATOM 3247 C C . VAL A 1 448 ? 0.462 -4.152 -31.350 1.00 84.31 448 VAL A C 1
ATOM 3249 O O . VAL A 1 448 ? -0.605 -3.848 -30.825 1.00 84.31 448 VAL A O 1
ATOM 3252 N N . ALA A 1 449 ? 1.121 -5.267 -31.024 1.00 86.88 449 ALA A N 1
ATOM 3253 C CA . ALA A 1 449 ? 0.621 -6.210 -30.028 1.00 86.88 449 ALA A CA 1
ATOM 3254 C C . ALA A 1 449 ? 0.617 -5.585 -28.626 1.00 86.88 449 ALA A C 1
ATOM 3256 O O . ALA A 1 449 ? -0.377 -5.687 -27.913 1.00 86.88 449 ALA A O 1
ATOM 3257 N N . GLN A 1 450 ? 1.690 -4.880 -28.254 1.00 85.06 450 GLN A N 1
ATOM 3258 C CA . GLN A 1 450 ? 1.770 -4.181 -26.968 1.00 85.06 450 GLN A CA 1
ATOM 3259 C C . GLN A 1 450 ? 0.697 -3.089 -26.846 1.00 85.06 450 GLN A C 1
ATOM 3261 O O . GLN A 1 450 ? 0.030 -3.008 -25.817 1.00 85.06 450 GLN A O 1
ATOM 3266 N N . LEU A 1 451 ? 0.467 -2.299 -27.901 1.00 84.19 451 LEU A N 1
ATOM 3267 C CA . LEU A 1 451 ? -0.602 -1.295 -27.938 1.00 84.19 451 LEU A CA 1
ATOM 3268 C C . LEU A 1 451 ? -1.996 -1.930 -27.879 1.00 84.19 451 LEU A C 1
ATOM 3270 O O . LEU A 1 451 ? -2.853 -1.436 -27.153 1.00 84.19 451 LEU A O 1
ATOM 3274 N N . GLY A 1 452 ? -2.224 -3.026 -28.607 1.00 89.12 452 GLY A N 1
ATOM 3275 C CA . GLY A 1 452 ? -3.509 -3.726 -28.627 1.00 89.12 452 GLY A CA 1
ATOM 3276 C C . GLY A 1 452 ? -3.863 -4.332 -27.270 1.00 89.12 452 GLY A C 1
ATOM 3277 O O . GLY A 1 452 ? -4.925 -4.045 -26.720 1.00 89.12 452 GLY A O 1
ATOM 3278 N N . PHE A 1 453 ? -2.954 -5.118 -26.690 1.00 92.25 453 PHE A N 1
ATOM 3279 C CA . PHE A 1 453 ? -3.164 -5.714 -25.371 1.00 92.25 453 PHE A CA 1
ATOM 3280 C C . PHE A 1 453 ? -3.199 -4.660 -24.259 1.00 92.25 453 PHE A C 1
ATOM 3282 O O . PHE A 1 453 ? -4.045 -4.747 -23.371 1.00 92.25 453 PHE A O 1
ATOM 3289 N N . GLY A 1 454 ? -2.325 -3.649 -24.308 1.00 90.31 454 GLY A N 1
ATOM 3290 C CA . GLY A 1 454 ? -2.347 -2.532 -23.362 1.00 90.31 454 GLY A CA 1
ATOM 3291 C C . GLY A 1 454 ? -3.660 -1.747 -23.427 1.00 90.31 454 GLY A C 1
ATOM 3292 O O . GLY A 1 454 ? -4.272 -1.476 -22.396 1.00 90.31 454 GLY A O 1
ATOM 3293 N N . GLY A 1 455 ? -4.150 -1.456 -24.634 1.00 91.12 455 GLY A N 1
ATOM 3294 C CA . GLY A 1 455 ? -5.448 -0.817 -24.851 1.00 91.12 455 GLY A CA 1
ATOM 3295 C C . GLY A 1 455 ? -6.613 -1.659 -24.328 1.00 91.12 455 GLY A C 1
ATOM 3296 O O . GLY A 1 455 ? -7.497 -1.128 -23.657 1.00 91.12 455 GLY A O 1
ATOM 3297 N N . PHE A 1 456 ? -6.588 -2.975 -24.558 1.00 93.50 456 PHE A N 1
ATOM 3298 C CA . PHE A 1 456 ? -7.590 -3.896 -24.019 1.00 93.50 456 PHE A CA 1
ATOM 3299 C C . PHE A 1 456 ? -7.577 -3.931 -22.485 1.00 93.50 456 PHE A C 1
ATOM 3301 O O . PHE A 1 456 ? -8.633 -3.842 -21.863 1.00 93.50 456 PHE A O 1
ATOM 3308 N N . GLY A 1 457 ? -6.395 -3.999 -21.865 1.00 92.25 457 GLY A N 1
ATOM 3309 C CA . GLY A 1 457 ? -6.249 -3.975 -20.409 1.00 92.25 457 GLY A CA 1
ATOM 3310 C C . GLY A 1 457 ? -6.767 -2.676 -19.782 1.00 92.25 457 GLY A C 1
ATOM 3311 O O . GLY A 1 457 ? -7.529 -2.714 -18.814 1.00 92.25 457 GLY A O 1
ATOM 3312 N N . ALA A 1 458 ? -6.436 -1.525 -20.374 1.00 91.06 458 ALA A N 1
ATOM 3313 C CA . ALA A 1 458 ? -6.964 -0.224 -19.958 1.00 91.06 458 ALA A CA 1
ATOM 3314 C C . ALA A 1 458 ? -8.495 -0.140 -20.102 1.00 91.06 458 ALA A C 1
ATOM 3316 O O . ALA A 1 458 ? -9.184 0.339 -19.196 1.00 91.06 458 ALA A O 1
ATOM 3317 N N . LEU A 1 459 ? -9.039 -0.634 -21.219 1.00 92.44 459 LEU A N 1
ATOM 3318 C CA . LEU A 1 459 ? -10.477 -0.650 -21.483 1.00 92.44 459 LEU A CA 1
ATOM 3319 C C . LEU A 1 459 ? -11.224 -1.573 -20.513 1.00 92.44 459 LEU A C 1
ATOM 3321 O O . LEU A 1 459 ? -12.277 -1.193 -20.008 1.00 92.44 459 LEU A O 1
ATOM 3325 N N . ALA A 1 460 ? -10.667 -2.741 -20.192 1.00 91.75 460 ALA A N 1
ATOM 3326 C CA . ALA A 1 460 ? -11.237 -3.654 -19.206 1.00 91.75 460 ALA A CA 1
ATOM 3327 C C . ALA A 1 460 ? -11.361 -2.986 -17.827 1.00 91.75 460 ALA A C 1
ATOM 3329 O O . ALA A 1 460 ? -12.427 -3.042 -17.212 1.00 91.75 460 ALA A O 1
ATOM 3330 N N . VAL A 1 461 ? -10.317 -2.282 -17.369 1.00 89.31 461 VAL A N 1
ATOM 3331 C CA . VAL A 1 461 ? -10.370 -1.515 -16.113 1.00 89.31 461 VAL A CA 1
ATOM 3332 C C . VAL A 1 461 ? -11.442 -0.427 -16.173 1.00 89.31 461 VAL A C 1
ATOM 3334 O O . VAL A 1 461 ? -12.245 -0.310 -15.246 1.00 89.31 461 VAL A O 1
ATOM 3337 N N . LEU A 1 462 ? -11.515 0.330 -17.271 1.00 87.44 462 LEU A N 1
ATOM 3338 C CA . LEU A 1 462 ? -12.521 1.379 -17.442 1.00 87.44 462 LEU A CA 1
ATOM 3339 C C . LEU A 1 462 ? -13.953 0.820 -17.397 1.00 87.44 462 LEU A C 1
ATOM 3341 O O . LEU A 1 462 ? -14.817 1.408 -16.747 1.00 87.44 462 LEU A O 1
ATOM 3345 N N . VAL A 1 463 ? -14.199 -0.333 -18.028 1.00 89.94 463 VAL A N 1
ATOM 3346 C CA . VAL A 1 463 ? -15.494 -1.029 -17.985 1.00 89.94 463 VAL A CA 1
ATOM 3347 C C . VAL A 1 463 ? -15.846 -1.433 -16.556 1.00 89.94 463 VAL A C 1
ATOM 3349 O O . VAL A 1 463 ? -16.968 -1.188 -16.118 1.00 89.94 463 VAL A O 1
ATOM 3352 N N . VAL A 1 464 ? -14.903 -1.993 -15.793 1.00 86.94 464 VAL A N 1
ATOM 3353 C CA . VAL A 1 464 ? -15.150 -2.353 -14.387 1.00 86.94 464 VAL A CA 1
ATOM 3354 C C . VAL A 1 464 ? -15.495 -1.110 -13.564 1.00 86.94 464 VAL A C 1
ATOM 3356 O O . VAL A 1 464 ? -16.497 -1.112 -12.847 1.00 86.94 464 VAL A O 1
ATOM 3359 N N . ILE A 1 465 ? -14.731 -0.024 -13.705 1.00 84.31 465 ILE A N 1
ATOM 3360 C CA . ILE A 1 465 ? -15.013 1.247 -13.020 1.00 84.31 465 ILE A CA 1
ATOM 3361 C C . ILE A 1 465 ? -16.408 1.759 -13.380 1.00 84.31 465 ILE A C 1
ATOM 3363 O O . ILE A 1 465 ? -17.158 2.162 -12.492 1.00 84.31 465 ILE A O 1
ATOM 3367 N N . PHE A 1 466 ? -16.783 1.699 -14.658 1.00 83.44 466 PHE A N 1
ATOM 3368 C CA . PHE A 1 466 ? -18.101 2.113 -15.123 1.00 83.44 466 PHE A CA 1
ATOM 3369 C C . PHE A 1 466 ? -19.219 1.257 -14.510 1.00 83.44 466 PHE A C 1
ATOM 3371 O O . PHE A 1 466 ? -20.180 1.803 -13.969 1.00 83.44 466 PHE A O 1
ATOM 3378 N N . LEU A 1 467 ? -19.073 -0.072 -14.494 1.00 85.56 467 LEU A N 1
ATOM 3379 C CA . LEU A 1 467 ? -20.055 -0.998 -13.915 1.00 85.56 467 LEU A CA 1
ATOM 3380 C C . LEU A 1 467 ? -20.287 -0.754 -12.413 1.00 85.56 467 LEU A C 1
ATOM 3382 O O . LEU A 1 467 ? -21.432 -0.757 -11.950 1.00 85.56 467 LEU A O 1
ATOM 3386 N N . PHE A 1 468 ? -19.225 -0.493 -11.646 1.00 79.62 468 PHE A N 1
ATOM 3387 C CA . PHE A 1 468 ? -19.338 -0.100 -10.234 1.00 79.62 468 PHE A CA 1
ATOM 3388 C C . PHE A 1 468 ? -19.852 1.346 -10.064 1.00 79.62 468 PHE A C 1
ATOM 3390 O O . PHE A 1 468 ? -20.570 1.654 -9.103 1.00 79.62 468 PHE A O 1
ATOM 3397 N N . GLY A 1 469 ? -19.548 2.223 -11.023 1.00 74.88 469 GLY A N 1
ATOM 3398 C CA . GLY A 1 469 ? -20.030 3.601 -11.112 1.00 74.88 469 GLY A CA 1
ATOM 3399 C C . GLY A 1 469 ? -21.550 3.699 -11.247 1.00 74.88 469 GLY A C 1
ATOM 3400 O O . GLY A 1 469 ? -22.174 4.467 -10.514 1.00 74.88 469 GLY A O 1
ATOM 3401 N N . ILE A 1 470 ? -22.168 2.846 -12.075 1.00 78.06 470 ILE A N 1
ATOM 3402 C CA . ILE A 1 470 ? -23.626 2.830 -12.303 1.00 78.06 470 ILE A CA 1
ATOM 3403 C C . ILE A 1 470 ? -24.391 2.667 -10.985 1.00 78.06 470 ILE A C 1
ATOM 3405 O O . ILE A 1 470 ? -25.304 3.432 -10.684 1.00 78.06 470 ILE A O 1
ATOM 3409 N N . ARG A 1 471 ? -23.994 1.697 -10.151 1.00 73.38 471 ARG A N 1
ATOM 3410 C CA . ARG A 1 471 ? -24.672 1.427 -8.868 1.00 73.38 471 ARG A CA 1
ATOM 3411 C C . ARG A 1 471 ? -24.471 2.528 -7.832 1.00 73.38 471 ARG A C 1
ATOM 3413 O O . ARG A 1 471 ? -25.226 2.606 -6.866 1.00 73.38 471 ARG A O 1
ATOM 3420 N N . SER A 1 472 ? -23.428 3.338 -7.991 1.00 67.75 472 SER A N 1
ATOM 3421 C CA . SER A 1 472 ? -23.062 4.390 -7.048 1.00 67.75 472 SER A CA 1
ATOM 3422 C C . SER A 1 472 ? -23.496 5.790 -7.485 1.00 67.75 472 SER A C 1
ATOM 3424 O O . SER A 1 472 ? -23.234 6.732 -6.738 1.00 67.75 472 SER A O 1
ATOM 3426 N N . GLY A 1 473 ? -24.159 5.923 -8.641 1.00 69.81 473 GLY A N 1
ATOM 3427 C CA . GLY A 1 473 ? -24.519 7.218 -9.224 1.00 69.81 473 GLY A CA 1
ATOM 3428 C C . GLY A 1 473 ? -23.298 8.041 -9.638 1.00 69.81 473 GLY A C 1
ATOM 3429 O O . GLY A 1 473 ? -23.359 9.262 -9.593 1.00 69.81 473 GLY A O 1
ATOM 3430 N N . PHE A 1 474 ? -22.180 7.376 -9.965 1.00 71.25 474 PHE A N 1
ATOM 3431 C CA . PHE A 1 474 ? -20.894 7.999 -10.304 1.00 71.25 474 PHE A CA 1
ATOM 3432 C C . PHE A 1 474 ? -20.364 8.986 -9.251 1.00 71.25 474 PHE A C 1
ATOM 3434 O O . PHE A 1 474 ? -19.703 9.964 -9.588 1.00 71.25 474 PHE A O 1
ATOM 3441 N N . ALA A 1 475 ? -20.601 8.711 -7.962 1.00 72.94 475 ALA A N 1
ATOM 3442 C CA . ALA A 1 475 ? -19.995 9.490 -6.882 1.00 72.94 475 ALA A CA 1
ATOM 3443 C C . ALA A 1 475 ? -18.453 9.509 -7.039 1.00 72.94 475 ALA A C 1
ATOM 3445 O O . ALA A 1 475 ? -17.842 8.428 -7.011 1.00 72.94 475 ALA A O 1
ATOM 3446 N N . PRO A 1 476 ? -17.809 10.683 -7.195 1.00 70.19 476 PRO A N 1
ATOM 3447 C CA . PRO A 1 476 ? -16.406 10.762 -7.602 1.00 70.19 476 PRO A CA 1
ATOM 3448 C C . PRO A 1 476 ? -15.442 10.058 -6.645 1.00 70.19 476 PRO A C 1
ATOM 3450 O O . PRO A 1 476 ? -14.472 9.443 -7.084 1.00 70.19 476 PRO A O 1
ATOM 3453 N N . GLU A 1 477 ? -15.722 10.074 -5.340 1.00 71.00 477 GLU A N 1
ATOM 3454 C CA . GLU A 1 477 ? -14.915 9.381 -4.337 1.00 71.00 477 GLU A CA 1
ATOM 3455 C C . GLU A 1 477 ? -14.993 7.861 -4.499 1.00 71.00 477 GLU A C 1
ATOM 3457 O O . GLU A 1 477 ? -13.990 7.169 -4.348 1.00 71.00 477 GLU A O 1
ATOM 3462 N N . ARG A 1 478 ? -16.169 7.316 -4.836 1.00 76.00 478 ARG A N 1
ATOM 3463 C CA . ARG A 1 478 ? -16.351 5.869 -5.039 1.00 76.00 478 ARG A CA 1
ATOM 3464 C C . ARG A 1 478 ? -15.693 5.396 -6.326 1.00 76.00 478 ARG A C 1
ATOM 3466 O O . ARG A 1 478 ? -15.101 4.320 -6.334 1.00 76.00 478 ARG A O 1
ATOM 3473 N N . VAL A 1 479 ? -15.774 6.200 -7.383 1.00 77.81 479 VAL A N 1
ATOM 3474 C CA . VAL A 1 479 ? -15.088 5.947 -8.655 1.00 77.81 479 VAL A CA 1
ATOM 3475 C C . VAL A 1 479 ? -13.571 5.932 -8.440 1.00 77.81 479 VAL A C 1
ATOM 3477 O O . VAL A 1 479 ? -12.911 4.974 -8.837 1.00 77.81 479 VAL A O 1
ATOM 3480 N N . LEU A 1 480 ? -13.034 6.922 -7.718 1.00 74.81 480 LEU A N 1
ATOM 3481 C CA . LEU A 1 480 ? -11.609 6.994 -7.389 1.00 74.81 480 LEU A CA 1
ATOM 3482 C C . LEU A 1 480 ? -11.150 5.794 -6.553 1.00 74.81 480 LEU A C 1
ATOM 3484 O O . LEU A 1 480 ? -10.130 5.188 -6.849 1.00 74.81 480 LEU A O 1
ATOM 3488 N N . LEU A 1 481 ? -11.921 5.408 -5.535 1.00 76.06 481 LEU A N 1
ATOM 3489 C CA . LEU A 1 481 ? -11.597 4.258 -4.686 1.00 76.06 481 LEU A CA 1
ATOM 3490 C C . LEU A 1 481 ? -11.666 2.932 -5.423 1.00 76.06 481 LEU A C 1
ATOM 3492 O O . LEU A 1 481 ? -10.861 2.046 -5.153 1.00 76.06 481 LEU A O 1
ATOM 3496 N N . THR A 1 482 ? -12.621 2.806 -6.344 1.00 82.00 482 THR A N 1
ATOM 3497 C CA . THR A 1 482 ? -12.701 1.645 -7.228 1.00 82.00 482 THR A CA 1
ATOM 3498 C C . THR A 1 482 ? -11.425 1.549 -8.054 1.00 82.00 482 THR A C 1
ATOM 3500 O O . THR A 1 482 ? -10.807 0.491 -8.105 1.00 82.00 482 THR A O 1
ATOM 3503 N N . GLY A 1 483 ? -10.985 2.677 -8.614 1.00 82.75 483 GLY A N 1
ATOM 3504 C CA . GLY A 1 483 ? -9.734 2.776 -9.351 1.00 82.75 483 GLY A CA 1
ATOM 3505 C C . GLY A 1 483 ? -8.489 2.452 -8.524 1.00 82.75 483 GLY A C 1
ATOM 3506 O O . GLY A 1 483 ? -7.698 1.620 -8.946 1.00 82.75 483 GLY A O 1
ATOM 3507 N N . ILE A 1 484 ? -8.350 3.017 -7.320 1.00 79.81 484 ILE A N 1
ATOM 3508 C CA . ILE A 1 484 ? -7.216 2.746 -6.416 1.00 79.81 484 ILE A CA 1
ATOM 3509 C C . ILE A 1 484 ? -7.172 1.264 -6.023 1.00 79.81 484 ILE A C 1
ATOM 3511 O O . ILE A 1 484 ? -6.101 0.661 -6.001 1.00 79.81 484 ILE A O 1
ATOM 3515 N N . ALA A 1 485 ? -8.329 0.664 -5.723 1.00 82.44 485 ALA A N 1
ATOM 3516 C CA . ALA A 1 485 ? -8.417 -0.755 -5.393 1.00 82.44 485 ALA A CA 1
ATOM 3517 C C . ALA A 1 485 ? -7.981 -1.625 -6.578 1.00 82.44 485 ALA A C 1
ATOM 3519 O O . ALA A 1 485 ? -7.136 -2.502 -6.417 1.00 82.44 485 ALA A O 1
ATOM 3520 N N . LEU A 1 486 ? -8.521 -1.358 -7.772 1.00 83.25 486 LEU A N 1
ATOM 3521 C CA . LEU A 1 486 ? -8.147 -2.078 -8.987 1.00 83.25 486 LEU A CA 1
ATOM 3522 C C . LEU A 1 486 ? -6.664 -1.887 -9.310 1.00 83.25 486 LEU A C 1
ATOM 3524 O O . LEU A 1 486 ? -5.977 -2.875 -9.524 1.00 83.25 486 LEU A O 1
ATOM 3528 N N . GLY A 1 487 ? -6.152 -0.657 -9.272 1.00 83.81 487 GLY A N 1
ATOM 3529 C CA . GLY A 1 487 ? -4.742 -0.352 -9.512 1.00 83.81 487 GLY A CA 1
ATOM 3530 C C . GLY A 1 487 ? -3.821 -1.157 -8.601 1.00 83.81 487 GLY A C 1
ATOM 3531 O O . GLY A 1 487 ? -2.956 -1.870 -9.091 1.00 83.81 487 GLY A O 1
ATOM 3532 N N . ALA A 1 488 ? -4.090 -1.167 -7.295 1.00 80.81 488 ALA A N 1
ATOM 3533 C CA . ALA A 1 488 ? -3.286 -1.936 -6.351 1.00 80.81 488 ALA A CA 1
ATOM 3534 C C . ALA A 1 488 ? -3.379 -3.463 -6.554 1.00 80.81 488 ALA A C 1
ATOM 3536 O O . ALA A 1 488 ? -2.402 -4.170 -6.319 1.00 80.81 488 ALA A O 1
ATOM 3537 N N . MET A 1 489 ? -4.529 -3.985 -6.998 1.00 84.62 489 MET A N 1
ATOM 3538 C CA . MET A 1 489 ? -4.684 -5.401 -7.372 1.00 84.62 489 MET A CA 1
ATOM 3539 C C . MET A 1 489 ? -3.820 -5.762 -8.588 1.00 84.62 489 MET A C 1
ATOM 3541 O O . MET A 1 489 ? -3.223 -6.840 -8.658 1.00 84.62 489 MET A O 1
ATOM 3545 N N . LEU A 1 490 ? -3.767 -4.855 -9.560 1.00 82.00 490 LEU A N 1
ATOM 3546 C CA . LEU A 1 490 ? -2.994 -5.014 -10.783 1.00 82.00 490 LEU A CA 1
ATOM 3547 C C . LEU A 1 490 ? -1.487 -4.877 -10.483 1.00 82.00 490 LEU A C 1
ATOM 3549 O O . LEU A 1 490 ? -0.712 -5.746 -10.875 1.00 82.00 490 LEU A O 1
ATOM 3553 N N . ASP A 1 491 ? -1.080 -3.891 -9.679 1.00 80.00 491 ASP A N 1
ATOM 3554 C CA . ASP A 1 491 ? 0.303 -3.741 -9.201 1.00 80.00 491 ASP A CA 1
ATOM 3555 C C . ASP A 1 491 ? 0.770 -4.976 -8.421 1.00 80.00 491 ASP A C 1
ATOM 3557 O O . ASP A 1 491 ? 1.860 -5.493 -8.663 1.00 80.00 491 ASP A O 1
ATOM 3561 N N . ALA A 1 492 ? -0.088 -5.526 -7.557 1.00 82.62 492 ALA A N 1
ATOM 3562 C CA . ALA A 1 492 ? 0.178 -6.776 -6.854 1.00 82.62 492 ALA A CA 1
ATOM 3563 C C . ALA A 1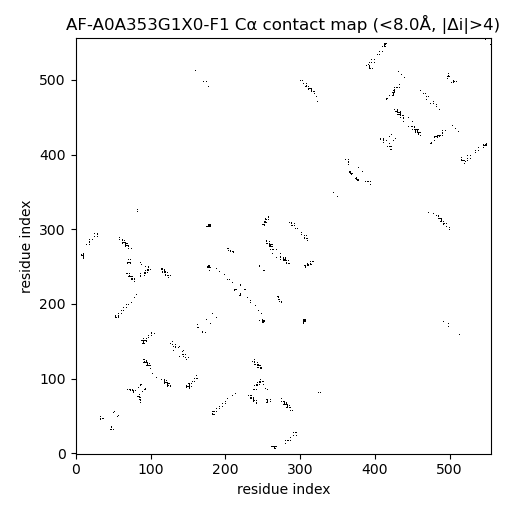 492 ? 0.427 -7.957 -7.801 1.00 82.62 492 ALA A C 1
ATOM 3565 O O . ALA A 1 492 ? 1.330 -8.760 -7.568 1.00 82.62 492 ALA A O 1
ATOM 3566 N N . SER A 1 493 ? -0.342 -8.056 -8.887 1.00 81.44 493 SER A N 1
ATOM 3567 C CA . SER A 1 493 ? -0.155 -9.110 -9.893 1.00 81.44 493 SER A CA 1
ATOM 3568 C C . SER A 1 493 ? 1.213 -8.987 -10.572 1.00 81.44 493 SER A C 1
ATOM 3570 O O . SER A 1 493 ? 1.879 -9.990 -10.827 1.00 81.44 493 SER A O 1
ATOM 3572 N N . ILE A 1 494 ? 1.673 -7.755 -10.806 1.00 77.62 494 ILE A N 1
ATOM 3573 C CA . ILE A 1 494 ? 2.999 -7.497 -11.370 1.00 77.62 494 ILE A CA 1
ATOM 3574 C C . ILE A 1 494 ? 4.101 -7.816 -10.352 1.00 77.62 494 ILE A C 1
ATOM 3576 O O . ILE A 1 494 ? 5.096 -8.438 -10.717 1.00 77.62 494 ILE A O 1
ATOM 3580 N N . SER A 1 495 ? 3.919 -7.480 -9.072 1.00 78.50 495 SER A N 1
ATOM 3581 C CA . SER A 1 495 ? 4.846 -7.874 -8.001 1.00 78.50 495 SER A CA 1
ATOM 3582 C C . SER A 1 495 ? 4.968 -9.395 -7.848 1.00 78.50 495 SER A C 1
ATOM 3584 O O . SER A 1 495 ? 6.055 -9.900 -7.574 1.00 78.50 495 SER A O 1
ATOM 3586 N N . VAL A 1 496 ? 3.882 -10.141 -8.066 1.00 79.19 496 VAL A N 1
ATOM 3587 C CA . VAL A 1 496 ? 3.897 -11.612 -8.099 1.00 79.19 496 VAL A CA 1
ATOM 3588 C C . VAL A 1 496 ? 4.694 -12.126 -9.299 1.00 79.19 496 VAL A C 1
ATOM 3590 O O . VAL A 1 496 ? 5.551 -12.988 -9.128 1.00 79.19 496 VAL A O 1
ATOM 3593 N N . LEU A 1 497 ? 4.479 -11.566 -10.495 1.00 77.38 497 LEU A N 1
ATOM 3594 C CA . LEU A 1 497 ? 5.251 -11.922 -11.693 1.00 77.38 497 LEU A CA 1
ATOM 3595 C C . LEU A 1 497 ? 6.745 -11.618 -11.524 1.00 77.38 497 LEU A C 1
ATOM 3597 O O . LEU A 1 497 ? 7.584 -12.453 -11.851 1.00 77.38 497 LEU A O 1
ATOM 3601 N N . ALA A 1 498 ? 7.078 -10.466 -10.945 1.00 74.62 498 ALA A N 1
ATOM 3602 C CA . ALA A 1 498 ? 8.433 -10.074 -10.563 1.00 74.62 498 ALA A CA 1
ATOM 3603 C C . ALA A 1 498 ? 9.140 -11.099 -9.666 1.00 74.62 498 ALA A C 1
ATOM 3605 O O . ALA A 1 498 ? 10.334 -11.346 -9.826 1.00 74.62 498 ALA A O 1
ATOM 3606 N N . ALA A 1 499 ? 8.404 -11.720 -8.746 1.00 74.12 499 ALA A N 1
ATOM 3607 C CA . ALA A 1 499 ? 8.947 -12.689 -7.803 1.00 74.12 499 ALA A CA 1
ATOM 3608 C C . ALA A 1 499 ? 9.208 -14.081 -8.408 1.00 74.12 499 ALA A C 1
ATOM 3610 O O . ALA A 1 499 ? 9.857 -14.906 -7.769 1.00 74.12 499 ALA A O 1
ATOM 3611 N N . THR A 1 500 ? 8.743 -14.353 -9.634 1.00 73.94 500 THR A N 1
ATOM 3612 C CA . THR A 1 500 ? 8.976 -15.645 -10.312 1.00 73.94 500 THR A CA 1
ATOM 3613 C C . THR A 1 500 ? 10.427 -15.848 -10.757 1.00 73.94 500 THR A C 1
ATOM 3615 O O . THR A 1 500 ? 10.828 -16.979 -11.021 1.00 73.94 500 THR A O 1
ATOM 3618 N N . GLY A 1 501 ? 11.217 -14.772 -10.844 1.00 70.38 501 GLY A N 1
ATOM 3619 C CA . GLY A 1 501 ? 12.591 -14.814 -11.350 1.00 70.38 501 GLY A CA 1
ATOM 3620 C C . GLY A 1 501 ? 12.703 -14.881 -12.878 1.00 70.38 501 GLY A C 1
ATOM 3621 O O . GLY A 1 501 ? 13.812 -15.023 -13.391 1.00 70.38 501 GLY A O 1
ATOM 3622 N N . ASP A 1 502 ? 11.593 -14.762 -13.616 1.00 76.94 502 ASP A N 1
ATOM 3623 C CA . ASP A 1 502 ? 11.612 -14.700 -15.081 1.00 76.94 502 ASP A CA 1
ATOM 3624 C C . ASP A 1 502 ? 12.340 -13.420 -15.561 1.00 76.94 502 ASP A C 1
ATOM 3626 O O . ASP A 1 502 ? 11.967 -12.312 -15.153 1.00 76.94 502 ASP A O 1
ATOM 3630 N N . PRO A 1 503 ? 13.342 -13.515 -16.460 1.00 76.00 503 PRO A N 1
ATOM 3631 C CA . PRO A 1 503 ? 13.997 -12.349 -17.058 1.00 76.00 503 PRO A CA 1
ATOM 3632 C C . PRO A 1 503 ? 13.030 -11.347 -17.711 1.00 76.00 503 PRO A C 1
ATOM 3634 O O . PRO A 1 503 ? 13.291 -10.142 -17.720 1.00 76.00 503 PRO A O 1
ATOM 3637 N N . ARG A 1 504 ? 11.883 -11.807 -18.227 1.00 78.94 504 ARG A N 1
ATOM 3638 C CA . ARG A 1 504 ? 10.826 -10.947 -18.785 1.00 78.94 504 ARG A CA 1
ATOM 3639 C C . ARG A 1 504 ? 10.198 -10.056 -17.719 1.00 78.94 504 ARG A C 1
ATOM 3641 O O . ARG A 1 504 ? 9.792 -8.939 -18.029 1.00 78.94 504 ARG A O 1
ATOM 3648 N N . ALA A 1 505 ? 10.161 -10.490 -16.462 1.00 74.94 505 ALA A N 1
ATOM 3649 C CA . ALA A 1 505 ? 9.644 -9.675 -15.371 1.00 74.94 505 ALA A CA 1
ATOM 3650 C C . ALA A 1 505 ? 10.544 -8.457 -15.088 1.00 74.94 505 ALA A C 1
ATOM 3652 O O . ALA A 1 505 ? 10.036 -7.379 -14.780 1.00 74.94 505 ALA A O 1
ATOM 3653 N N . MET A 1 506 ? 11.860 -8.570 -15.308 1.00 72.12 506 MET A N 1
ATOM 3654 C CA . MET A 1 506 ? 12.774 -7.418 -15.264 1.00 72.12 506 MET A CA 1
ATOM 3655 C C . MET A 1 506 ? 12.483 -6.414 -16.388 1.00 72.12 506 MET A C 1
ATOM 3657 O O . MET A 1 506 ? 12.548 -5.205 -16.163 1.00 72.12 506 MET A O 1
ATOM 3661 N N . MET A 1 507 ? 12.096 -6.885 -17.582 1.00 76.19 507 MET A N 1
ATOM 3662 C CA . MET A 1 507 ? 11.648 -5.994 -18.663 1.00 76.19 507 MET A CA 1
ATOM 3663 C C . MET A 1 507 ? 10.364 -5.249 -18.277 1.00 76.19 507 MET A C 1
ATOM 3665 O O . MET A 1 507 ? 10.239 -4.059 -18.563 1.00 76.19 507 MET A O 1
ATOM 3669 N N . VAL A 1 508 ? 9.432 -5.922 -17.592 1.00 77.12 508 VAL A N 1
ATOM 3670 C CA . VAL A 1 508 ? 8.209 -5.292 -17.066 1.00 77.12 508 VAL A CA 1
ATOM 3671 C C . VAL A 1 508 ? 8.548 -4.233 -16.015 1.00 77.12 508 VAL A C 1
ATOM 3673 O O . VAL A 1 508 ? 8.016 -3.131 -16.097 1.00 77.12 508 VAL A O 1
ATOM 3676 N N . MET A 1 509 ? 9.476 -4.501 -15.088 1.00 72.50 509 MET A N 1
ATOM 3677 C CA . MET A 1 509 ? 9.929 -3.507 -14.101 1.00 72.50 509 MET A CA 1
ATOM 3678 C C . MET A 1 509 ? 10.547 -2.264 -14.757 1.00 72.50 509 MET A C 1
ATOM 3680 O O . MET A 1 509 ? 10.208 -1.139 -14.391 1.00 72.50 509 MET A O 1
ATOM 3684 N N . GLN A 1 510 ? 11.424 -2.447 -15.751 1.00 72.06 510 GLN A N 1
ATOM 3685 C CA . GLN A 1 510 ? 12.012 -1.331 -16.507 1.00 72.06 510 GLN A CA 1
ATOM 3686 C C . GLN A 1 510 ? 10.959 -0.543 -17.296 1.00 72.06 510 GLN A C 1
ATOM 3688 O O . GLN A 1 510 ? 11.088 0.667 -17.478 1.00 72.06 510 GLN A O 1
ATOM 3693 N N . TRP A 1 511 ? 9.907 -1.213 -17.769 1.00 75.75 511 TRP A N 1
ATOM 3694 C CA . TRP A 1 511 ? 8.794 -0.554 -18.443 1.00 75.75 511 TRP A CA 1
ATOM 3695 C C . TRP A 1 511 ? 7.917 0.235 -17.458 1.00 75.75 511 TRP A C 1
ATOM 3697 O O . TRP A 1 511 ? 7.593 1.392 -17.722 1.00 75.75 511 TRP A O 1
ATOM 3707 N N . MET A 1 512 ? 7.608 -0.338 -16.287 1.00 72.00 512 MET A N 1
ATOM 3708 C CA . MET A 1 512 ? 6.867 0.329 -15.206 1.00 72.00 512 MET A CA 1
ATOM 3709 C C . MET A 1 512 ? 7.565 1.585 -14.690 1.00 72.00 512 MET A C 1
ATOM 3711 O O . MET A 1 512 ? 6.896 2.511 -14.241 1.00 72.00 512 MET A O 1
ATOM 3715 N N . SER A 1 513 ? 8.895 1.650 -14.777 1.00 72.12 513 SER A N 1
ATOM 3716 C CA . SER A 1 513 ? 9.634 2.852 -14.393 1.00 72.12 513 SER A CA 1
ATOM 3717 C C . SER A 1 513 ? 9.418 4.035 -15.346 1.00 72.12 513 SER A C 1
ATOM 3719 O O . SER A 1 513 ? 9.995 5.099 -15.125 1.00 72.12 513 SER A O 1
ATOM 3721 N N . GLY A 1 514 ? 8.676 3.851 -16.446 1.00 78.69 514 GLY A N 1
ATOM 3722 C CA . GLY A 1 514 ? 8.467 4.876 -17.466 1.00 78.69 514 GLY A CA 1
ATOM 3723 C C . GLY A 1 514 ? 9.747 5.237 -18.223 1.00 78.69 514 GLY A C 1
ATOM 3724 O O . GLY A 1 514 ? 9.876 6.355 -18.723 1.00 78.69 514 GLY A O 1
ATOM 3725 N N . SER A 1 515 ? 10.725 4.322 -18.283 1.00 79.38 515 SER A N 1
ATOM 3726 C CA . SER A 1 515 ? 12.015 4.597 -18.912 1.00 79.38 515 SER A CA 1
ATOM 3727 C C . SER A 1 515 ? 11.860 4.837 -20.412 1.00 79.38 515 SER A C 1
ATOM 3729 O O . SER A 1 515 ? 11.469 3.954 -21.176 1.00 79.38 515 SER A O 1
ATOM 3731 N N . THR A 1 516 ? 12.263 6.021 -20.871 1.00 85.69 516 THR A N 1
ATOM 3732 C CA . THR A 1 516 ? 12.338 6.325 -22.306 1.00 85.69 516 THR A CA 1
ATOM 3733 C C . THR A 1 516 ? 13.554 5.687 -22.972 1.00 85.69 516 THR A C 1
ATOM 3735 O O . THR A 1 516 ? 13.722 5.809 -24.180 1.00 85.69 516 THR A O 1
ATOM 3738 N N . TYR A 1 517 ? 14.397 4.967 -22.224 1.00 81.19 517 TYR A N 1
ATOM 3739 C CA . TYR A 1 517 ? 15.655 4.406 -22.715 1.00 81.19 517 TYR A CA 1
ATOM 3740 C C . TYR A 1 517 ? 15.480 3.478 -23.932 1.00 81.19 517 TYR A C 1
ATOM 3742 O O . TYR A 1 517 ? 16.322 3.486 -24.832 1.00 81.19 517 TYR A O 1
ATOM 3750 N N . LEU A 1 518 ? 14.373 2.729 -23.987 1.00 79.31 518 LEU A N 1
ATOM 3751 C CA . LEU A 1 518 ? 14.061 1.741 -25.032 1.00 79.31 518 LEU A CA 1
ATOM 3752 C C . LEU A 1 518 ? 13.190 2.291 -26.181 1.00 79.31 518 LEU A C 1
ATOM 3754 O O . LEU A 1 518 ? 12.665 1.515 -26.992 1.00 79.31 518 LEU A O 1
ATOM 3758 N N . VAL A 1 519 ? 12.990 3.613 -26.239 1.00 86.88 519 VAL A N 1
ATOM 3759 C CA . VAL A 1 519 ? 12.237 4.270 -27.315 1.00 86.88 519 VAL A CA 1
ATOM 3760 C C . VAL A 1 519 ? 13.143 4.450 -28.531 1.00 86.88 519 VAL A C 1
ATOM 3762 O O . VAL A 1 519 ? 14.138 5.171 -28.475 1.00 86.88 519 VAL A O 1
ATOM 3765 N N . ASP A 1 520 ? 12.773 3.799 -29.631 1.00 88.12 520 ASP A N 1
ATOM 3766 C CA . ASP A 1 520 ? 13.377 3.940 -30.955 1.00 88.12 520 ASP A CA 1
ATOM 3767 C C . ASP A 1 520 ? 12.548 4.896 -31.836 1.00 88.12 520 ASP A C 1
ATOM 3769 O O . ASP A 1 520 ? 11.473 5.366 -31.446 1.00 88.12 520 ASP A O 1
ATOM 3773 N N . ALA A 1 521 ? 13.052 5.228 -33.028 1.00 88.88 521 ALA A N 1
ATOM 3774 C CA . ALA A 1 521 ? 12.371 6.164 -33.926 1.00 88.88 521 ALA A CA 1
ATOM 3775 C C . ALA A 1 521 ? 10.938 5.719 -34.309 1.00 88.88 521 ALA A C 1
ATOM 3777 O O . ALA A 1 521 ? 10.035 6.554 -34.224 1.00 88.88 521 ALA A O 1
ATOM 3778 N N . PRO A 1 522 ? 10.663 4.440 -34.646 1.00 87.94 522 PRO A N 1
ATOM 3779 C CA . PRO A 1 522 ? 9.298 3.977 -34.911 1.00 87.94 522 PRO A CA 1
ATOM 3780 C C . PRO A 1 522 ? 8.344 4.133 -33.714 1.00 87.94 522 PRO A C 1
ATOM 3782 O O . PRO A 1 522 ? 7.205 4.583 -33.884 1.00 87.94 522 PRO A O 1
ATOM 3785 N N . LYS A 1 523 ? 8.789 3.819 -32.486 1.00 87.44 523 LYS A N 1
ATOM 3786 C CA . LYS A 1 523 ? 7.985 4.038 -31.270 1.00 87.44 523 LYS A CA 1
ATOM 3787 C C . LYS A 1 523 ? 7.736 5.522 -31.012 1.00 87.44 523 LYS A C 1
ATOM 3789 O O . LYS A 1 523 ? 6.625 5.897 -30.652 1.00 87.44 523 LYS A O 1
ATOM 3794 N N . ALA A 1 524 ? 8.733 6.378 -31.233 1.00 90.19 524 ALA A N 1
ATOM 3795 C CA . ALA A 1 524 ? 8.569 7.821 -31.076 1.00 90.19 524 ALA A CA 1
ATOM 3796 C C . ALA A 1 524 ? 7.547 8.394 -32.074 1.00 90.19 524 ALA A C 1
ATOM 3798 O O . ALA A 1 524 ? 6.662 9.152 -31.681 1.00 90.19 524 ALA A O 1
ATOM 3799 N N . ILE A 1 525 ? 7.622 7.992 -33.349 1.00 89.56 525 ILE A N 1
ATOM 380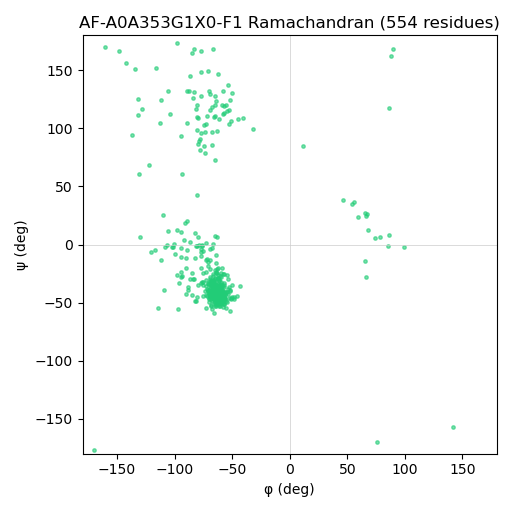0 C CA . ILE A 1 525 ? 6.680 8.431 -34.389 1.00 89.56 525 ILE A CA 1
ATOM 3801 C C . ILE A 1 525 ? 5.258 7.972 -34.053 1.00 89.56 525 ILE A C 1
ATOM 3803 O O . ILE A 1 525 ? 4.335 8.785 -34.059 1.00 89.56 525 ILE A O 1
ATOM 3807 N N . SER A 1 526 ? 5.073 6.695 -33.711 1.00 87.50 526 SER A N 1
ATOM 3808 C CA . SER A 1 526 ? 3.751 6.173 -33.337 1.00 87.50 526 SER A CA 1
ATOM 3809 C C . SER A 1 526 ? 3.171 6.870 -32.101 1.00 87.50 526 SER A C 1
ATOM 3811 O O . SER A 1 526 ? 1.984 7.196 -32.101 1.00 87.50 526 SER A O 1
ATOM 3813 N N . ALA A 1 527 ? 3.994 7.192 -31.097 1.00 88.69 527 ALA A N 1
ATOM 3814 C CA . ALA A 1 527 ? 3.566 7.962 -29.929 1.00 88.69 527 ALA A CA 1
ATOM 3815 C C . ALA A 1 527 ? 3.103 9.384 -30.295 1.00 88.69 527 ALA A C 1
ATOM 3817 O O . ALA A 1 527 ? 2.072 9.832 -29.801 1.00 88.69 527 ALA A O 1
ATOM 3818 N N . VAL A 1 528 ? 3.815 10.088 -31.184 1.00 91.50 528 VAL A N 1
ATOM 3819 C CA . VAL A 1 528 ? 3.417 11.431 -31.655 1.00 91.50 528 VAL A CA 1
ATOM 3820 C C . VAL A 1 528 ? 2.122 11.384 -32.458 1.00 91.50 528 VAL A C 1
ATOM 3822 O O . VAL A 1 528 ? 1.257 12.242 -32.272 1.00 91.50 528 VAL A O 1
ATOM 3825 N N . VAL A 1 529 ? 1.969 10.387 -33.333 1.00 91.31 529 VAL A N 1
ATOM 3826 C CA . VAL A 1 529 ? 0.737 10.189 -34.108 1.00 91.31 529 VAL A CA 1
ATOM 3827 C C . VAL A 1 529 ? -0.437 9.930 -33.165 1.00 91.31 529 VAL A C 1
ATOM 3829 O O . VAL A 1 529 ? -1.456 10.611 -33.266 1.00 91.31 529 VAL A O 1
ATOM 3832 N N . ALA A 1 530 ? -0.282 9.021 -32.198 1.00 88.62 530 ALA A N 1
ATOM 3833 C CA . ALA A 1 530 ? -1.309 8.735 -31.198 1.00 88.62 530 ALA A CA 1
ATOM 3834 C C . ALA A 1 530 ? -1.656 9.971 -30.351 1.00 88.62 530 ALA A C 1
ATOM 3836 O O . ALA A 1 530 ? -2.835 10.255 -30.141 1.00 88.62 530 ALA A O 1
ATOM 3837 N N . ALA A 1 531 ? -0.652 10.742 -29.921 1.00 90.75 531 ALA A N 1
ATOM 3838 C CA . ALA A 1 531 ? -0.850 11.970 -29.155 1.00 90.75 531 ALA A CA 1
ATOM 3839 C C . ALA A 1 531 ? -1.612 13.031 -29.959 1.00 90.75 531 ALA A C 1
ATOM 3841 O O . ALA A 1 531 ? -2.544 13.649 -29.445 1.00 90.75 531 ALA A O 1
ATOM 3842 N N . SER A 1 532 ? -1.254 13.199 -31.233 1.00 91.19 532 SER A N 1
ATOM 3843 C CA . SER A 1 532 ? -1.891 14.157 -32.139 1.00 91.19 532 SER A CA 1
ATOM 3844 C C . SER A 1 532 ? -3.351 13.779 -32.400 1.00 91.19 532 SER A C 1
ATOM 3846 O O . SER A 1 532 ? -4.235 14.609 -32.213 1.00 91.19 532 SER A O 1
ATOM 3848 N N . VAL A 1 533 ? -3.623 12.510 -32.734 1.00 91.00 533 VAL A N 1
ATOM 3849 C CA . VAL A 1 533 ? -4.990 11.987 -32.910 1.00 91.00 533 VAL A CA 1
ATOM 3850 C C . VAL A 1 533 ? -5.802 12.139 -31.623 1.00 91.00 533 VAL A C 1
ATOM 3852 O O . VAL A 1 533 ? -6.918 12.655 -31.657 1.00 91.00 533 VAL A O 1
ATOM 3855 N N . GLY A 1 534 ? -5.238 11.746 -30.477 1.00 88.25 534 GLY A N 1
ATOM 3856 C CA . GLY A 1 534 ? -5.889 11.859 -29.174 1.00 88.25 534 GLY A CA 1
ATOM 3857 C C . GLY A 1 534 ? -6.242 13.303 -28.817 1.00 88.25 534 GLY A C 1
ATOM 3858 O O . GLY A 1 534 ? -7.366 13.571 -28.390 1.00 88.25 534 GLY A O 1
ATOM 3859 N N . LEU A 1 535 ? -5.333 14.254 -29.048 1.00 89.06 535 LEU A N 1
ATOM 3860 C CA . LEU A 1 535 ? -5.606 15.677 -28.849 1.00 89.06 535 LEU A CA 1
ATOM 3861 C C . LEU A 1 535 ? -6.701 16.186 -29.783 1.00 89.06 535 LEU A C 1
ATOM 3863 O O . LEU A 1 535 ? -7.622 16.850 -29.313 1.00 89.06 535 LEU A O 1
ATOM 3867 N N . THR A 1 536 ? -6.639 15.870 -31.079 1.00 90.25 536 THR A N 1
ATOM 3868 C CA . THR A 1 536 ? -7.667 16.292 -32.039 1.00 90.25 536 THR A CA 1
ATOM 3869 C C . THR A 1 536 ? -9.044 15.784 -31.619 1.00 90.25 536 THR A C 1
ATOM 3871 O O . THR A 1 536 ? -9.981 16.575 -31.535 1.00 90.25 536 THR A O 1
ATOM 3874 N N . LEU A 1 537 ? -9.160 14.503 -31.252 1.00 89.19 537 LEU A N 1
ATOM 3875 C CA . LEU A 1 537 ? -10.407 13.926 -30.740 1.00 89.19 537 LEU A CA 1
ATOM 3876 C C . LEU A 1 537 ? -10.871 14.610 -29.446 1.00 89.19 537 LEU A C 1
ATOM 3878 O O . LEU A 1 537 ? -12.055 14.911 -29.301 1.00 89.19 537 LEU A O 1
ATOM 3882 N N . SER A 1 538 ? -9.946 14.924 -28.535 1.00 87.38 538 SER A N 1
ATOM 3883 C CA . SER A 1 538 ? -10.245 15.651 -27.293 1.00 87.38 538 SER A CA 1
ATOM 3884 C C . SER A 1 538 ? -10.812 17.047 -27.573 1.00 87.38 538 SER A C 1
ATOM 3886 O O . SER A 1 538 ? -11.787 17.462 -26.947 1.00 87.38 538 SER A O 1
ATOM 3888 N N . PHE A 1 539 ? -10.243 17.765 -28.547 1.00 86.62 539 PHE A N 1
ATOM 3889 C CA . PHE A 1 539 ? -10.736 19.074 -28.977 1.00 86.62 539 PHE A CA 1
ATOM 3890 C C . PHE A 1 539 ? -12.104 18.984 -29.656 1.00 86.62 539 PHE A C 1
ATOM 3892 O O . PHE A 1 539 ? -12.969 19.814 -29.379 1.00 86.62 539 PHE A O 1
ATOM 3899 N N . MET A 1 540 ? -12.335 17.967 -30.490 1.00 88.75 540 MET A N 1
ATOM 3900 C CA . MET A 1 540 ? -13.647 17.728 -31.104 1.00 88.75 540 MET A CA 1
ATOM 3901 C C . MET A 1 540 ? -14.717 17.405 -30.049 1.00 88.75 540 MET A C 1
ATOM 3903 O O . MET A 1 540 ? -15.855 17.859 -30.157 1.00 88.75 540 MET A O 1
ATOM 3907 N N . ALA A 1 541 ? -14.344 16.690 -28.986 1.00 86.12 541 ALA A N 1
ATOM 3908 C CA . ALA A 1 541 ? -15.221 16.362 -27.866 1.00 86.12 541 ALA A CA 1
ATOM 3909 C C . ALA A 1 541 ? -15.385 17.500 -26.839 1.00 86.12 541 ALA A C 1
ATOM 3911 O O . ALA A 1 541 ? -16.151 17.345 -25.886 1.00 86.12 541 ALA A O 1
ATOM 3912 N N . ARG A 1 542 ? -14.720 18.654 -27.017 1.00 85.31 542 ARG A N 1
ATOM 3913 C CA . ARG A 1 542 ? -14.689 19.751 -26.032 1.00 85.31 542 ARG A CA 1
ATOM 3914 C C . ARG A 1 542 ? -16.078 20.158 -25.547 1.00 85.31 542 ARG A C 1
ATOM 3916 O O . ARG A 1 542 ? -16.278 20.288 -24.347 1.00 85.31 542 ARG A O 1
ATOM 3923 N N . ARG A 1 543 ? -17.039 20.324 -26.464 1.00 83.06 543 ARG A N 1
ATOM 3924 C CA . ARG A 1 543 ? -18.405 20.751 -26.116 1.00 83.06 543 ARG A CA 1
ATOM 3925 C C . ARG A 1 543 ? -19.084 19.759 -25.167 1.00 83.06 543 ARG A C 1
ATOM 3927 O O . ARG A 1 543 ? -19.699 20.174 -24.196 1.00 83.06 543 ARG A O 1
ATOM 3934 N N . TRP A 1 544 ? -18.931 18.461 -25.414 1.00 81.00 544 TRP A N 1
ATOM 3935 C CA . TRP A 1 544 ? -19.475 17.410 -24.551 1.00 81.00 544 TRP A CA 1
ATOM 3936 C C . TRP A 1 544 ? -18.761 17.371 -23.196 1.00 81.00 544 TRP A C 1
ATOM 3938 O O . TRP A 1 544 ? -19.411 17.274 -22.160 1.00 81.00 544 TRP A O 1
ATOM 3948 N N . LEU A 1 545 ? -17.433 17.521 -23.194 1.00 79.50 545 LEU A N 1
ATOM 3949 C CA . LEU A 1 545 ? -16.616 17.570 -21.976 1.00 79.50 545 LEU A CA 1
ATOM 3950 C C . LEU A 1 545 ? -16.873 18.820 -21.116 1.00 79.50 545 LEU A C 1
ATOM 3952 O O . LEU A 1 545 ? -16.652 18.772 -19.909 1.00 79.50 545 LEU A O 1
ATOM 3956 N N . ASP A 1 546 ? -17.310 19.929 -21.720 1.00 76.31 546 ASP A N 1
ATOM 3957 C CA . ASP A 1 546 ? -17.739 21.147 -21.019 1.00 76.31 546 ASP A CA 1
ATOM 3958 C C . ASP A 1 546 ? -19.146 20.981 -20.398 1.00 76.31 546 ASP A C 1
ATOM 3960 O O . ASP A 1 546 ? -19.412 21.540 -19.336 1.00 76.31 546 ASP A O 1
ATOM 3964 N N . LEU A 1 547 ? -20.037 20.201 -21.030 1.00 73.31 547 LEU A N 1
ATOM 3965 C CA . LEU A 1 547 ? -21.441 20.038 -20.616 1.00 73.31 547 LEU A CA 1
ATOM 3966 C C . LEU A 1 547 ? -21.666 18.917 -19.587 1.00 73.31 547 LEU A C 1
ATOM 3968 O O . LEU A 1 547 ? -22.442 19.091 -18.652 1.00 73.31 547 LEU A O 1
ATOM 3972 N N . LEU A 1 548 ? -20.976 17.780 -19.722 1.00 68.44 548 LEU A N 1
ATOM 3973 C CA . LEU A 1 548 ? -21.124 16.604 -18.845 1.00 68.44 548 LEU A CA 1
ATOM 3974 C C . LEU A 1 548 ? -21.001 16.883 -17.327 1.00 68.44 548 LEU A C 1
ATOM 3976 O O . LEU A 1 548 ? -21.789 16.316 -16.566 1.00 68.44 548 LEU A O 1
ATOM 3980 N N . PRO A 1 549 ? -20.087 17.751 -16.846 1.00 64.31 549 PRO A N 1
ATOM 3981 C CA . PRO A 1 549 ? -19.945 18.032 -15.415 1.00 64.31 549 PRO A CA 1
ATOM 3982 C C . PRO A 1 549 ? -21.105 18.855 -14.826 1.00 64.31 549 PRO A C 1
ATOM 3984 O O . PRO A 1 549 ? -21.240 18.928 -13.606 1.00 64.31 549 PRO A O 1
ATOM 3987 N N . LEU A 1 550 ? -21.935 19.490 -15.665 1.00 55.34 550 LEU A N 1
ATOM 3988 C CA . LEU A 1 550 ? -23.041 20.362 -15.244 1.00 55.34 550 LEU A CA 1
ATOM 3989 C C . LEU A 1 550 ? -24.309 19.579 -14.844 1.00 55.34 550 LEU A C 1
ATOM 3991 O O . LEU A 1 550 ? -25.289 20.172 -14.394 1.00 55.34 550 LEU A O 1
ATOM 3995 N N . GLY A 1 551 ? -24.278 18.247 -14.952 1.00 54.97 551 GLY A N 1
ATOM 3996 C CA . GLY A 1 551 ? -25.361 17.350 -14.556 1.00 54.97 551 GLY A CA 1
ATOM 3997 C C . GLY A 1 551 ? -26.376 17.068 -15.673 1.00 54.97 551 GLY A C 1
ATOM 3998 O O . GLY A 1 551 ? -26.391 17.738 -16.705 1.00 54.97 551 GLY A O 1
ATOM 3999 N N . PRO A 1 552 ? -27.264 16.074 -15.476 1.00 51.69 552 PRO A N 1
ATOM 4000 C CA . PRO A 1 552 ? -28.192 15.601 -16.507 1.00 51.69 552 PRO A CA 1
ATOM 4001 C C . PRO A 1 552 ? -29.191 16.666 -16.988 1.00 51.69 552 PRO A C 1
ATOM 4003 O O . PRO A 1 552 ? -29.723 16.540 -18.082 1.00 51.69 552 PRO A O 1
ATOM 4006 N N . GLN A 1 553 ? -29.426 17.726 -16.206 1.00 43.84 553 GLN A N 1
ATOM 4007 C CA . GLN A 1 553 ? -30.309 18.839 -16.582 1.00 43.84 553 GLN A CA 1
ATOM 4008 C C . GLN A 1 553 ? -29.674 19.827 -17.574 1.00 43.84 553 GLN A C 1
ATOM 4010 O O . GLN A 1 553 ? -30.404 20.560 -18.228 1.00 43.84 553 GLN A O 1
ATOM 4015 N N . ALA A 1 554 ? -28.343 19.855 -17.690 1.00 46.56 554 ALA A N 1
ATOM 4016 C CA . ALA A 1 554 ? -27.614 20.701 -18.641 1.00 46.56 554 ALA A CA 1
ATOM 4017 C C . ALA A 1 554 ? -27.164 19.939 -19.905 1.00 46.56 554 ALA A C 1
ATOM 4019 O O . ALA A 1 554 ? -26.627 20.547 -20.829 1.00 46.56 554 ALA A O 1
ATOM 4020 N N . ALA A 1 555 ? -27.335 18.610 -19.915 1.00 41.03 555 ALA A N 1
ATOM 4021 C CA . ALA A 1 555 ? -26.916 17.704 -20.987 1.00 41.03 555 ALA A CA 1
ATOM 4022 C C . ALA A 1 555 ? -28.071 17.238 -21.906 1.00 41.03 555 ALA A C 1
ATOM 4024 O O . ALA A 1 555 ? -27.814 16.501 -22.859 1.00 41.03 555 ALA A O 1
ATOM 4025 N N . LEU A 1 556 ? -29.308 17.654 -21.609 1.00 39.53 556 LEU A N 1
ATOM 4026 C CA . LEU A 1 556 ? -30.479 17.618 -22.499 1.00 39.53 556 LEU A CA 1
ATOM 4027 C C . LEU A 1 556 ? -30.544 18.928 -23.286 1.00 39.53 556 LEU A C 1
ATOM 4029 O O . LEU A 1 556 ? -30.870 18.860 -24.491 1.00 39.53 556 LEU A O 1
#

Sequence (556 aa):
MLIRTHTSISAPAVAMGLLLMGGLLAFIHVWPDLSRLTVYDGGYDPRRMVLLYSTLPRMATALLSGAALALAGSVLQQVLRNPLASDTTLGISAGANLALVIAMLAFPALDGLSRDAVALFGSAIAALIVFMIGARRGFSPFALVLAGLIVSIWCGSLAAILVLMNDRYLAGLFIWGAGSLAQQSWVIPLSLLPKILGLAAIAFLMTRPLSLMELGDSGASGIGLSVKRTRVMAVCVSIALAAIVTSAVGVIGFIGLIAPGIARLAGARRIKSQLIWAPLIGAGLLLLTDEALAMVATGNTLFLPTGAITAFLGAPLLLLMLPRMRISHKVNPAASQPKASSRHGSPLLLAAACTVLFILLIGTLFLGRAPDGTWTILAKAQWANVLPYRFPRVIGAFAAGMMLAAVGSILQRLTGNEMASPEVLGISAGATIGVTLALFLLPASGVVAQLGFGGFGALAVLVVIFLFGIRSGFAPERVLLTGIALGAMLDASISVLAATGDPRAMMVMQWMSGSTYLVDAPKAISAVVAASVGLTLSFMARRWLDLLPLGPQAAL

Mean predicted aligned error: 8.92 Å

Secondary structure (DSSP, 8-state):
----------HHHHHHHHHHHHHHHHHHHHHHHHHHHH---SS--HHHHHIIIIIHHHHHHHHHHHHHHHHHHHHHHHHTT-TT--TTTTTHHHHHHHHHHHHHHH-GGGTTS-HHHHHHHHHHHHHHHHHHHHHTTTT-HHHHHHHHHHHHHHHHHHHHHHHHT-TTTHHHHHHHHT-----SSSHHHHHHHHHHHHHHHHHHHTHHHHHHGGG-HHHHHHTT--HHHHHHHHHHHHHHHHHHHHHHH----SHHHHHHHHHHHTT--SHHHHHHHHHHHHHHHHHHHHHHHHHH--STTTT--HHHHHHHHHHHHHHHHGGGS---------------------HHHHHHHHHHHHHHHHHHHHEEE-TTS-EEE--GGGHHHHHHHHHHHHHHHHHHHHHHHHHHHHHHHHHT-TT--TTTTTHHHHHHHHHHHHHHH-SS--HHHHHHHHHHHHHHHHHHHHHHHHHHTT-HHHHHHHHHHHHHHHHHHHHHHHTTT-HHHHHHHHHHTT-GGG--HHHHHHHHHHHHHHHHHHHHTHHHHHHGGG-TTT--